Protein AF-0000000084380000 (afdb_homodimer)

Nearest PDB structures (foldseek):
  2i7h-assembly1_A  TM=9.154E-01  e=3.886E-16  Bacillus cereus
  3e39-assembly1_B  TM=8.768E-01  e=2.898E-11  Oleidesulfovibrio alaskensis G20
  3eo8-assembly3_E  TM=7.936E-01  e=2.432E-11  Clostridioides difficile 630
  7dp1-assembly1_B  TM=8.311E-01  e=5.843E-11  Sphingopyxis sp.
  3ek3-assembly1_A-2  TM=7.812E-01  e=3.001E-10  Bacteroides fragilis NCTC 9343

Radius of gyration: 21.39 Å; Cα contacts (8 Å, |Δi|>4): 697; chains: 2; bounding box: 39×63×58 Å

Structure (mmCIF, N/CA/C/O backbone):
data_AF-0000000084380000-model_v1
#
loop_
_entity.id
_entity.type
_entity.pdbx_description
1 polymer 'Nitroreductase domain-containing protein'
#
loop_
_atom_site.group_PDB
_atom_site.id
_atom_site.type_symbol
_atom_site.label_atom_id
_atom_site.label_alt_id
_atom_site.label_comp_id
_atom_site.label_asym_id
_atom_site.label_entity_id
_atom_site.label_seq_id
_atom_site.pdbx_PDB_ins_code
_atom_site.Cartn_x
_atom_site.Cartn_y
_atom_site.Cartn_z
_atom_site.occupancy
_atom_site.B_iso_or_equiv
_atom_site.auth_seq_id
_atom_site.auth_comp_id
_atom_site.auth_asym_id
_atom_site.auth_atom_id
_atom_site.pdbx_PDB_model_num
ATOM 1 N N . MET A 1 1 ? 14.211 15.289 26.062 1 24.08 1 MET A N 1
ATOM 2 C CA . MET A 1 1 ? 13.547 14.172 26.703 1 24.08 1 MET A CA 1
ATOM 3 C C . MET A 1 1 ? 13.773 12.875 25.938 1 24.08 1 MET A C 1
ATOM 5 O O . MET A 1 1 ? 13.641 12.852 24.703 1 24.08 1 MET A O 1
ATOM 9 N N . LYS A 1 2 ? 14.414 11.992 26.406 1 35.53 2 LYS A N 1
ATOM 10 C CA . LYS A 1 2 ? 14.727 10.672 25.875 1 35.53 2 LYS A CA 1
ATOM 11 C C . LYS A 1 2 ? 13.469 9.984 25.344 1 35.53 2 LYS A C 1
ATOM 13 O O . LYS A 1 2 ? 12.445 9.93 26.031 1 35.53 2 LYS A O 1
ATOM 18 N N . ASP A 1 3 ? 13.031 10.117 24.094 1 43.16 3 ASP A N 1
ATOM 19 C CA . ASP A 1 3 ? 11.906 9.367 23.547 1 43.16 3 ASP A CA 1
ATOM 20 C C . ASP A 1 3 ? 11.812 7.98 24.188 1 43.16 3 ASP A C 1
ATOM 22 O O . ASP A 1 3 ? 12.398 7.02 23.703 1 43.16 3 ASP A O 1
ATOM 26 N N . ASN A 1 4 ? 11.797 7.906 25.406 1 46.12 4 ASN A N 1
ATOM 27 C CA . ASN A 1 4 ? 11.859 6.707 26.234 1 46.12 4 ASN A CA 1
ATOM 28 C C . ASN A 1 4 ? 10.656 5.801 26 1 46.12 4 ASN A C 1
ATOM 30 O O . ASN A 1 4 ? 9.57 6.062 26.531 1 46.12 4 ASN A O 1
ATOM 34 N N . TYR A 1 5 ? 10.594 5.191 24.797 1 56.84 5 TYR A N 1
ATOM 35 C CA . TYR A 1 5 ? 9.594 4.137 24.734 1 56.84 5 TYR A CA 1
ATOM 36 C C . TYR A 1 5 ? 9.82 3.096 25.828 1 56.84 5 TYR A C 1
ATOM 38 O O . TYR A 1 5 ? 10.961 2.838 26.219 1 56.84 5 TYR A O 1
ATOM 46 N N . PRO A 1 6 ? 8.773 2.74 26.469 1 57.03 6 PRO A N 1
ATOM 47 C CA . PRO A 1 6 ? 9.008 1.574 27.328 1 57.03 6 PRO A CA 1
ATOM 48 C C . PRO A 1 6 ? 9.742 0.45 26.594 1 57.03 6 PRO A C 1
ATOM 50 O O . PRO A 1 6 ? 9.609 0.307 25.375 1 57.03 6 PRO A O 1
ATOM 53 N N . ASP A 1 7 ? 10.703 -0.14 27.203 1 65 7 ASP A N 1
ATOM 54 C CA . ASP A 1 7 ? 11.57 -1.188 26.688 1 65 7 ASP A CA 1
ATOM 55 C C . ASP A 1 7 ? 10.797 -2.16 25.797 1 65 7 ASP A C 1
ATOM 57 O O . ASP A 1 7 ? 11.266 -2.531 24.719 1 65 7 ASP A O 1
ATOM 61 N N . GLY A 1 8 ? 9.641 -2.52 26.141 1 74.44 8 GLY A N 1
ATOM 62 C CA . GLY A 1 8 ? 8.828 -3.436 25.359 1 74.44 8 GLY A CA 1
ATOM 63 C C . GLY A 1 8 ? 8.445 -2.877 24 1 74.44 8 GLY A C 1
ATOM 64 O O . GLY A 1 8 ? 8.477 -3.592 23 1 74.44 8 GLY A O 1
ATOM 65 N N . THR A 1 9 ? 8.258 -1.619 23.984 1 83.88 9 THR A N 1
ATOM 66 C CA . THR A 1 9 ? 7.867 -0.976 22.734 1 83.88 9 THR A CA 1
ATOM 67 C C . THR A 1 9 ? 9.055 -0.889 21.781 1 83.88 9 THR A C 1
ATOM 69 O O . THR A 1 9 ? 8.898 -1.107 20.578 1 83.88 9 THR A O 1
ATOM 72 N N . GLN A 1 10 ? 10.234 -0.677 22.281 1 88.69 10 GLN A N 1
ATOM 73 C CA . GLN A 1 10 ? 11.414 -0.582 21.422 1 88.69 10 GLN A CA 1
ATOM 74 C C . GLN A 1 10 ? 11.711 -1.915 20.75 1 88.69 10 GLN A C 1
ATOM 76 O O . GLN A 1 10 ? 12.047 -1.951 19.562 1 88.69 10 GLN A O 1
ATOM 81 N N . LYS A 1 11 ? 11.57 -2.945 21.516 1 91 11 LYS A N 1
ATOM 82 C CA . LYS A 1 11 ? 11.805 -4.27 20.953 1 91 11 LYS A CA 1
ATOM 83 C C . LYS A 1 11 ? 10.789 -4.586 19.859 1 91 11 LYS A C 1
ATOM 85 O O . LYS A 1 11 ? 11.148 -5.105 18.797 1 91 11 LYS A O 1
ATOM 90 N N . SER A 1 12 ? 9.562 -4.301 20.172 1 92.31 12 SER A N 1
ATOM 91 C CA . SER A 1 12 ? 8.5 -4.57 19.203 1 92.31 12 SER A CA 1
ATOM 92 C C . SER A 1 12 ? 8.695 -3.748 17.938 1 92.31 12 SER A C 1
ATOM 94 O O . SER A 1 12 ? 8.461 -4.238 16.828 1 92.31 12 SER A O 1
ATOM 96 N N . LEU A 1 13 ? 9.172 -2.51 18.094 1 95.44 13 LEU A N 1
ATOM 97 C CA . LEU A 1 13 ? 9.422 -1.643 16.953 1 95.44 13 LEU A CA 1
ATOM 98 C C . LEU A 1 13 ? 10.586 -2.166 16.125 1 95.44 13 LEU A C 1
ATOM 100 O O . LEU A 1 13 ? 10.523 -2.168 14.891 1 95.44 13 LEU A O 1
ATOM 104 N N . ARG A 1 14 ? 11.562 -2.611 16.766 1 95.19 14 ARG A N 1
ATOM 105 C CA . ARG A 1 14 ? 12.703 -3.186 16.062 1 95.19 14 ARG A CA 1
ATOM 106 C C . ARG A 1 14 ? 12.297 -4.434 15.289 1 95.19 14 ARG A C 1
ATOM 108 O O . ARG A 1 14 ? 12.711 -4.613 14.141 1 95.19 14 ARG A O 1
ATOM 115 N N . LEU A 1 15 ? 11.5 -5.215 15.914 1 94.25 15 LEU A N 1
ATOM 116 C CA . LEU A 1 15 ? 11.062 -6.449 15.273 1 94.25 15 LEU A CA 1
ATOM 117 C C . LEU A 1 15 ? 10.195 -6.148 14.055 1 94.25 15 LEU A C 1
ATOM 119 O O . LEU A 1 15 ? 10.352 -6.773 13.008 1 94.25 15 LEU A O 1
ATOM 123 N N . LEU A 1 16 ? 9.305 -5.215 14.172 1 96.25 16 LEU A N 1
ATOM 124 C CA . LEU A 1 16 ? 8.461 -4.836 13.039 1 96.25 16 LEU A CA 1
ATOM 125 C C . LEU A 1 16 ? 9.305 -4.262 11.906 1 96.25 16 LEU A C 1
ATOM 127 O O . LEU A 1 16 ? 9.094 -4.602 10.734 1 96.25 16 LEU A O 1
ATOM 131 N N . ALA A 1 17 ? 10.25 -3.424 12.258 1 96.94 17 ALA A N 1
ATOM 132 C CA . ALA A 1 17 ? 11.141 -2.84 11.258 1 96.94 17 ALA A CA 1
ATOM 133 C C . ALA A 1 17 ? 11.906 -3.924 10.508 1 96.94 17 ALA A C 1
ATOM 135 O O . ALA A 1 17 ? 12.023 -3.873 9.281 1 96.94 17 ALA A O 1
ATOM 136 N N . GLU A 1 18 ? 12.359 -4.875 11.219 1 95.75 18 GLU A N 1
ATOM 137 C CA . GLU A 1 18 ? 13.102 -5.98 10.617 1 95.75 18 GLU A CA 1
ATOM 138 C C . GLU A 1 18 ? 12.219 -6.77 9.656 1 95.75 18 GLU A C 1
ATOM 140 O O . GLU A 1 18 ? 12.664 -7.176 8.578 1 95.75 18 GLU A O 1
ATOM 145 N N . ARG A 1 19 ? 11 -6.996 10.031 1 95.12 19 ARG A N 1
ATOM 146 C CA . ARG A 1 19 ? 10.07 -7.742 9.188 1 95.12 19 ARG A CA 1
ATOM 147 C C . ARG A 1 19 ? 9.773 -6.988 7.898 1 95.12 19 ARG A C 1
ATOM 149 O O . ARG A 1 19 ? 9.734 -7.582 6.816 1 95.12 19 ARG A O 1
ATOM 156 N N . ILE A 1 20 ? 9.531 -5.691 8.016 1 97 20 ILE A N 1
ATOM 157 C CA . ILE A 1 20 ? 9.242 -4.875 6.844 1 97 20 ILE A CA 1
ATOM 158 C C . ILE A 1 20 ? 10.453 -4.836 5.922 1 97 20 ILE A C 1
ATOM 160 O O . ILE A 1 20 ? 10.32 -4.969 4.703 1 97 20 ILE A O 1
ATOM 164 N N . ARG A 1 21 ? 11.641 -4.789 6.488 1 94.94 21 ARG A N 1
ATOM 165 C CA . ARG A 1 21 ? 12.875 -4.738 5.711 1 94.94 21 ARG A CA 1
ATOM 166 C C . ARG A 1 21 ? 13.148 -6.074 5.035 1 94.94 21 ARG A C 1
ATOM 168 O O . ARG A 1 21 ? 13.766 -6.121 3.967 1 94.94 21 ARG A O 1
ATOM 175 N N . ALA A 1 22 ? 12.695 -7.098 5.637 1 93.62 22 ALA A N 1
ATOM 176 C CA . ALA A 1 22 ? 13.016 -8.438 5.152 1 93.62 22 ALA A CA 1
ATOM 177 C C . ALA A 1 22 ? 12.188 -8.789 3.92 1 93.62 22 ALA A C 1
ATOM 179 O O . ALA A 1 22 ? 12.547 -9.688 3.156 1 93.62 22 ALA A O 1
ATOM 180 N N . ARG A 1 23 ? 11.023 -8.141 3.783 1 94.06 23 ARG A N 1
ATOM 181 C CA . ARG A 1 23 ? 10.211 -8.406 2.602 1 94.06 23 ARG A CA 1
ATOM 182 C C . ARG A 1 23 ? 10.938 -7.98 1.33 1 94.06 23 ARG A C 1
ATOM 184 O O . ARG A 1 23 ? 11.359 -6.832 1.208 1 94.06 23 ARG A O 1
ATOM 191 N N . ARG A 1 24 ? 11.141 -8.922 0.397 1 92.62 24 ARG A N 1
ATOM 192 C CA . ARG A 1 24 ? 11.844 -8.68 -0.861 1 92.62 24 ARG A CA 1
ATOM 193 C C . ARG A 1 24 ? 11.125 -9.352 -2.025 1 92.62 24 ARG A C 1
ATOM 195 O O . ARG A 1 24 ? 10.531 -10.422 -1.861 1 92.62 24 ARG A O 1
ATOM 202 N N . THR A 1 25 ? 11.266 -8.633 -3.104 1 94.81 25 THR A N 1
ATOM 203 C CA . THR A 1 25 ? 10.805 -9.281 -4.324 1 94.81 25 THR A CA 1
ATOM 204 C C . THR A 1 25 ? 11.75 -10.406 -4.727 1 94.81 25 THR A C 1
ATOM 206 O O . THR A 1 25 ? 12.969 -10.203 -4.801 1 94.81 25 THR A O 1
ATOM 209 N N . ILE A 1 26 ? 11.18 -11.508 -4.934 1 92.5 26 ILE A N 1
ATOM 210 C CA . ILE A 1 26 ? 11.938 -12.695 -5.305 1 92.5 26 ILE A CA 1
ATOM 211 C C . ILE A 1 26 ? 11.523 -13.156 -6.703 1 92.5 26 ILE A C 1
ATOM 213 O O . ILE A 1 26 ? 10.328 -13.242 -7.008 1 92.5 26 ILE A O 1
ATOM 217 N N . ASN A 1 27 ? 12.477 -13.562 -7.496 1 90.75 27 ASN A N 1
ATOM 218 C CA . ASN A 1 27 ? 12.195 -13.961 -8.875 1 90.75 27 ASN A CA 1
ATOM 219 C C 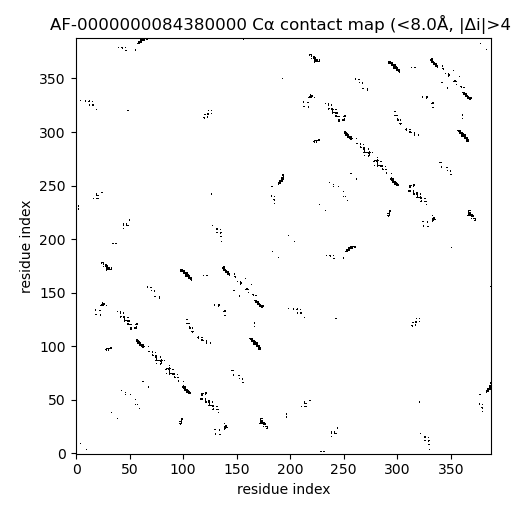. ASN A 1 27 ? 12.312 -15.477 -9.047 1 90.75 27 ASN A C 1
ATOM 221 O O . ASN A 1 27 ? 11.812 -16.031 -10.031 1 90.75 27 ASN A O 1
ATOM 225 N N . LEU A 1 28 ? 13.023 -16.062 -8.102 1 93.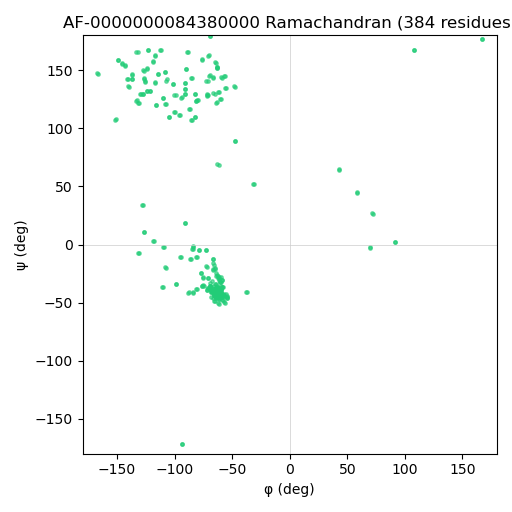94 28 LEU A N 1
ATOM 226 C CA . LEU A 1 28 ? 13.242 -17.516 -8.195 1 93.94 28 LEU A CA 1
ATOM 227 C C . LEU A 1 28 ? 12.695 -18.219 -6.961 1 93.94 28 LEU A C 1
ATOM 229 O O . LEU A 1 28 ? 13.016 -17.844 -5.828 1 93.94 28 LEU A O 1
ATOM 233 N N . PHE A 1 29 ? 11.961 -19.266 -7.223 1 95.88 29 PHE A N 1
ATOM 234 C CA . PHE A 1 29 ? 11.289 -19.984 -6.148 1 95.88 29 PHE A CA 1
ATOM 235 C C . PHE A 1 29 ? 11.68 -21.469 -6.152 1 95.88 29 PHE A C 1
ATOM 237 O O . PHE A 1 29 ? 12.047 -22.016 -7.195 1 95.88 29 PHE A O 1
ATOM 244 N N . LEU A 1 30 ? 11.625 -22 -5 1 94.81 30 LEU A N 1
ATOM 245 C CA . LEU A 1 30 ? 11.688 -23.469 -4.906 1 94.81 30 LEU A CA 1
ATOM 246 C C . LEU A 1 30 ? 10.398 -24.094 -5.422 1 94.81 30 LEU A C 1
ATOM 248 O O . LEU A 1 30 ? 9.359 -23.422 -5.48 1 94.81 30 LEU A O 1
ATOM 252 N N . LYS A 1 31 ? 10.406 -25.344 -5.73 1 91.38 31 LYS A N 1
ATOM 253 C CA . LYS A 1 31 ? 9.25 -26.047 -6.293 1 91.38 31 LYS A CA 1
ATOM 254 C C . LYS A 1 31 ? 8.297 -26.516 -5.195 1 91.38 31 LYS A C 1
ATOM 256 O O . LYS A 1 31 ? 7.176 -26.938 -5.477 1 91.38 31 LYS A O 1
ATOM 261 N N . GLN A 1 32 ? 8.609 -26.344 -4.012 1 91.56 32 GLN A N 1
ATOM 262 C CA . GLN A 1 32 ? 7.816 -26.766 -2.867 1 91.56 32 GLN A CA 1
ATOM 263 C C . GLN A 1 32 ? 6.438 -26.125 -2.879 1 91.56 32 GLN A C 1
ATOM 265 O O . GLN A 1 32 ? 6.316 -24.906 -3.061 1 91.56 32 GLN A O 1
ATOM 270 N N . PRO A 1 33 ? 5.441 -27 -2.82 1 91.88 33 PRO A N 1
ATOM 271 C CA . PRO A 1 33 ? 4.09 -26.438 -2.795 1 91.88 33 PRO A CA 1
ATOM 272 C C . PRO A 1 33 ? 3.832 -25.578 -1.558 1 91.88 33 PRO A C 1
ATOM 274 O O . PRO A 1 33 ? 4.453 -25.797 -0.513 1 91.88 33 PRO A O 1
ATOM 277 N N . VAL A 1 34 ? 2.959 -24.656 -1.729 1 93.81 34 VAL A N 1
ATOM 278 C CA . VAL A 1 34 ? 2.578 -23.766 -0.632 1 93.81 34 VAL A CA 1
ATOM 279 C C . VAL A 1 34 ? 1.176 -24.125 -0.144 1 93.81 34 VAL A C 1
ATOM 281 O O . VAL A 1 34 ? 0.284 -24.406 -0.949 1 93.81 34 VAL A O 1
ATOM 284 N N . SER A 1 35 ? 0.964 -24.078 1.113 1 91.75 35 SER A N 1
ATOM 285 C CA . SER A 1 35 ? -0.329 -24.375 1.722 1 91.75 35 SER A CA 1
ATOM 286 C C . SER A 1 35 ? -1.381 -23.344 1.307 1 91.75 35 SER A C 1
ATOM 288 O O . SER A 1 35 ? -1.169 -22.141 1.443 1 91.75 35 SER A O 1
ATOM 290 N N . ARG A 1 36 ? -2.492 -23.859 0.859 1 93.19 36 ARG A N 1
ATOM 291 C CA . ARG A 1 36 ? -3.6 -22.969 0.517 1 93.19 36 ARG A CA 1
ATOM 292 C C . ARG A 1 36 ? -4.117 -22.234 1.752 1 93.19 36 ARG A C 1
ATOM 294 O O . ARG A 1 36 ? -4.535 -21.078 1.667 1 93.19 36 ARG A O 1
ATOM 301 N N . LYS A 1 37 ? -4.102 -22.953 2.834 1 94.44 37 LYS A N 1
ATOM 302 C CA . LYS A 1 37 ? -4.551 -22.344 4.086 1 94.44 37 LYS A CA 1
ATOM 303 C C . LYS A 1 37 ? -3.711 -21.125 4.441 1 94.44 37 LYS A C 1
ATOM 305 O O . LYS A 1 37 ? -4.246 -20.109 4.898 1 94.44 37 LYS A O 1
ATOM 310 N N . LEU A 1 38 ? -2.439 -21.25 4.258 1 95.5 38 LEU A N 1
ATOM 311 C CA . LEU A 1 38 ? -1.537 -20.141 4.547 1 95.5 38 LEU A CA 1
ATOM 312 C C . LEU A 1 38 ? -1.885 -18.922 3.701 1 95.5 38 LEU A C 1
ATOM 314 O O . LEU A 1 38 ? -1.864 -17.797 4.191 1 95.5 38 LEU A O 1
ATOM 318 N N . ILE A 1 39 ? -2.246 -19.156 2.482 1 97.25 39 ILE A N 1
ATOM 319 C CA . ILE A 1 39 ? -2.574 -18.062 1.578 1 97.25 39 ILE A CA 1
ATOM 320 C C . ILE A 1 39 ? -3.908 -17.438 1.985 1 97.25 39 ILE A C 1
ATOM 322 O O . ILE A 1 39 ? -4.062 -16.219 1.964 1 97.25 39 ILE A O 1
ATOM 326 N N . ARG A 1 40 ? -4.801 -18.25 2.361 1 97.12 40 ARG A N 1
ATOM 327 C CA . ARG A 1 40 ? -6.074 -17.719 2.838 1 97.12 40 ARG A CA 1
ATOM 328 C C . ARG A 1 40 ? -5.887 -16.891 4.094 1 97.12 40 ARG A C 1
ATOM 330 O O . ARG A 1 40 ? -6.527 -15.844 4.25 1 97.12 40 ARG A O 1
ATOM 337 N N . ASP A 1 41 ? -5.051 -17.391 5 1 97.06 41 ASP A N 1
ATOM 338 C CA . ASP A 1 41 ? -4.73 -16.625 6.195 1 97.06 41 ASP A CA 1
ATOM 339 C C . ASP A 1 41 ? -4.098 -15.281 5.824 1 97.06 41 ASP A C 1
ATOM 341 O O . ASP A 1 41 ? -4.371 -14.258 6.465 1 97.06 41 ASP A O 1
ATOM 345 N N . ALA A 1 42 ? -3.238 -15.297 4.805 1 98.31 42 ALA A N 1
ATOM 346 C CA . ALA A 1 42 ? -2.625 -14.055 4.34 1 98.31 42 ALA A CA 1
ATOM 347 C C . ALA A 1 42 ? -3.682 -13.078 3.834 1 98.31 42 ALA A C 1
ATOM 349 O O . ALA A 1 42 ? -3.6 -11.875 4.098 1 98.31 42 ALA A O 1
ATOM 350 N N . ILE A 1 43 ? -4.668 -13.578 3.129 1 98.62 43 ILE A N 1
ATOM 351 C CA . ILE A 1 43 ? -5.75 -12.75 2.613 1 98.62 43 ILE A CA 1
ATOM 352 C C . ILE A 1 43 ? -6.574 -12.195 3.773 1 98.62 43 ILE A C 1
ATOM 354 O O . ILE A 1 43 ? -6.988 -11.031 3.75 1 98.62 43 ILE A O 1
ATOM 358 N N . GLU A 1 44 ? -6.781 -13.008 4.793 1 97.94 44 GLU A N 1
ATOM 359 C CA . GLU A 1 44 ? -7.508 -12.578 5.984 1 97.94 44 GLU A CA 1
ATOM 360 C C . GLU A 1 44 ? -6.832 -11.375 6.637 1 97.94 44 GLU A C 1
ATOM 362 O O . GLU A 1 44 ? -7.508 -10.484 7.16 1 97.94 44 GLU A O 1
ATOM 367 N N . VAL A 1 45 ? -5.574 -11.375 6.609 1 98.06 45 VAL A N 1
ATOM 368 C CA . VAL A 1 45 ? -4.809 -10.289 7.207 1 98.06 45 VAL A CA 1
ATOM 369 C C . VAL A 1 45 ? -4.762 -9.102 6.246 1 98.06 45 VAL A C 1
ATOM 371 O O . VAL A 1 45 ? -4.91 -7.949 6.664 1 98.06 45 VAL A O 1
ATOM 374 N N . ALA A 1 46 ? -4.637 -9.367 4.961 1 98.62 46 ALA A N 1
ATOM 375 C CA . ALA A 1 46 ? -4.484 -8.352 3.922 1 98.62 46 ALA A CA 1
ATOM 376 C C . ALA A 1 46 ? -5.676 -7.402 3.904 1 98.62 46 ALA A C 1
ATOM 378 O O . ALA A 1 46 ? -5.508 -6.191 3.721 1 98.62 46 ALA A O 1
ATOM 379 N N . ARG A 1 47 ? -6.828 -7.891 4.16 1 97.75 47 ARG A N 1
ATOM 380 C CA . ARG A 1 47 ? -8.07 -7.148 3.971 1 97.75 47 ARG A CA 1
ATOM 381 C C . ARG A 1 47 ? -8.234 -6.074 5.043 1 97.75 47 ARG A C 1
ATOM 383 O O . ARG A 1 47 ? -9.164 -5.27 4.984 1 97.75 47 ARG A O 1
ATOM 390 N N . TRP A 1 48 ? -7.359 -6 5.996 1 97.56 48 TRP A N 1
ATOM 391 C CA . TRP A 1 48 ? -7.434 -4.984 7.039 1 97.56 48 TRP A CA 1
ATOM 392 C C . TRP A 1 48 ? -6.641 -3.74 6.648 1 97.56 48 TRP A C 1
ATOM 394 O O . TRP A 1 48 ? -6.324 -2.906 7.5 1 97.56 48 TRP A O 1
ATOM 404 N N . ALA A 1 49 ? -6.371 -3.604 5.41 1 98.25 49 ALA A N 1
ATOM 405 C CA . ALA A 1 49 ? -5.738 -2.406 4.859 1 98.25 49 ALA A CA 1
ATOM 406 C C . ALA A 1 49 ? -6.629 -1.182 5.047 1 98.25 49 ALA A C 1
ATOM 408 O O . ALA A 1 49 ? -7.848 -1.309 5.191 1 98.25 49 ALA A O 1
ATOM 409 N N . PRO A 1 50 ? -6.023 0.055 5.133 1 97.75 50 PRO A N 1
ATOM 410 C CA . PRO A 1 50 ? -6.852 1.264 5.133 1 97.75 50 PRO A CA 1
ATOM 411 C C . PRO A 1 50 ? -7.75 1.361 3.898 1 97.75 50 PRO A C 1
ATOM 413 O O . PRO A 1 50 ? -7.367 0.915 2.814 1 97.75 50 PRO A O 1
ATOM 416 N N . ASN A 1 51 ? -8.914 1.893 4.094 1 97.06 51 ASN A N 1
ATOM 417 C CA . ASN A 1 51 ? -9.875 2.043 3.012 1 97.06 51 ASN A CA 1
ATOM 418 C C . ASN A 1 51 ? -10.797 3.238 3.244 1 97.06 51 ASN A C 1
ATOM 420 O O . ASN A 1 51 ? -11.68 3.189 4.102 1 97.06 51 ASN A O 1
ATOM 424 N N . HIS A 1 52 ? -10.531 4.254 2.426 1 93.81 52 HIS A N 1
ATOM 425 C CA . HIS A 1 52 ? -11.406 5.426 2.469 1 93.81 52 HIS A CA 1
ATOM 426 C C . HIS A 1 52 ? -12.828 5.062 2.076 1 93.81 52 HIS A C 1
ATOM 428 O O . HIS A 1 52 ? -13.047 4.348 1.096 1 93.81 52 HIS A O 1
ATOM 434 N N . HIS A 1 53 ? -13.812 5.449 2.826 1 91.88 53 HIS A N 1
ATOM 435 C CA . HIS A 1 53 ? -15.234 5.211 2.609 1 91.88 53 HIS A CA 1
ATOM 436 C C . HIS A 1 53 ? -15.586 3.738 2.811 1 91.88 53 HIS A C 1
ATOM 438 O O . HIS A 1 53 ? -16.719 3.33 2.586 1 91.88 53 HIS A O 1
ATOM 444 N N . VAL A 1 54 ? -14.617 2.871 3.08 1 93.94 54 VAL A N 1
ATOM 445 C CA . VAL A 1 54 ? -14.773 1.452 3.385 1 93.94 54 VAL A CA 1
ATOM 446 C C . VAL A 1 54 ? -15.484 0.751 2.23 1 93.94 54 VAL A C 1
ATOM 448 O O . VAL A 1 54 ? -16.453 0.006 2.443 1 93.94 54 VAL A O 1
ATOM 451 N N . THR A 1 55 ? -15.094 1.029 1.071 1 95.75 55 THR A N 1
ATOM 452 C CA . THR A 1 55 ? -15.641 0.417 -0.133 1 95.75 55 THR A CA 1
ATOM 453 C C . THR A 1 55 ? -15.172 -1.03 -0.265 1 95.75 55 THR A C 1
ATOM 455 O O . THR A 1 55 ? -15.773 -1.815 -1.004 1 95.75 55 THR A O 1
ATOM 458 N N . GLU A 1 56 ? -14.117 -1.446 0.408 1 97.56 56 GLU A N 1
ATOM 459 C CA . GLU A 1 56 ? -13.492 -2.764 0.331 1 97.56 56 GLU A CA 1
ATOM 460 C C . GLU A 1 56 ? -13.391 -3.24 -1.115 1 97.56 56 GLU A C 1
ATOM 462 O O . GLU A 1 56 ? -13.945 -4.285 -1.47 1 97.56 56 GLU A O 1
ATOM 467 N N . PRO A 1 57 ? -12.609 -2.523 -1.899 1 98.5 57 PRO A N 1
ATOM 468 C CA . PRO A 1 57 ? -12.648 -2.652 -3.357 1 98.5 57 PRO A CA 1
ATOM 469 C C . PRO A 1 57 ? -11.898 -3.883 -3.861 1 98.5 57 PRO A C 1
ATOM 471 O O . PRO A 1 57 ? -11.969 -4.211 -5.051 1 98.5 57 PRO A O 1
ATOM 474 N N . TRP A 1 58 ? -11.266 -4.613 -3.086 1 98.81 58 TRP A N 1
ATOM 475 C CA . TRP A 1 58 ? -10.328 -5.652 -3.479 1 98.81 58 TRP A CA 1
ATOM 476 C C . TRP A 1 58 ? -11.039 -6.992 -3.656 1 98.81 58 TRP A C 1
ATOM 478 O O . TRP A 1 58 ? -12.008 -7.285 -2.955 1 98.81 58 TRP A O 1
ATOM 488 N N . HIS A 1 59 ? -10.523 -7.805 -4.516 1 98.88 59 HIS A N 1
ATOM 489 C CA . HIS A 1 59 ? -10.852 -9.219 -4.641 1 98.88 59 HIS A CA 1
ATOM 490 C C . HIS A 1 59 ? -9.609 -10.055 -4.941 1 98.88 59 HIS A C 1
ATOM 492 O O . HIS A 1 59 ? -8.734 -9.625 -5.695 1 98.88 59 HIS A O 1
ATOM 498 N N . PHE A 1 60 ? -9.57 -11.203 -4.359 1 98.94 60 PHE A N 1
ATOM 499 C CA . PHE A 1 60 ? -8.414 -12.094 -4.465 1 98.94 60 PHE A CA 1
ATOM 500 C C . PHE A 1 60 ? -8.789 -13.383 -5.184 1 98.94 60 PHE A C 1
ATOM 502 O O . PHE A 1 60 ? -9.672 -14.117 -4.734 1 98.94 60 PHE A O 1
ATOM 509 N N . TYR A 1 61 ? -8.141 -13.648 -6.289 1 98.88 61 TYR A N 1
ATOM 510 C CA . TYR A 1 61 ? -8.328 -14.898 -7.02 1 98.88 61 TYR A CA 1
ATOM 511 C C . TYR A 1 61 ? -7.141 -15.828 -6.82 1 98.88 61 TYR A C 1
ATOM 513 O O . TYR A 1 61 ? -6.043 -15.562 -7.316 1 98.88 61 TYR A O 1
ATOM 521 N N . LEU A 1 62 ? -7.363 -16.891 -6.098 1 98.62 62 LEU A N 1
ATOM 522 C CA . LEU A 1 62 ? -6.336 -17.906 -5.875 1 98.62 62 LEU A CA 1
ATOM 523 C C . LEU A 1 62 ? -6.344 -18.938 -6.996 1 98.62 62 LEU A C 1
ATOM 525 O O . LEU A 1 62 ? -7.301 -19.703 -7.137 1 98.62 62 LEU A O 1
ATOM 529 N N . LEU A 1 63 ? -5.242 -18.984 -7.715 1 98.44 63 LEU A N 1
ATOM 530 C CA . LEU A 1 63 ? -5.223 -19.828 -8.906 1 98.44 63 LEU A CA 1
ATOM 531 C C . LEU A 1 63 ? -4.723 -21.219 -8.57 1 98.44 63 LEU A C 1
ATOM 533 O O . LEU A 1 63 ? -3.699 -21.375 -7.898 1 98.44 63 LEU A O 1
ATOM 537 N N . GLY A 1 64 ? -5.434 -22.234 -9.062 1 97.19 64 GLY A N 1
ATOM 538 C CA . GLY A 1 64 ? -4.965 -23.609 -9.023 1 97.19 64 GLY A CA 1
ATOM 539 C C . GLY A 1 64 ? -4.234 -24.016 -10.289 1 97.19 64 GLY A C 1
ATOM 540 O O . GLY A 1 64 ? -3.965 -23.188 -11.156 1 97.19 64 GLY A O 1
ATOM 541 N N . PRO A 1 65 ? -3.949 -25.281 -10.367 1 96.56 65 PRO A N 1
ATOM 542 C CA . PRO A 1 65 ? -3.094 -25.766 -11.461 1 96.56 65 PRO A CA 1
ATOM 543 C C . PRO A 1 65 ? -3.693 -25.5 -12.836 1 96.56 65 PRO A C 1
ATOM 545 O O . PRO A 1 65 ? -2.971 -25.141 -13.766 1 96.56 65 PRO A O 1
ATOM 548 N N . ASP A 1 66 ? -4.965 -25.719 -13.008 1 97.81 66 ASP A N 1
ATOM 549 C CA . ASP A 1 66 ? -5.586 -25.5 -14.312 1 97.81 66 ASP A CA 1
ATOM 550 C C . ASP A 1 66 ? -5.547 -24.031 -14.711 1 97.81 66 ASP A C 1
ATOM 552 O O . ASP A 1 66 ? -5.223 -23.703 -15.852 1 97.81 66 ASP A O 1
ATOM 556 N N . ALA A 1 67 ? -5.941 -23.172 -13.812 1 98.38 67 ALA A N 1
ATOM 557 C CA . ALA A 1 67 ? -5.91 -21.734 -14.078 1 98.38 67 ALA A CA 1
ATOM 558 C C . ALA A 1 67 ? -4.488 -21.266 -14.375 1 98.38 67 ALA A C 1
ATOM 560 O O . ALA A 1 67 ? -4.27 -20.453 -15.281 1 98.38 67 ALA A O 1
ATOM 561 N N . ILE A 1 68 ? -3.549 -21.766 -13.617 1 97.81 68 ILE A N 1
ATOM 562 C CA . ILE A 1 68 ? -2.15 -21.391 -13.812 1 97.81 68 ILE A CA 1
ATOM 563 C C . ILE A 1 68 ? -1.7 -21.812 -15.211 1 97.81 68 ILE A C 1
ATOM 565 O O . ILE A 1 68 ? -1.055 -21.031 -15.914 1 97.81 68 ILE A O 1
ATOM 569 N N . GLN A 1 69 ? -2.053 -22.969 -15.594 1 97.94 69 GLN A N 1
ATOM 570 C CA . GLN A 1 69 ? -1.655 -23.438 -16.906 1 97.94 69 GLN A CA 1
ATOM 571 C C . GLN A 1 69 ? -2.217 -22.547 -18.016 1 97.94 69 GLN A C 1
ATOM 573 O O . GLN A 1 69 ? -1.526 -22.25 -18.984 1 97.94 69 GLN A O 1
ATOM 578 N N . LYS A 1 70 ? -3.463 -22.188 -17.875 1 98.12 70 LYS A N 1
ATOM 579 C CA . LYS A 1 70 ? -4.055 -21.266 -18.844 1 98.12 70 LYS A CA 1
ATOM 580 C C . LYS A 1 70 ? -3.254 -19.969 -18.922 1 98.12 70 LYS A C 1
ATOM 582 O O . LYS A 1 70 ? -3.008 -19.453 -20.016 1 98.12 70 LYS A O 1
ATOM 587 N N . CYS A 1 71 ? -2.852 -19.469 -17.797 1 98.31 71 CYS A N 1
ATOM 588 C CA . CYS A 1 71 ? -2.109 -18.219 -17.75 1 98.31 71 CYS A CA 1
ATOM 589 C C . CYS A 1 71 ? -0.716 -18.391 -18.344 1 98.31 71 CYS A C 1
ATOM 591 O O . CYS A 1 71 ? -0.205 -17.484 -19 1 98.31 71 CYS A O 1
ATOM 593 N N . VAL A 1 72 ? -0.107 -19.516 -18.078 1 98.19 72 VAL A N 1
ATOM 594 C CA . VAL A 1 72 ? 1.215 -19.797 -18.641 1 98.19 72 VAL A CA 1
ATOM 595 C C . VAL A 1 72 ? 1.146 -19.828 -20.156 1 98.19 72 VAL A C 1
ATOM 597 O O . VAL A 1 72 ? 1.977 -19.203 -20.828 1 98.19 72 VAL A O 1
ATOM 600 N N . GLU A 1 73 ? 0.19 -20.453 -20.656 1 98.19 73 GLU A N 1
ATOM 601 C CA . GLU A 1 73 ? 0.028 -20.531 -22.109 1 98.19 73 GLU A CA 1
ATOM 602 C C . GLU A 1 73 ? -0.274 -19.156 -22.688 1 98.19 73 GLU A C 1
ATOM 604 O O . GLU A 1 73 ? 0.216 -18.828 -23.781 1 98.19 73 GLU A O 1
ATOM 609 N N . LEU A 1 74 ? -1.071 -18.469 -22.047 1 98.19 74 LEU A N 1
ATOM 610 C CA . LEU A 1 74 ? -1.379 -17.125 -22.516 1 98.19 74 LEU A CA 1
ATOM 611 C C . LEU A 1 74 ? -0.128 -16.25 -22.516 1 98.19 74 LEU A C 1
ATOM 613 O O . LEU A 1 74 ? 0.071 -15.445 -23.422 1 98.19 74 LEU A O 1
ATOM 617 N N . THR A 1 75 ? 0.686 -16.359 -21.469 1 97.81 75 THR A N 1
ATOM 618 C CA . THR A 1 75 ? 1.955 -15.641 -21.422 1 97.81 75 THR A CA 1
ATOM 619 C C . THR A 1 75 ? 2.799 -15.961 -22.656 1 97.81 75 THR A C 1
ATOM 621 O O . THR A 1 75 ? 3.338 -15.055 -23.297 1 97.81 75 THR A O 1
ATOM 624 N N . ARG A 1 76 ? 2.842 -17.219 -22.969 1 97.88 76 ARG A N 1
ATOM 625 C CA . ARG A 1 76 ? 3.562 -17.641 -24.172 1 97.88 76 ARG A CA 1
ATOM 626 C C . ARG A 1 76 ? 3.025 -16.922 -25.406 1 97.88 76 ARG A C 1
ATOM 628 O O . ARG A 1 76 ? 3.795 -16.375 -26.203 1 97.88 76 ARG A O 1
ATOM 635 N N . THR A 1 77 ? 1.787 -16.953 -25.562 1 98.06 77 THR A N 1
ATOM 636 C CA . THR A 1 77 ? 1.129 -16.391 -26.734 1 98.06 77 THR A CA 1
ATOM 637 C C . THR A 1 77 ? 1.392 -14.898 -26.828 1 98.06 77 THR A C 1
ATOM 639 O O . THR A 1 77 ? 1.854 -14.406 -27.875 1 98.06 77 THR A O 1
ATOM 642 N N . ILE A 1 78 ? 1.152 -14.18 -25.766 1 97.12 78 ILE A N 1
ATOM 643 C CA . ILE A 1 78 ? 1.256 -12.727 -25.75 1 97.12 78 ILE A CA 1
ATOM 644 C C . ILE A 1 78 ? 2.697 -12.312 -26.031 1 97.12 78 ILE A C 1
ATOM 646 O O . ILE A 1 78 ? 2.941 -11.414 -26.844 1 97.12 78 ILE A O 1
ATOM 650 N N . VAL A 1 79 ? 3.602 -12.969 -25.391 1 96.81 79 VAL A N 1
ATOM 651 C CA . VAL A 1 79 ? 5.004 -12.594 -25.547 1 96.81 79 VAL A CA 1
ATOM 652 C C . VAL A 1 79 ? 5.488 -12.984 -26.953 1 96.81 79 VAL A C 1
ATOM 654 O O . VAL A 1 79 ? 6.262 -12.25 -27.562 1 96.81 79 VAL A O 1
ATOM 657 N N . THR A 1 80 ? 5.016 -14.102 -27.422 1 97.75 80 THR A N 1
ATOM 658 C CA . THR A 1 80 ? 5.355 -14.5 -28.781 1 97.75 80 THR A CA 1
ATOM 659 C C . THR A 1 80 ? 4.895 -13.445 -29.781 1 97.75 80 THR A C 1
ATOM 661 O O . THR A 1 80 ? 5.641 -13.086 -30.703 1 97.75 80 THR A O 1
ATOM 664 N N . GLU A 1 81 ? 3.719 -12.969 -29.625 1 97.38 81 GLU A N 1
ATOM 665 C CA . GLU A 1 81 ? 3.141 -11.953 -30.516 1 97.38 81 GLU A CA 1
ATOM 666 C C . GLU A 1 81 ? 3.982 -10.688 -30.516 1 97.38 81 GLU A C 1
ATOM 668 O O . GLU A 1 81 ? 4.098 -10.016 -31.547 1 97.38 81 GLU A O 1
ATOM 673 N N . LYS A 1 82 ? 4.574 -10.422 -29.406 1 95.38 82 LYS A N 1
ATOM 674 C CA . LYS A 1 82 ? 5.242 -9.133 -29.25 1 95.38 82 LYS A CA 1
ATOM 675 C C . LYS A 1 82 ? 6.742 -9.258 -29.484 1 95.38 82 LYS A C 1
ATOM 677 O O . LYS A 1 82 ? 7.371 -8.336 -30.016 1 95.38 82 LYS A O 1
ATOM 682 N N . LYS A 1 83 ? 7.324 -10.398 -29.094 1 97 83 LYS A N 1
ATOM 683 C CA . LYS A 1 83 ? 8.781 -10.445 -29.031 1 97 83 LYS A CA 1
ATOM 684 C C . LYS A 1 83 ? 9.32 -11.688 -29.734 1 97 83 LYS A C 1
ATOM 686 O O . LYS A 1 83 ? 10.539 -11.906 -29.781 1 97 83 LYS A O 1
ATOM 691 N N . GLY A 1 84 ? 8.453 -12.594 -30.156 1 97.62 84 GLY A N 1
ATOM 692 C CA . GLY A 1 84 ? 8.867 -13.781 -30.891 1 97.62 84 GLY A CA 1
ATOM 693 C C . GLY A 1 84 ? 8.766 -15.055 -30.062 1 97.62 84 GLY A C 1
ATOM 694 O O . GLY A 1 84 ? 8.641 -15 -28.844 1 97.62 84 GLY A O 1
ATOM 695 N N . ALA A 1 85 ? 8.883 -16.156 -30.766 1 97.69 85 ALA A N 1
ATOM 696 C CA . ALA A 1 85 ? 8.594 -17.469 -30.188 1 97.69 85 ALA A CA 1
ATOM 697 C C . ALA A 1 85 ? 9.609 -17.844 -29.109 1 97.69 85 ALA A C 1
ATOM 699 O O . ALA A 1 85 ? 9.25 -18.422 -28.078 1 97.69 85 ALA A O 1
ATOM 700 N N . ASP A 1 86 ? 10.805 -17.531 -29.375 1 98.06 86 ASP A N 1
ATOM 701 C CA . ASP A 1 86 ? 11.836 -17.891 -28.406 1 98.06 86 ASP A CA 1
ATOM 702 C C . ASP A 1 86 ? 11.609 -17.188 -27.078 1 98.06 86 ASP A C 1
ATOM 704 O O . ASP A 1 86 ? 11.664 -17.812 -26.016 1 98.06 86 ASP A O 1
ATOM 708 N N . LYS A 1 87 ? 11.32 -15.945 -27.172 1 97.62 87 LYS A N 1
ATOM 709 C CA . LYS A 1 87 ? 11.055 -15.188 -25.953 1 97.62 87 LYS A CA 1
ATOM 710 C C . LYS A 1 87 ? 9.766 -15.648 -25.297 1 97.62 87 LYS A C 1
ATOM 712 O O . LYS A 1 87 ? 9.68 -15.695 -24.062 1 97.62 87 LYS A O 1
ATOM 717 N N . GLY A 1 88 ? 8.766 -15.906 -26.078 1 97.69 88 GLY A N 1
ATOM 718 C CA . GLY A 1 88 ? 7.52 -16.438 -25.547 1 97.69 88 GLY A CA 1
ATOM 719 C C . GLY A 1 88 ? 7.703 -17.734 -24.781 1 97.69 88 GLY A C 1
ATOM 720 O O . GLY A 1 88 ? 7.168 -17.875 -23.672 1 97.69 88 GLY A O 1
ATOM 721 N N . ASN A 1 89 ? 8.492 -18.625 -25.344 1 97.81 89 ASN A N 1
ATOM 722 C CA . ASN A 1 89 ? 8.773 -19.875 -24.672 1 97.81 89 ASN A CA 1
ATOM 723 C C . ASN A 1 89 ? 9.539 -19.672 -23.375 1 97.81 89 ASN A C 1
ATOM 725 O O . ASN A 1 89 ? 9.242 -20.297 -22.359 1 97.81 89 ASN A O 1
ATOM 729 N N . PHE A 1 90 ? 10.445 -18.828 -23.469 1 97.12 90 PHE A N 1
ATOM 730 C CA . PHE A 1 90 ? 11.266 -18.531 -22.297 1 97.12 90 PHE A CA 1
ATOM 731 C C . PHE A 1 90 ? 10.414 -17.969 -21.172 1 97.12 90 PHE A C 1
ATOM 733 O O . PHE A 1 90 ? 10.492 -18.453 -20.031 1 97.12 90 PHE A O 1
ATOM 740 N N . LYS A 1 91 ? 9.578 -17.031 -21.484 1 96.44 91 LYS A N 1
ATOM 741 C CA . LYS A 1 91 ? 8.758 -16.406 -20.453 1 96.44 91 LYS A CA 1
ATOM 742 C C . LYS A 1 91 ? 7.707 -17.359 -19.906 1 96.44 91 LYS A C 1
ATOM 744 O O . LYS A 1 91 ? 7.387 -17.344 -18.719 1 96.44 91 LYS A O 1
ATOM 749 N N . ALA A 1 92 ? 7.207 -18.172 -20.766 1 97.19 92 ALA A N 1
ATOM 750 C CA . ALA A 1 92 ? 6.242 -19.172 -20.328 1 97.19 92 ALA A CA 1
ATOM 751 C C . ALA A 1 92 ? 6.887 -20.172 -19.359 1 97.19 92 ALA A C 1
ATOM 753 O O . ALA A 1 92 ? 6.277 -20.562 -18.375 1 97.19 92 ALA A O 1
ATOM 754 N N . GLU A 1 93 ? 8.055 -20.562 -19.672 1 96.31 93 GLU A N 1
ATOM 755 C CA . GLU A 1 93 ? 8.773 -21.5 -18.812 1 96.31 93 GLU A CA 1
ATOM 756 C C . GLU A 1 93 ? 9.062 -20.859 -17.453 1 96.31 93 GLU A C 1
ATOM 758 O O . GLU A 1 93 ? 8.93 -21.516 -16.406 1 96.31 93 GLU A O 1
ATOM 763 N N . ALA A 1 94 ? 9.469 -19.609 -17.469 1 94.75 94 ALA A N 1
ATOM 764 C CA . ALA A 1 94 ? 9.711 -18.875 -16.234 1 94.75 94 ALA A CA 1
ATOM 765 C C . ALA A 1 94 ? 8.43 -18.781 -15.398 1 94.75 94 ALA A C 1
ATOM 767 O O . ALA A 1 94 ? 8.469 -18.938 -14.172 1 94.75 94 ALA A O 1
ATOM 768 N N . ALA A 1 95 ? 7.344 -18.531 -16.062 1 95.38 95 ALA A N 1
ATOM 769 C CA . ALA A 1 95 ? 6.047 -18.438 -15.383 1 95.38 95 ALA A CA 1
ATOM 770 C C . ALA A 1 95 ? 5.641 -19.781 -14.781 1 95.38 95 ALA A C 1
ATOM 772 O O . ALA A 1 95 ? 5.16 -19.828 -13.648 1 95.38 95 ALA A O 1
ATOM 773 N N . ALA A 1 96 ? 5.895 -20.797 -15.5 1 95.19 96 ALA A N 1
ATOM 774 C CA . ALA A 1 96 ? 5.504 -22.141 -15.078 1 95.19 96 ALA A CA 1
ATOM 775 C C . ALA A 1 96 ? 6.285 -22.578 -13.844 1 95.19 96 ALA A C 1
ATOM 777 O O . ALA A 1 96 ? 5.852 -23.469 -13.102 1 95.19 96 ALA A O 1
ATOM 778 N N . ALA A 1 97 ? 7.375 -21.969 -13.648 1 94.12 97 ALA A N 1
ATOM 779 C CA . ALA A 1 97 ? 8.25 -22.328 -12.531 1 94.12 97 ALA A CA 1
ATOM 780 C C . ALA A 1 97 ? 7.766 -21.703 -11.227 1 94.12 97 ALA A C 1
ATOM 782 O O . ALA A 1 97 ? 8.25 -22.047 -10.148 1 94.12 97 ALA A O 1
ATOM 783 N N . ARG A 1 98 ? 6.828 -20.797 -11.297 1 94.25 98 ARG A N 1
ATOM 784 C CA . ARG A 1 98 ? 6.297 -20.141 -10.102 1 94.25 98 ARG A CA 1
ATOM 785 C C . ARG A 1 98 ? 5.262 -21.031 -9.414 1 94.25 98 ARG A C 1
ATOM 787 O O . ARG A 1 98 ? 4.23 -21.359 -10.008 1 94.25 98 ARG A O 1
ATOM 794 N N . PRO A 1 99 ? 5.43 -21.344 -8.156 1 94.25 99 PRO A N 1
ATOM 795 C CA . PRO A 1 99 ? 4.566 -22.328 -7.508 1 94.25 99 PRO A CA 1
ATOM 796 C C . PRO A 1 99 ? 3.188 -21.781 -7.164 1 94.25 99 PRO A C 1
ATOM 798 O O . PRO A 1 99 ? 2.215 -22.531 -7.09 1 94.25 99 PRO A O 1
ATOM 801 N N . GLY A 1 100 ? 3.113 -20.547 -6.793 1 97.5 100 GLY A N 1
ATOM 802 C CA . GLY A 1 100 ? 1.849 -19.953 -6.391 1 97.5 100 GLY A CA 1
ATOM 803 C C . GLY A 1 100 ? 1.507 -18.688 -7.164 1 97.5 100 GLY A C 1
ATOM 804 O O . GLY A 1 100 ? 2.391 -17.891 -7.48 1 97.5 100 GLY A O 1
ATOM 805 N N . TRP A 1 101 ? 0.177 -18.562 -7.512 1 98.31 101 TRP A N 1
ATOM 806 C CA . TRP A 1 101 ? -0.349 -17.406 -8.234 1 98.31 101 TRP A CA 1
ATOM 807 C C . TRP A 1 101 ? -1.573 -16.828 -7.531 1 98.31 101 TRP A C 1
ATOM 809 O O . TRP A 1 101 ? -2.502 -17.562 -7.191 1 98.31 101 TRP A O 1
ATOM 819 N N . LEU A 1 102 ? -1.564 -15.578 -7.305 1 98.81 102 LEU A N 1
ATOM 820 C CA . LEU A 1 102 ? -2.695 -14.844 -6.754 1 98.81 102 LEU A CA 1
ATOM 821 C C . LEU A 1 102 ? -2.955 -13.57 -7.551 1 98.81 102 LEU A C 1
ATOM 823 O O . LEU A 1 102 ? -2.037 -12.781 -7.777 1 98.81 102 LEU A O 1
ATOM 827 N N . VAL A 1 103 ? -4.156 -13.406 -8.047 1 98.94 103 VAL A N 1
ATOM 828 C CA . VAL A 1 103 ? -4.531 -12.172 -8.734 1 98.94 103 VAL A CA 1
ATOM 829 C C . VAL A 1 103 ? -5.328 -11.273 -7.793 1 98.94 103 VAL A C 1
ATOM 831 O O . VAL A 1 103 ? -6.285 -11.727 -7.156 1 98.94 103 VAL A O 1
ATOM 834 N N . VAL A 1 104 ? -4.953 -10.07 -7.66 1 98.94 104 VAL A N 1
ATOM 835 C CA . VAL A 1 104 ? -5.691 -9.078 -6.883 1 98.94 104 VAL A CA 1
ATOM 836 C C . VAL A 1 104 ? -6.312 -8.047 -7.824 1 98.94 104 VAL A C 1
ATOM 838 O O . VAL A 1 104 ? -5.621 -7.461 -8.664 1 98.94 104 VAL A O 1
ATOM 841 N N . THR A 1 105 ? -7.602 -7.875 -7.691 1 98.94 105 THR A N 1
ATOM 842 C CA . THR A 1 105 ? -8.305 -6.91 -8.531 1 98.94 105 THR A CA 1
ATOM 843 C C . THR A 1 105 ? -8.922 -5.801 -7.68 1 98.94 105 THR A C 1
ATOM 845 O O . THR A 1 105 ? -8.977 -5.914 -6.453 1 98.94 105 THR A O 1
ATOM 848 N N . CYS A 1 106 ? -9.25 -4.762 -8.312 1 98.88 106 CYS A N 1
ATOM 849 C CA . CYS A 1 106 ? -9.945 -3.613 -7.738 1 98.88 106 CYS A CA 1
ATOM 850 C C . CYS A 1 106 ? -11.227 -3.305 -8.508 1 98.88 106 CYS A C 1
ATOM 852 O O . CYS A 1 106 ? -11.211 -3.236 -9.734 1 98.88 106 CYS A O 1
ATOM 854 N N . ARG A 1 107 ? -12.266 -3.117 -7.844 1 98.5 107 ARG A N 1
ATOM 855 C CA . ARG A 1 107 ? -13.523 -2.719 -8.469 1 98.5 107 ARG A CA 1
ATOM 856 C C . ARG A 1 107 ? -13.422 -1.315 -9.062 1 98.5 107 ARG A C 1
ATOM 858 O O . ARG A 1 107 ? -12.812 -0.428 -8.461 1 98.5 107 ARG A O 1
ATOM 865 N N . TYR A 1 108 ? -14.047 -1.103 -10.18 1 98.12 108 TYR A N 1
ATOM 866 C CA . TYR A 1 108 ? -14.141 0.252 -10.711 1 98.12 108 TYR A CA 1
ATOM 867 C C . TYR A 1 108 ? -15.047 1.119 -9.844 1 98.12 108 TYR A C 1
ATOM 869 O O . TYR A 1 108 ? -16.016 0.629 -9.273 1 98.12 108 TYR A O 1
ATOM 877 N N . SER A 1 109 ? -14.68 2.355 -9.766 1 96.12 109 SER A N 1
ATOM 878 C CA . SER A 1 109 ? -15.492 3.32 -9.031 1 96.12 109 SER A CA 1
ATOM 879 C C . SER A 1 109 ? -16.109 4.344 -9.977 1 96.12 109 SER A C 1
ATOM 881 O O . SER A 1 109 ? -15.727 4.441 -11.141 1 96.12 109 SER A O 1
ATOM 883 N N . ALA A 1 110 ? -17.062 5.094 -9.453 1 89.19 110 ALA A N 1
ATOM 884 C CA . ALA A 1 110 ? -17.859 6.012 -10.266 1 89.19 110 ALA A CA 1
ATOM 885 C C . ALA A 1 110 ? -17.047 7.258 -10.625 1 89.19 110 ALA A C 1
ATOM 887 O O . ALA A 1 110 ? -17.297 7.883 -11.664 1 89.19 110 ALA A O 1
ATOM 888 N N . ASP A 1 111 ? -16.078 7.617 -9.711 1 94.12 111 ASP A N 1
ATOM 889 C CA . ASP A 1 111 ? -15.305 8.82 -10.016 1 94.12 111 ASP A CA 1
ATOM 890 C C . ASP A 1 111 ? -13.812 8.57 -9.844 1 94.12 111 ASP A C 1
ATOM 892 O O . ASP A 1 111 ? -13.406 7.617 -9.164 1 94.12 111 ASP A O 1
ATOM 896 N N . GLU A 1 112 ? -13.062 9.445 -10.352 1 95 112 GLU A N 1
ATOM 897 C CA . GLU A 1 112 ? -11.617 9.281 -10.477 1 95 112 GLU A CA 1
ATOM 898 C C . GLU A 1 112 ? -10.938 9.305 -9.102 1 95 112 GLU A C 1
ATOM 900 O O . GLU A 1 112 ? -9.992 8.547 -8.859 1 95 112 GLU A O 1
ATOM 905 N N . LEU A 1 113 ? -11.391 10.141 -8.219 1 95.75 113 LEU A N 1
ATOM 906 C CA . LEU A 1 113 ? -10.766 10.227 -6.902 1 95.75 113 LEU A CA 1
ATOM 907 C C . LEU A 1 113 ? -11.016 8.953 -6.102 1 95.75 113 LEU A C 1
ATOM 909 O O . LEU A 1 113 ? -10.078 8.398 -5.516 1 95.75 113 LEU A O 1
ATOM 913 N N . THR A 1 114 ? -12.273 8.5 -6.137 1 97.12 114 THR A N 1
ATOM 914 C CA . THR A 1 114 ? -12.602 7.262 -5.449 1 97.12 114 THR A CA 1
ATOM 915 C C . THR A 1 114 ? -11.82 6.09 -6.043 1 97.12 114 THR A C 1
ATOM 917 O O . THR A 1 114 ? -11.344 5.219 -5.312 1 97.12 114 THR A O 1
ATOM 920 N N . GLN A 1 115 ? -11.641 6.098 -7.312 1 97.88 115 GLN A N 1
ATOM 921 C CA . GLN A 1 115 ? -10.875 5.051 -7.977 1 97.88 115 GLN A CA 1
ATOM 922 C C . GLN A 1 115 ? -9.43 5.043 -7.504 1 97.88 115 GLN A C 1
ATOM 924 O O . GLN A 1 115 ? -8.859 3.982 -7.23 1 97.88 115 GLN A O 1
ATOM 929 N N . GLN A 1 116 ? -8.883 6.223 -7.41 1 97.75 116 GLN A N 1
ATOM 930 C CA . GLN A 1 116 ? -7.5 6.332 -6.953 1 97.75 116 GLN A CA 1
ATOM 931 C C . GLN A 1 116 ? -7.367 5.875 -5.5 1 97.75 116 GLN A C 1
ATOM 933 O O . GLN A 1 116 ? -6.418 5.168 -5.152 1 97.75 116 GLN A O 1
ATOM 938 N N . GLU A 1 117 ? -8.297 6.25 -4.664 1 98.25 117 GLU A N 1
ATOM 939 C CA . GLU A 1 117 ? -8.297 5.855 -3.26 1 98.25 117 GLU A CA 1
ATOM 940 C C . GLU A 1 117 ? -8.477 4.348 -3.111 1 98.25 117 GLU A C 1
ATOM 942 O O . GLU A 1 117 ? -7.824 3.717 -2.273 1 98.25 117 GLU A O 1
ATOM 947 N N . ASP A 1 118 ? -9.391 3.822 -3.934 1 98.62 118 ASP A N 1
ATOM 948 C CA . ASP A 1 118 ? -9.602 2.377 -3.934 1 98.62 118 ASP A CA 1
ATOM 949 C C . ASP A 1 118 ? -8.336 1.637 -4.371 1 98.62 118 ASP A C 1
ATOM 951 O O . ASP A 1 118 ? -7.977 0.613 -3.787 1 98.62 118 ASP A O 1
ATOM 955 N N . TYR A 1 119 ? -7.711 2.135 -5.387 1 98.75 119 TYR A N 1
ATOM 956 C CA . TYR A 1 119 ? -6.453 1.546 -5.832 1 98.75 119 TYR A CA 1
ATOM 957 C C . TYR A 1 119 ? -5.406 1.588 -4.723 1 98.75 119 TYR A C 1
ATOM 959 O O . TYR A 1 119 ? -4.691 0.609 -4.5 1 98.75 119 TYR A O 1
ATOM 967 N N . ALA A 1 120 ? -5.32 2.693 -4.023 1 98.81 120 ALA A N 1
ATOM 968 C CA . ALA A 1 120 ? -4.398 2.811 -2.896 1 98.81 120 ALA A CA 1
ATOM 969 C C . ALA A 1 120 ? -4.68 1.745 -1.843 1 98.81 120 ALA A C 1
ATOM 971 O O . ALA A 1 120 ? -3.752 1.118 -1.323 1 98.81 120 ALA A O 1
ATOM 972 N N . SER A 1 121 ? -5.93 1.56 -1.578 1 98.75 121 SER A N 1
ATOM 973 C CA . SER A 1 121 ? -6.324 0.553 -0.598 1 98.75 121 SER A CA 1
ATOM 974 C C . SER A 1 121 ? -5.895 -0.844 -1.037 1 98.75 121 SER A C 1
ATOM 976 O O . SER A 1 121 ? -5.414 -1.635 -0.224 1 98.75 121 SER A O 1
ATOM 978 N N . CYS A 1 122 ? -6.094 -1.138 -2.281 1 98.94 122 CYS A N 1
ATOM 979 C CA . CYS A 1 122 ? -5.672 -2.432 -2.809 1 98.94 122 CYS A CA 1
ATOM 980 C C . CYS A 1 122 ? -4.164 -2.604 -2.688 1 98.94 122 CYS A C 1
ATOM 982 O O . CYS A 1 122 ? -3.684 -3.691 -2.365 1 98.94 122 CYS A O 1
ATOM 984 N N . CYS A 1 123 ? -3.42 -1.538 -2.936 1 98.94 123 CYS A N 1
ATOM 985 C CA . CYS A 1 123 ? -1.969 -1.594 -2.807 1 98.94 123 CYS A CA 1
ATOM 986 C C . CYS A 1 123 ? -1.561 -1.862 -1.362 1 98.94 123 CYS A C 1
ATOM 988 O O . CYS A 1 123 ? -0.657 -2.66 -1.106 1 98.94 123 CYS A O 1
ATOM 990 N N . CYS A 1 124 ? -2.219 -1.229 -0.459 1 98.88 124 CYS A N 1
ATOM 991 C CA . CYS A 1 124 ? -1.951 -1.466 0.955 1 98.88 124 CYS A CA 1
ATOM 992 C C . CYS A 1 124 ? -2.287 -2.902 1.34 1 98.88 124 CYS A C 1
ATOM 994 O O . CYS A 1 124 ? -1.579 -3.518 2.137 1 98.88 124 CYS A O 1
ATOM 996 N N . ALA A 1 125 ? -3.363 -3.439 0.778 1 98.88 125 ALA A N 1
ATOM 997 C CA . ALA A 1 125 ? -3.738 -4.828 1.043 1 98.88 125 ALA A CA 1
ATOM 998 C C . ALA A 1 125 ? -2.672 -5.789 0.532 1 98.88 125 ALA A C 1
ATOM 1000 O O . ALA A 1 125 ? -2.328 -6.762 1.21 1 98.88 125 ALA A O 1
ATOM 1001 N N . ILE A 1 126 ? -2.186 -5.5 -0.629 1 98.94 126 ILE A N 1
ATOM 1002 C CA . ILE A 1 126 ? -1.137 -6.344 -1.196 1 98.94 126 ILE A CA 1
ATOM 1003 C C . ILE A 1 126 ? 0.114 -6.266 -0.323 1 98.94 126 ILE A C 1
ATOM 1005 O O . ILE A 1 126 ? 0.777 -7.277 -0.087 1 98.94 126 ILE A O 1
ATOM 1009 N N . GLN A 1 127 ? 0.442 -5.082 0.176 1 98.88 127 GLN A N 1
ATOM 1010 C CA . GLN A 1 127 ? 1.598 -4.949 1.058 1 98.88 127 GLN A CA 1
ATOM 1011 C C . GLN A 1 127 ? 1.41 -5.762 2.336 1 98.88 127 GLN A C 1
ATOM 1013 O O . GLN A 1 127 ? 2.33 -6.449 2.781 1 98.88 127 GLN A O 1
ATOM 1018 N N . ASN A 1 128 ? 0.217 -5.684 2.951 1 98.81 128 ASN A N 1
ATOM 1019 C CA . ASN A 1 128 ? -0.091 -6.535 4.098 1 98.81 128 ASN A CA 1
ATOM 1020 C C . ASN A 1 128 ? 0.12 -8.008 3.775 1 98.81 128 ASN A C 1
ATOM 1022 O O . ASN A 1 128 ? 0.721 -8.742 4.562 1 98.81 128 ASN A O 1
ATOM 1026 N N . LEU A 1 129 ? -0.379 -8.406 2.646 1 98.81 129 LEU A N 1
ATOM 1027 C CA . LEU A 1 129 ? -0.267 -9.789 2.191 1 98.81 129 LEU A CA 1
ATOM 1028 C C . LEU A 1 129 ? 1.194 -10.211 2.092 1 98.81 129 LEU A C 1
ATOM 1030 O O . LEU A 1 129 ? 1.586 -11.242 2.639 1 98.81 129 LEU A O 1
ATOM 1034 N N . MET A 1 130 ? 1.962 -9.391 1.482 1 98.75 130 MET A N 1
ATOM 1035 C CA . MET A 1 130 ? 3.359 -9.727 1.23 1 98.75 130 MET A CA 1
ATOM 1036 C C . MET A 1 130 ? 4.156 -9.758 2.531 1 98.75 130 MET A C 1
ATOM 1038 O O . MET A 1 130 ? 5.066 -10.57 2.688 1 98.75 130 MET A O 1
ATOM 1042 N N . LEU A 1 131 ? 3.828 -8.883 3.438 1 98.62 131 LEU A N 1
ATOM 1043 C CA . LEU A 1 131 ? 4.477 -8.906 4.746 1 98.62 131 LEU A CA 1
ATOM 1044 C C . LEU A 1 131 ? 4.152 -10.203 5.484 1 98.62 131 LEU A C 1
ATOM 1046 O O . LEU A 1 131 ? 5.039 -10.812 6.09 1 98.62 131 LEU A O 1
ATOM 1050 N N . TYR A 1 132 ? 2.91 -10.602 5.43 1 98.31 132 TYR A N 1
ATOM 1051 C CA . TYR A 1 132 ? 2.5 -11.828 6.098 1 98.31 132 TYR A CA 1
ATOM 1052 C C . TYR A 1 132 ? 3.174 -13.039 5.469 1 98.31 132 TYR A C 1
ATOM 1054 O O . TYR A 1 132 ? 3.666 -13.922 6.176 1 98.31 132 TYR A O 1
ATOM 1062 N N . LEU A 1 133 ? 3.201 -13.078 4.152 1 97.62 133 LEU A N 1
ATOM 1063 C CA . LEU A 1 133 ? 3.877 -14.172 3.461 1 97.62 133 LEU A CA 1
ATOM 1064 C C . LEU A 1 133 ? 5.355 -14.219 3.836 1 97.62 133 LEU A C 1
ATOM 1066 O O . LEU A 1 133 ? 5.895 -15.297 4.098 1 97.62 133 LEU A O 1
ATOM 1070 N N . SER A 1 134 ? 5.98 -13.102 3.838 1 97 134 SER A N 1
ATOM 1071 C CA . SER A 1 134 ? 7.387 -13.031 4.211 1 97 134 SER A CA 1
ATOM 1072 C C . SER A 1 134 ? 7.613 -13.555 5.625 1 97 134 SER A C 1
ATOM 1074 O O . SER A 1 134 ? 8.57 -14.297 5.871 1 97 134 SER A O 1
ATOM 1076 N N . GLU A 1 135 ? 6.734 -13.188 6.523 1 96.56 135 GLU A N 1
ATOM 1077 C CA . GLU A 1 135 ? 6.824 -13.656 7.902 1 96.56 135 GLU A CA 1
ATOM 1078 C C . GLU A 1 135 ? 6.691 -15.18 7.977 1 96.56 135 GLU A C 1
ATOM 1080 O O . GLU A 1 135 ? 7.277 -15.812 8.859 1 96.56 135 GLU A O 1
ATOM 1085 N N . ALA A 1 136 ? 5.984 -15.797 7.066 1 96 136 ALA A N 1
ATOM 1086 C CA . ALA A 1 136 ? 5.746 -17.234 7.031 1 96 136 ALA A CA 1
ATOM 1087 C C . ALA A 1 136 ? 6.906 -17.969 6.355 1 96 136 ALA A C 1
ATOM 1089 O O . ALA A 1 136 ? 6.871 -19.188 6.191 1 96 136 ALA A O 1
ATOM 1090 N N . GLY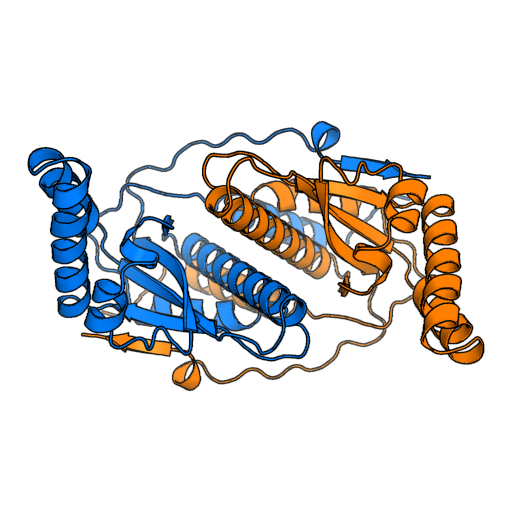 A 1 137 ? 7.879 -17.172 5.902 1 94.31 137 GLY A N 1
ATOM 1091 C CA . GLY A 1 137 ? 9.031 -17.766 5.242 1 94.31 137 GLY A CA 1
ATOM 1092 C C . GLY A 1 137 ? 8.867 -17.875 3.736 1 94.31 137 GLY A C 1
ATOM 1093 O O . GLY A 1 137 ? 9.719 -18.438 3.051 1 94.31 137 GLY A O 1
ATOM 1094 N N . LEU A 1 138 ? 7.746 -17.391 3.248 1 96.25 138 LEU A N 1
ATOM 1095 C CA . LEU A 1 138 ? 7.535 -17.344 1.806 1 96.25 138 LEU A CA 1
ATOM 1096 C C . LEU A 1 138 ? 8.07 -16.031 1.224 1 96.25 138 LEU A C 1
ATOM 1098 O O . LEU A 1 138 ? 8.453 -15.133 1.968 1 96.25 138 LEU A O 1
ATOM 1102 N N . ALA A 1 139 ? 8.195 -16.016 -0.065 1 95.69 139 ALA A N 1
ATOM 1103 C CA . ALA A 1 139 ? 8.492 -14.805 -0.832 1 95.69 139 ALA A CA 1
ATOM 1104 C C . ALA A 1 139 ? 7.426 -14.555 -1.893 1 95.69 139 ALA A C 1
ATOM 1106 O O . ALA A 1 139 ? 6.562 -15.398 -2.125 1 95.69 139 ALA A O 1
ATOM 1107 N N . SER A 1 140 ? 7.496 -13.375 -2.412 1 97.44 140 SER A N 1
ATOM 1108 C CA . SER A 1 140 ? 6.508 -13.016 -3.424 1 97.44 140 SER A CA 1
ATOM 1109 C C . SER A 1 140 ? 7.086 -12.039 -4.441 1 97.44 140 SER A C 1
ATOM 1111 O O . SER A 1 140 ? 8.141 -11.445 -4.207 1 97.44 140 SER A O 1
ATOM 1113 N N . LYS A 1 141 ? 6.453 -12.016 -5.555 1 97.38 141 LYS A N 1
ATOM 1114 C CA . LYS A 1 141 ? 6.703 -11.047 -6.617 1 97.38 141 LYS A CA 1
ATOM 1115 C C . LYS A 1 141 ? 5.398 -10.438 -7.125 1 97.38 141 LYS A C 1
ATOM 1117 O O . LYS A 1 141 ? 4.488 -11.164 -7.531 1 97.38 141 LYS A O 1
ATOM 1122 N N . TRP A 1 142 ? 5.336 -9.148 -7.027 1 98.62 142 TRP A N 1
ATOM 1123 C CA . TRP A 1 142 ? 4.23 -8.398 -7.609 1 98.62 142 TRP A CA 1
ATOM 1124 C C . TRP A 1 142 ? 4.5 -8.07 -9.078 1 98.62 142 TRP A C 1
ATOM 1126 O O . TRP A 1 142 ? 5.324 -7.207 -9.383 1 98.62 142 TRP A O 1
ATOM 1136 N N . ALA A 1 143 ? 3.779 -8.781 -9.984 1 97.5 143 ALA A N 1
ATOM 1137 C CA . ALA A 1 143 ? 3.979 -8.617 -11.422 1 97.5 143 ALA A CA 1
ATOM 1138 C C . ALA A 1 143 ? 2.889 -7.738 -12.031 1 97.5 143 ALA A C 1
ATOM 1140 O O . ALA A 1 143 ? 1.713 -7.863 -11.672 1 97.5 143 ALA A O 1
ATOM 1141 N N . THR A 1 144 ? 3.297 -6.844 -12.922 1 96.25 144 THR A N 1
ATOM 1142 C CA . THR A 1 144 ? 2.379 -5.941 -13.609 1 96.25 144 THR A CA 1
ATOM 1143 C C . THR A 1 144 ? 2.582 -6.016 -15.125 1 96.25 144 THR A C 1
ATOM 1145 O O . THR A 1 144 ? 2.441 -5.008 -15.82 1 96.25 144 THR A O 1
ATOM 1148 N N . GLY A 1 145 ? 2.902 -7.117 -15.609 1 93.75 145 GLY A N 1
ATOM 1149 C CA . GLY A 1 145 ? 3.186 -7.316 -17.031 1 93.75 145 GLY A CA 1
ATOM 1150 C C . GLY A 1 145 ? 1.954 -7.191 -17.906 1 93.75 145 GLY A C 1
ATOM 1151 O O . GLY A 1 145 ? 0.845 -6.996 -17.406 1 93.75 145 GLY A O 1
ATOM 1152 N N . ALA A 1 146 ? 2.145 -7.355 -19.188 1 93.94 146 ALA A N 1
ATOM 1153 C CA . ALA A 1 146 ? 1.123 -7.113 -20.203 1 93.94 146 ALA A CA 1
ATOM 1154 C C . ALA A 1 146 ? -0.081 -8.023 -20 1 93.94 146 ALA A C 1
ATOM 1156 O O . ALA A 1 146 ? -1.216 -7.645 -20.297 1 93.94 146 ALA A O 1
ATOM 1157 N N . ILE A 1 147 ? 0.141 -9.18 -19.484 1 96.56 147 ILE A N 1
ATOM 1158 C CA . ILE A 1 147 ? -0.925 -10.164 -19.328 1 96.56 147 ILE A CA 1
ATOM 1159 C C . ILE A 1 147 ? -2.006 -9.609 -18.406 1 96.56 147 ILE A C 1
ATOM 1161 O O . ILE A 1 147 ? -3.189 -9.914 -18.562 1 96.56 147 ILE A O 1
ATOM 1165 N N . ASN A 1 148 ? -1.674 -8.711 -17.484 1 97.31 148 ASN A N 1
ATOM 1166 C CA . ASN A 1 148 ? -2.604 -8.164 -16.5 1 97.31 148 ASN A CA 1
ATOM 1167 C C . ASN A 1 148 ? -3.688 -7.32 -17.172 1 97.31 148 ASN A C 1
ATOM 1169 O O . ASN A 1 148 ? -4.703 -7.008 -16.547 1 97.31 148 ASN A O 1
ATOM 1173 N N . ARG A 1 149 ? -3.438 -6.93 -18.391 1 96.69 149 ARG A N 1
ATOM 1174 C CA . ARG A 1 149 ? -4.375 -6.031 -19.062 1 96.69 149 ARG A CA 1
ATOM 1175 C C . ARG A 1 149 ? -4.973 -6.691 -20.297 1 96.69 149 ARG A C 1
ATOM 1177 O O . ARG A 1 149 ? -5.703 -6.051 -21.062 1 96.69 149 ARG A O 1
ATOM 1184 N N . ASP A 1 150 ? -4.605 -7.961 -20.531 1 97.88 150 ASP A N 1
ATOM 1185 C CA . ASP A 1 150 ? -5.102 -8.688 -21.703 1 97.88 150 ASP A CA 1
ATOM 1186 C C . ASP A 1 150 ? -6.492 -9.266 -21.438 1 97.88 150 ASP A C 1
ATOM 1188 O O . ASP A 1 150 ? -6.688 -10.008 -20.469 1 97.88 150 ASP A O 1
ATOM 1192 N N . LEU A 1 151 ? -7.43 -8.992 -22.375 1 98.12 151 LEU A N 1
ATOM 1193 C CA . LEU A 1 151 ? -8.805 -9.461 -22.188 1 98.12 151 LEU A CA 1
ATOM 1194 C C . LEU A 1 151 ? -8.859 -10.984 -22.156 1 98.12 151 LEU A C 1
ATOM 1196 O O . LEU A 1 151 ? -9.727 -11.555 -21.484 1 98.12 151 LEU A O 1
ATOM 1200 N N . ARG A 1 152 ? -7.973 -11.641 -22.75 1 98.12 152 ARG A N 1
ATOM 1201 C CA . ARG A 1 152 ? -7.926 -13.094 -22.719 1 98.12 152 ARG A CA 1
ATOM 1202 C C . ARG A 1 152 ? -7.598 -13.609 -21.328 1 98.12 152 ARG A C 1
ATOM 1204 O O . ARG A 1 152 ? -8.016 -14.703 -20.938 1 98.12 152 ARG A O 1
ATOM 1211 N N . PHE A 1 153 ? -6.824 -12.82 -20.609 1 98.69 153 PHE A N 1
ATOM 1212 C CA . PHE A 1 153 ? -6.504 -13.117 -19.219 1 98.69 153 PHE A CA 1
ATOM 1213 C C . PHE A 1 153 ? -7.75 -13.039 -18.344 1 98.69 153 PHE A C 1
ATOM 1215 O O . PHE A 1 153 ? -8.023 -13.945 -17.562 1 98.69 153 PHE A O 1
ATOM 1222 N N . PHE A 1 154 ? -8.547 -12.062 -18.531 1 98.69 154 PHE A N 1
ATOM 1223 C CA . PHE A 1 154 ? -9.805 -11.898 -17.812 1 98.69 154 PHE A CA 1
ATOM 1224 C C . PHE A 1 154 ? -10.75 -13.055 -18.109 1 98.69 154 PHE A C 1
ATOM 1226 O O . PHE A 1 154 ? -11.32 -13.648 -17.203 1 98.69 154 PHE A O 1
ATOM 1233 N N . ALA A 1 155 ? -10.805 -13.398 -19.359 1 98.19 155 ALA A N 1
ATOM 1234 C CA . ALA A 1 155 ? -11.68 -14.492 -19.781 1 98.19 155 ALA A CA 1
ATOM 1235 C C . ALA A 1 155 ? -11.234 -15.82 -19.188 1 98.19 155 ALA A C 1
ATOM 1237 O O . ALA A 1 155 ? -12.055 -16.594 -18.703 1 98.19 155 ALA A O 1
ATOM 1238 N N . ALA A 1 156 ? -9.953 -16.031 -19.156 1 97.56 156 ALA A N 1
ATOM 1239 C CA . ALA A 1 156 ? -9.391 -17.281 -18.656 1 97.56 156 ALA A CA 1
ATOM 1240 C C . ALA A 1 156 ? -9.711 -17.469 -17.172 1 97.56 156 ALA A C 1
ATOM 1242 O O . ALA A 1 156 ? -9.844 -18.609 -16.703 1 97.56 156 ALA A O 1
ATOM 1243 N N . LEU A 1 157 ? -9.906 -16.359 -16.469 1 98.31 157 LEU A N 1
ATOM 1244 C CA . LEU A 1 157 ? -10.086 -16.438 -15.023 1 98.31 157 LEU A CA 1
ATOM 1245 C C . LEU A 1 157 ? -11.523 -16.109 -14.633 1 98.31 157 LEU A C 1
ATOM 1247 O O . LEU A 1 157 ? -11.875 -16.141 -13.453 1 98.31 157 LEU A O 1
ATOM 1251 N N . GLY A 1 158 ? -12.312 -15.789 -15.609 1 98.12 158 GLY A N 1
ATOM 1252 C CA . GLY A 1 158 ? -13.703 -15.445 -15.336 1 98.12 158 GLY A CA 1
ATOM 1253 C C . GLY A 1 158 ? -13.867 -14.094 -14.664 1 98.12 158 GLY A C 1
ATOM 1254 O O . GLY A 1 158 ? -14.773 -13.906 -13.852 1 98.12 158 GLY A O 1
ATOM 1255 N N . ILE A 1 159 ? -12.938 -13.203 -14.867 1 98.44 159 ILE A N 1
ATOM 1256 C CA . ILE A 1 159 ? -12.984 -11.852 -14.312 1 98.44 159 ILE A CA 1
ATOM 1257 C C . ILE A 1 159 ? -13.672 -10.914 -15.297 1 98.44 159 ILE A C 1
ATOM 1259 O O . ILE A 1 159 ? -13.352 -10.906 -16.484 1 98.44 159 ILE A O 1
ATOM 1263 N N . ASP A 1 160 ? -14.609 -10.172 -14.875 1 98.38 160 ASP A N 1
ATOM 1264 C CA . ASP A 1 160 ? -15.32 -9.234 -15.727 1 98.38 160 ASP A CA 1
ATOM 1265 C C . ASP A 1 160 ? -14.547 -7.926 -15.883 1 98.38 160 ASP A C 1
ATOM 1267 O O . ASP A 1 160 ? -14.469 -7.129 -14.945 1 98.38 160 ASP A O 1
ATOM 1271 N N . PRO A 1 161 ? -14.039 -7.723 -17.047 1 98.19 161 PRO A N 1
ATOM 1272 C CA . PRO A 1 161 ? -13.203 -6.535 -17.25 1 98.19 161 PRO A CA 1
ATOM 1273 C C . PRO A 1 161 ? -14 -5.234 -17.141 1 98.19 161 PRO A C 1
ATOM 1275 O O . PRO A 1 161 ? -13.414 -4.152 -17.078 1 98.19 161 PRO A O 1
ATOM 1278 N N . ASP A 1 162 ? -15.289 -5.25 -17.141 1 97.75 162 ASP A N 1
ATOM 1279 C CA . ASP A 1 162 ? -16.109 -4.051 -17.016 1 97.75 162 ASP A CA 1
ATOM 1280 C C . ASP A 1 162 ? -16.344 -3.691 -15.555 1 97.75 162 ASP A C 1
ATOM 1282 O O . ASP A 1 162 ? -16.797 -2.584 -15.242 1 97.75 162 ASP A O 1
ATOM 1286 N N . LYS A 1 163 ? -16.016 -4.629 -14.688 1 98.19 163 LYS A N 1
ATOM 1287 C CA . LYS A 1 163 ? -16.328 -4.422 -13.281 1 98.19 163 LYS A CA 1
ATOM 1288 C C . LYS A 1 163 ? -15.07 -4.199 -12.453 1 98.19 163 LYS A C 1
ATOM 1290 O O . LYS A 1 163 ? -15.109 -3.523 -11.422 1 98.19 163 LYS A O 1
ATOM 1295 N N . GLU A 1 164 ? -14.07 -4.867 -12.805 1 98.38 164 GLU A N 1
ATOM 1296 C CA . GLU A 1 164 ? -12.844 -4.758 -12.016 1 98.38 164 GLU A CA 1
ATOM 1297 C C . GLU A 1 164 ? -11.609 -4.805 -12.914 1 98.38 164 GLU A C 1
ATOM 1299 O O . GLU A 1 164 ? -11.68 -5.285 -14.047 1 98.38 164 GLU A O 1
ATOM 1304 N N . PHE A 1 165 ? -10.523 -4.211 -12.461 1 98.5 165 PHE A N 1
ATOM 1305 C CA . PHE A 1 165 ? -9.227 -4.273 -13.133 1 98.5 165 PHE A CA 1
ATOM 1306 C C . PHE A 1 165 ? -8.188 -4.934 -12.242 1 98.5 165 PHE A C 1
ATOM 1308 O O . PHE A 1 165 ? -8.352 -4.996 -11.023 1 98.5 165 PHE A O 1
ATOM 1315 N N . VAL A 1 166 ? -7.141 -5.465 -12.867 1 98.81 166 VAL A N 1
ATOM 1316 C CA . VAL A 1 166 ? -6.094 -6.172 -12.133 1 98.81 166 VAL A CA 1
ATOM 1317 C C . VAL A 1 166 ? -5.117 -5.164 -11.531 1 98.81 166 VAL A C 1
ATOM 1319 O O . VAL A 1 166 ? -4.551 -4.336 -12.242 1 98.81 166 VAL A O 1
ATOM 1322 N N . VAL A 1 167 ? -4.945 -5.242 -10.211 1 98.75 167 VAL A N 1
ATOM 1323 C CA . VAL A 1 167 ? -3.955 -4.434 -9.508 1 98.75 167 VAL A CA 1
ATOM 1324 C C . VAL A 1 167 ? -2.588 -5.113 -9.586 1 98.75 167 VAL A C 1
ATOM 1326 O O . VAL A 1 167 ? -1.566 -4.445 -9.758 1 98.75 167 VAL A O 1
ATOM 1329 N N . GLY A 1 168 ? -2.689 -6.457 -9.406 1 98.38 168 GLY A N 1
ATOM 1330 C CA . GLY A 1 168 ? -1.432 -7.184 -9.484 1 98.38 168 GLY A CA 1
ATOM 1331 C C . GLY A 1 168 ? -1.614 -8.688 -9.594 1 98.38 168 GLY A C 1
ATOM 1332 O O . GLY A 1 168 ? -2.588 -9.234 -9.078 1 98.38 168 GLY A O 1
ATOM 1333 N N . LEU A 1 169 ? -0.68 -9.312 -10.32 1 98.62 169 LEU A N 1
ATOM 1334 C CA . LEU A 1 169 ? -0.43 -10.75 -10.25 1 98.62 169 LEU A CA 1
ATOM 1335 C C . LEU A 1 169 ? 0.712 -11.055 -9.289 1 98.62 169 LEU A C 1
ATOM 1337 O O . LEU A 1 169 ? 1.861 -10.695 -9.547 1 98.62 169 LEU A O 1
ATOM 1341 N N . ILE A 1 170 ? 0.366 -11.68 -8.195 1 98.69 170 ILE A N 1
ATOM 1342 C CA . ILE A 1 170 ? 1.337 -11.969 -7.148 1 98.69 170 ILE A CA 1
ATOM 1343 C C . ILE A 1 170 ? 1.795 -13.422 -7.25 1 98.69 170 ILE A C 1
ATOM 1345 O O . ILE A 1 170 ? 1 -14.352 -7.059 1 98.69 170 ILE A O 1
ATOM 1349 N N . PHE A 1 171 ? 3.061 -13.617 -7.574 1 98.19 171 PHE A N 1
ATOM 1350 C CA . PHE A 1 171 ? 3.672 -14.93 -7.441 1 98.19 171 PHE A CA 1
ATOM 1351 C C . PHE A 1 171 ? 4.184 -15.156 -6.023 1 98.19 171 PHE A C 1
ATOM 1353 O O . PHE A 1 171 ? 4.664 -14.219 -5.379 1 98.19 171 PHE A O 1
ATOM 1360 N N . TYR A 1 172 ? 4.059 -16.344 -5.566 1 97.88 172 TYR A N 1
ATOM 1361 C CA . TYR A 1 172 ? 4.566 -16.625 -4.227 1 97.88 172 TYR A CA 1
ATOM 1362 C C . TYR A 1 172 ? 5.125 -18.047 -4.141 1 97.88 172 TYR A C 1
ATOM 1364 O O . TYR A 1 172 ? 4.754 -18.922 -4.934 1 97.88 172 TYR A O 1
ATOM 1372 N N . GLY A 1 173 ? 6 -18.234 -3.227 1 97.12 173 GLY A N 1
ATOM 1373 C CA . GLY A 1 173 ? 6.66 -19.516 -2.965 1 97.12 173 GLY A CA 1
ATOM 1374 C C . GLY A 1 173 ? 7.859 -19.375 -2.045 1 97.12 173 GLY A C 1
ATOM 1375 O O . GLY A 1 173 ? 8.164 -18.281 -1.566 1 97.12 173 GLY A O 1
ATOM 1376 N N . TYR A 1 174 ? 8.414 -20.531 -1.756 1 96.25 174 TYR A N 1
ATOM 1377 C CA . TYR A 1 174 ? 9.648 -20.516 -0.979 1 96.25 174 TYR A CA 1
ATOM 1378 C C . TYR A 1 174 ? 10.812 -20 -1.819 1 96.25 174 TYR A C 1
ATOM 1380 O O . TYR A 1 174 ? 11.023 -20.453 -2.943 1 96.25 174 TYR A O 1
ATOM 1388 N N . PRO A 1 175 ? 11.555 -19 -1.289 1 95.06 175 PRO A N 1
ATOM 1389 C CA . PRO A 1 175 ? 12.602 -18.375 -2.092 1 95.06 175 PRO A CA 1
ATOM 1390 C C . PRO A 1 175 ? 13.805 -19.297 -2.309 1 95.06 175 PRO A C 1
ATOM 1392 O O . PRO A 1 175 ? 14.203 -20.031 -1.398 1 95.06 175 PRO A O 1
ATOM 1395 N N . LYS A 1 176 ? 14.352 -19.266 -3.463 1 93.06 176 LYS A N 1
ATOM 1396 C CA . LYS A 1 176 ? 15.602 -19.953 -3.766 1 93.06 176 LYS A CA 1
ATOM 1397 C C . LYS A 1 176 ? 16.797 -19.062 -3.471 1 93.06 176 LYS A C 1
ATOM 1399 O O . LYS A 1 176 ? 17.812 -19.531 -2.943 1 93.06 176 LYS A O 1
ATOM 1404 N N . ILE A 1 177 ? 16.688 -17.766 -3.83 1 87.12 177 ILE A N 1
ATOM 1405 C CA . ILE A 1 177 ? 17.719 -16.75 -3.617 1 87.12 177 ILE A CA 1
ATOM 1406 C C . ILE A 1 177 ? 17.078 -15.438 -3.182 1 87.12 177 ILE A C 1
ATOM 1408 O O . ILE A 1 177 ? 16.062 -15.031 -3.734 1 87.12 177 ILE A O 1
ATOM 1412 N N . THR A 1 178 ? 17.719 -14.852 -2.158 1 83.25 178 THR A N 1
ATOM 1413 C CA . THR A 1 178 ? 17.234 -13.555 -1.702 1 83.25 178 THR A CA 1
ATOM 1414 C C . THR A 1 178 ? 18.188 -12.445 -2.119 1 83.25 178 THR A C 1
ATOM 1416 O O . THR A 1 178 ? 19.359 -12.445 -1.729 1 83.25 178 THR A O 1
ATOM 1419 N N . PRO A 1 179 ? 17.594 -11.578 -2.848 1 84.19 179 PRO A N 1
ATOM 1420 C CA . PRO A 1 179 ? 18.484 -10.5 -3.305 1 84.19 179 PRO A CA 1
ATOM 1421 C C . PRO A 1 179 ? 18.781 -9.477 -2.211 1 84.19 179 PRO A C 1
ATOM 1423 O O . PRO A 1 179 ? 18.047 -9.406 -1.216 1 84.19 179 PRO A O 1
ATOM 1426 N N . GLN A 1 180 ? 19.891 -8.773 -2.471 1 84.44 180 GLN A N 1
ATOM 1427 C CA . GLN A 1 180 ? 20.172 -7.594 -1.659 1 84.44 180 GLN A CA 1
ATOM 1428 C C . GLN A 1 180 ? 19.578 -6.336 -2.293 1 84.44 180 GLN A C 1
ATOM 1430 O O . GLN A 1 180 ? 19.547 -6.211 -3.52 1 84.44 180 GLN A O 1
ATOM 1435 N N . GLN A 1 181 ? 19.016 -5.523 -1.415 1 83.81 181 GLN A N 1
ATOM 1436 C CA . GLN A 1 181 ? 18.469 -4.27 -1.919 1 83.81 181 GLN A CA 1
ATOM 1437 C C . GLN A 1 181 ? 19.031 -3.076 -1.156 1 83.81 181 GLN A C 1
ATOM 1439 O O . GLN A 1 181 ? 19.375 -3.189 0.025 1 83.81 181 GLN A O 1
ATOM 1444 N N . LYS A 1 182 ? 19.234 -2.041 -1.979 1 86.25 182 LYS A N 1
ATOM 1445 C CA . LYS A 1 182 ? 19.625 -0.765 -1.389 1 86.25 182 LYS A CA 1
ATOM 1446 C C . LYS A 1 182 ? 18.547 0.292 -1.592 1 86.25 182 LYS A C 1
ATOM 1448 O O . LYS A 1 182 ? 17.812 0.262 -2.586 1 86.25 182 LYS A O 1
ATOM 1453 N N . ARG A 1 183 ? 18.438 1.157 -0.627 1 92.88 183 ARG A N 1
ATOM 1454 C CA . ARG A 1 183 ? 17.547 2.309 -0.695 1 92.88 183 ARG A CA 1
ATOM 1455 C C . ARG A 1 183 ? 18.297 3.602 -0.392 1 92.88 183 ARG A C 1
ATOM 1457 O O . ARG A 1 183 ? 19.266 3.6 0.374 1 92.88 183 ARG A O 1
ATOM 1464 N N . ARG A 1 184 ? 17.797 4.695 -1.01 1 93.75 184 ARG A N 1
ATOM 1465 C CA . ARG A 1 184 ? 18.344 6.008 -0.667 1 93.75 184 ARG A CA 1
ATOM 1466 C C . ARG A 1 184 ? 18.156 6.309 0.815 1 93.75 184 ARG A C 1
ATOM 1468 O O . ARG A 1 184 ? 17.141 5.93 1.404 1 93.75 184 ARG A O 1
ATOM 1475 N N . PRO A 1 185 ? 19.156 6.984 1.354 1 95.06 185 PRO A N 1
ATOM 1476 C CA . PRO A 1 185 ? 18.984 7.352 2.762 1 95.06 185 PRO A CA 1
ATOM 1477 C C . PRO A 1 185 ? 17.828 8.312 2.986 1 95.06 185 PRO A C 1
ATOM 1479 O O . PRO A 1 185 ? 17.453 9.062 2.076 1 95.06 185 PRO A O 1
ATOM 1482 N N . VAL A 1 186 ? 17.312 8.32 4.172 1 95.94 186 VAL A N 1
ATOM 1483 C CA . VAL A 1 186 ? 16.141 9.117 4.543 1 95.94 186 VAL A CA 1
ATOM 1484 C C . VAL A 1 186 ? 16.422 10.602 4.285 1 95.94 186 VAL A C 1
ATOM 1486 O O . VAL A 1 186 ? 15.531 11.352 3.902 1 95.94 186 VAL A O 1
ATOM 1489 N N . SER A 1 187 ? 17.641 11.047 4.398 1 95.94 187 SER A N 1
ATOM 1490 C CA . SER A 1 187 ? 18 12.445 4.207 1 95.94 187 SER A CA 1
ATOM 1491 C C . SER A 1 187 ? 17.75 12.891 2.773 1 95.94 187 SER A C 1
ATOM 1493 O O . SER A 1 187 ? 17.578 14.086 2.512 1 95.94 187 SER A O 1
ATOM 1495 N N . GLU A 1 188 ? 17.672 11.953 1.865 1 97.19 188 GLU A N 1
ATOM 1496 C CA . GLU A 1 188 ? 17.484 12.289 0.457 1 97.19 188 GLU A CA 1
ATOM 1497 C C . GLU A 1 188 ? 16.016 12.242 0.069 1 97.19 188 GLU A C 1
ATOM 1499 O O . GLU A 1 188 ? 15.633 12.719 -1.005 1 97.19 188 GLU A O 1
ATOM 1504 N N . ILE A 1 189 ? 15.203 11.688 1.011 1 98.06 189 ILE A N 1
ATOM 1505 C CA . ILE A 1 189 ? 13.82 11.477 0.604 1 98.06 189 ILE A CA 1
ATOM 1506 C C . ILE A 1 189 ? 12.883 12.133 1.612 1 98.06 189 ILE A C 1
ATOM 1508 O O . ILE A 1 189 ? 11.68 11.867 1.614 1 98.06 189 ILE A O 1
ATOM 1512 N N . SER A 1 190 ? 13.414 12.906 2.486 1 98.38 190 SER A N 1
ATOM 1513 C CA . SER A 1 190 ? 12.586 13.594 3.471 1 98.38 190 SER A CA 1
ATOM 1514 C C . SER A 1 190 ? 13.023 15.047 3.639 1 98.38 190 SER A C 1
ATOM 1516 O O . SER A 1 190 ? 14.211 15.359 3.494 1 98.38 190 SER A O 1
ATOM 1518 N N . THR A 1 191 ? 12.078 15.891 3.818 1 98.38 191 THR A N 1
ATOM 1519 C CA . THR A 1 191 ? 12.297 17.312 4.086 1 98.38 191 THR A CA 1
ATOM 1520 C C . THR A 1 191 ? 11.539 17.75 5.336 1 98.38 191 THR A C 1
ATOM 1522 O O . THR A 1 191 ? 10.352 17.453 5.477 1 98.38 191 THR A O 1
ATOM 1525 N N . GLU A 1 192 ? 12.211 18.391 6.234 1 97.5 192 GLU A N 1
ATOM 1526 C CA . GLU A 1 192 ? 11.555 19.016 7.387 1 97.5 192 GLU A CA 1
ATOM 1527 C C . GLU A 1 192 ? 11.234 20.469 7.125 1 97.5 192 GLU A C 1
ATOM 1529 O O . GLU A 1 192 ? 12.109 21.25 6.734 1 97.5 192 GLU A O 1
ATOM 1534 N N . LEU A 1 193 ? 10.023 20.781 7.34 1 97.56 193 LEU A N 1
ATOM 1535 C CA . LEU A 1 193 ? 9.57 22.156 7.203 1 97.56 193 LEU A CA 1
ATOM 1536 C C . LEU A 1 193 ? 9.273 22.766 8.562 1 97.56 193 LEU A C 1
ATOM 1538 O O . LEU A 1 193 ? 8.883 22.062 9.5 1 97.56 193 LEU A O 1
ATOM 1542 N N . PRO A 1 194 ? 9.484 24.078 8.656 1 95.19 194 PRO A N 1
ATOM 1543 C CA . PRO A 1 194 ? 9.297 24.688 9.977 1 95.19 194 PRO A CA 1
ATOM 1544 C C . PRO A 1 194 ? 7.832 24.719 10.406 1 95.19 194 PRO A C 1
ATOM 1546 O O . PRO A 1 194 ? 6.934 24.641 9.57 1 95.19 194 PRO A O 1
ATOM 1549 N N . MET B 1 1 ? -1.351 -32.875 5.262 1 24.09 1 MET B N 1
ATOM 1550 C CA . MET B 1 1 ? -0.15 -32.531 6.012 1 24.09 1 MET B CA 1
ATOM 1551 C C . MET B 1 1 ? -0.377 -31.25 6.824 1 24.09 1 MET B C 1
ATOM 1553 O O . MET B 1 1 ? -0.895 -30.266 6.305 1 24.09 1 MET B O 1
ATOM 1557 N N . LYS B 1 2 ? -0.422 -31.297 8.023 1 35.97 2 LYS B N 1
ATOM 1558 C CA . LYS B 1 2 ? -0.593 -30.234 9.008 1 35.97 2 LYS B CA 1
ATOM 1559 C C . LYS B 1 2 ? 0.337 -29.062 8.719 1 35.97 2 LYS B C 1
ATOM 1561 O O . LYS B 1 2 ? 1.535 -29.25 8.492 1 35.97 2 LYS B O 1
ATOM 1566 N N . ASP B 1 3 ? -0.013 -28.047 7.922 1 43.72 3 ASP B N 1
ATOM 1567 C CA . ASP B 1 3 ? 0.833 -26.875 7.734 1 43.72 3 ASP B CA 1
ATOM 1568 C C . ASP B 1 3 ? 1.646 -26.578 8.992 1 43.72 3 ASP B C 1
ATOM 1570 O O . ASP B 1 3 ? 1.207 -25.812 9.852 1 43.72 3 ASP B O 1
ATOM 1574 N N . ASN B 1 4 ? 2.309 -27.469 9.484 1 46.75 4 ASN B N 1
ATOM 1575 C CA . ASN B 1 4 ? 3.053 -27.438 10.742 1 46.75 4 ASN B CA 1
ATOM 1576 C C . ASN B 1 4 ? 4.152 -26.375 10.719 1 46.75 4 ASN B C 1
ATOM 1578 O O . ASN B 1 4 ? 5.223 -26.594 10.141 1 46.75 4 ASN B O 1
ATOM 1582 N N . TYR B 1 5 ? 3.723 -25.094 10.711 1 57.22 5 TYR B N 1
ATOM 1583 C CA . TYR B 1 5 ? 4.789 -24.125 10.953 1 57.22 5 TYR B CA 1
ATOM 1584 C C . TYR B 1 5 ? 5.5 -24.422 12.273 1 57.22 5 TYR B C 1
ATOM 1586 O O . TYR B 1 5 ? 4.883 -24.906 13.219 1 57.22 5 TYR B O 1
ATOM 1594 N N . PRO B 1 6 ? 6.785 -24.375 12.227 1 57.72 6 PRO B N 1
ATOM 1595 C CA . PRO B 1 6 ? 7.398 -24.422 13.555 1 57.72 6 PRO B CA 1
ATOM 1596 C C . PRO B 1 6 ? 6.758 -23.438 14.531 1 57.72 6 PRO B C 1
ATOM 1598 O O . PRO B 1 6 ? 6.246 -22.391 14.109 1 57.72 6 PRO B O 1
ATOM 1601 N N . ASP B 1 7 ? 6.504 -23.844 15.711 1 66.5 7 ASP B N 1
ATOM 1602 C CA . ASP B 1 7 ? 5.844 -23.094 16.781 1 66.5 7 ASP B CA 1
ATOM 1603 C C . ASP B 1 7 ? 6.27 -21.625 16.766 1 66.5 7 ASP B C 1
ATOM 1605 O O . ASP B 1 7 ? 5.434 -20.734 16.891 1 66.5 7 ASP B O 1
ATOM 1609 N N . GLY B 1 8 ? 7.473 -21.344 16.547 1 74.56 8 GLY B N 1
ATOM 1610 C CA . GLY B 1 8 ? 7.969 -19.969 16.516 1 74.56 8 GLY B CA 1
ATOM 1611 C C . GLY B 1 8 ? 7.383 -19.156 15.383 1 74.56 8 GLY B C 1
ATOM 1612 O O . GLY B 1 8 ? 7.023 -17.984 15.57 1 74.56 8 GLY B O 1
ATOM 1613 N N . THR B 1 9 ? 7.156 -19.844 14.328 1 83.81 9 THR B N 1
ATOM 1614 C CA . THR B 1 9 ? 6.609 -19.141 13.164 1 83.81 9 THR B CA 1
ATOM 1615 C C . THR B 1 9 ? 5.133 -18.828 13.375 1 83.81 9 THR B C 1
ATOM 1617 O O . THR B 1 9 ? 4.676 -17.734 13.00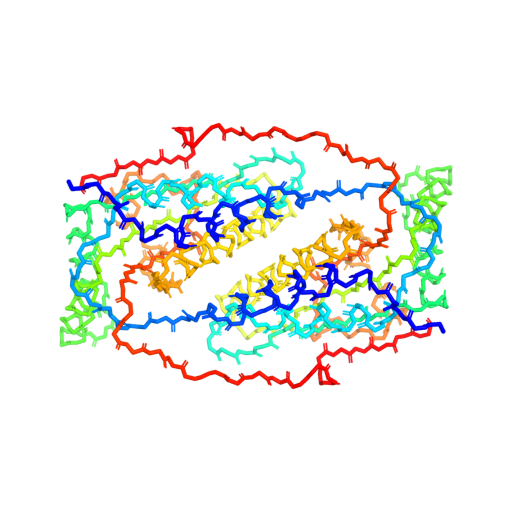8 1 83.81 9 THR B O 1
ATOM 1620 N N . GLN B 1 10 ? 4.41 -19.672 14.023 1 88.81 10 GLN B N 1
ATOM 1621 C CA . GLN B 1 10 ? 2.992 -19.438 14.266 1 88.81 10 GLN B CA 1
ATOM 1622 C C . GLN B 1 10 ? 2.789 -18.234 15.188 1 88.81 10 GLN B C 1
ATOM 1624 O O . GLN B 1 10 ? 1.894 -17.406 14.961 1 88.81 10 GLN B O 1
ATOM 1629 N N . LYS B 1 11 ? 3.611 -18.172 16.203 1 91 11 LYS B N 1
ATOM 1630 C CA . LYS B 1 11 ? 3.512 -17.047 17.109 1 91 11 LYS B CA 1
ATOM 1631 C C . LYS B 1 11 ? 3.82 -15.727 16.406 1 91 11 LYS B C 1
ATOM 1633 O O . LYS B 1 11 ? 3.123 -14.734 16.609 1 91 11 LYS B O 1
ATOM 1638 N N . SER B 1 12 ? 4.883 -15.766 15.641 1 92.38 12 SER B N 1
ATOM 1639 C CA . SER B 1 12 ? 5.277 -14.555 14.922 1 92.38 12 SER B CA 1
ATOM 1640 C C . SER B 1 12 ? 4.203 -14.133 13.93 1 92.38 12 SER B C 1
ATOM 1642 O O . SER B 1 12 ? 3.943 -12.938 13.758 1 92.38 12 SER B O 1
ATOM 1644 N N . LEU B 1 13 ? 3.539 -15.117 13.305 1 95.44 13 LEU B N 1
ATOM 1645 C CA . LEU B 1 13 ? 2.471 -14.828 12.352 1 95.44 13 LEU B CA 1
ATOM 1646 C C . LEU B 1 13 ? 1.258 -14.234 13.062 1 95.44 13 LEU B C 1
ATOM 1648 O O . LEU B 1 13 ? 0.65 -13.281 12.578 1 95.44 13 LEU B O 1
ATOM 1652 N N . ARG B 1 14 ? 0.97 -14.758 14.164 1 95.19 14 ARG B N 1
ATOM 1653 C CA . ARG B 1 14 ? -0.14 -14.234 14.953 1 95.19 14 ARG B CA 1
ATOM 1654 C C . ARG B 1 14 ? 0.131 -12.797 15.391 1 95.19 14 ARG B C 1
ATOM 1656 O O . ARG B 1 14 ? -0.756 -11.945 15.328 1 95.19 14 ARG B O 1
ATOM 1663 N N . LEU B 1 15 ? 1.33 -12.578 15.797 1 94.25 15 LEU B N 1
ATOM 1664 C CA . LEU B 1 15 ? 1.7 -11.25 16.266 1 94.25 15 LEU B CA 1
ATOM 1665 C C . LEU B 1 15 ? 1.648 -10.242 15.117 1 94.25 15 LEU B C 1
ATOM 1667 O O . LEU B 1 15 ? 1.139 -9.133 15.281 1 94.25 15 LEU B O 1
ATOM 1671 N N . LEU B 1 16 ? 2.135 -10.609 13.969 1 96.25 16 LEU B N 1
ATOM 1672 C CA . LEU B 1 16 ? 2.086 -9.719 12.812 1 96.25 16 LEU B CA 1
ATOM 1673 C C . LEU B 1 16 ? 0.644 -9.438 12.406 1 96.25 16 LEU B C 1
ATOM 1675 O O . LEU B 1 16 ? 0.286 -8.297 12.117 1 96.25 16 LEU B O 1
ATOM 1679 N N . ALA B 1 17 ? -0.162 -10.477 12.414 1 96.94 17 ALA B N 1
ATOM 1680 C CA . ALA B 1 17 ? -1.575 -10.32 12.078 1 96.94 17 ALA B CA 1
ATOM 1681 C C . ALA B 1 17 ? -2.264 -9.352 13.031 1 96.94 17 ALA B C 1
ATOM 1683 O O . ALA B 1 17 ? -3.031 -8.484 12.602 1 96.94 17 ALA B O 1
ATOM 1684 N N . GLU B 1 18 ? -1.963 -9.469 14.258 1 95.69 18 GLU B N 1
ATOM 1685 C CA . GLU B 1 18 ? -2.543 -8.586 15.266 1 95.69 18 GLU B CA 1
ATOM 1686 C C . GLU B 1 18 ? -2.121 -7.137 15.039 1 95.69 18 GLU B C 1
ATOM 1688 O O . GLU B 1 18 ? -2.932 -6.223 15.188 1 95.69 18 GLU B O 1
ATOM 1693 N N . ARG B 1 19 ? -0.891 -6.934 14.703 1 95.12 19 ARG B N 1
ATOM 1694 C CA . ARG B 1 19 ? -0.385 -5.586 14.461 1 95.12 19 ARG B CA 1
ATOM 1695 C C . ARG B 1 19 ? -1.06 -4.957 13.25 1 95.12 19 ARG B C 1
ATOM 1697 O O . ARG B 1 19 ? -1.43 -3.779 13.273 1 95.12 19 ARG B O 1
ATOM 1704 N N . ILE B 1 20 ? -1.188 -5.727 12.18 1 97.06 20 ILE B N 1
ATOM 1705 C CA . ILE B 1 20 ? -1.823 -5.227 10.969 1 97.06 20 ILE B CA 1
ATOM 1706 C C . ILE B 1 20 ? -3.289 -4.906 11.242 1 97.06 20 ILE B C 1
ATOM 1708 O O . ILE B 1 20 ? -3.797 -3.865 10.82 1 97.06 20 ILE B O 1
ATOM 1712 N N . ARG B 1 21 ? -3.939 -5.719 12.047 1 95 21 ARG B N 1
ATOM 1713 C CA . ARG B 1 21 ? -5.348 -5.523 12.375 1 95 21 ARG B CA 1
ATOM 1714 C C . ARG B 1 21 ? -5.531 -4.316 13.289 1 95 21 ARG B C 1
ATOM 1716 O O . ARG B 1 21 ? -6.574 -3.658 13.258 1 95 21 ARG B O 1
ATOM 1723 N N . ALA B 1 22 ? -4.555 -4.035 14.055 1 93.62 22 ALA B N 1
ATOM 1724 C CA . ALA B 1 22 ? -4.668 -2.982 15.062 1 93.62 22 ALA B CA 1
ATOM 1725 C C . ALA B 1 22 ? -4.559 -1.601 14.422 1 93.62 22 ALA B C 1
ATOM 1727 O O . ALA B 1 22 ? -4.977 -0.603 15.016 1 93.62 22 ALA B O 1
ATOM 1728 N N . ARG B 1 23 ? -3.908 -1.526 13.258 1 94.25 23 ARG B N 1
ATOM 1729 C CA . ARG B 1 23 ? -3.814 -0.231 12.594 1 94.25 23 ARG B CA 1
ATOM 1730 C C . ARG B 1 23 ? -5.195 0.277 12.188 1 94.25 23 ARG B C 1
ATOM 1732 O O . ARG B 1 23 ? -5.934 -0.413 11.484 1 94.25 23 ARG B O 1
ATOM 1739 N N . ARG B 1 24 ? -5.574 1.466 12.672 1 92.75 24 ARG B N 1
ATOM 1740 C CA . ARG B 1 24 ? -6.871 2.074 12.398 1 92.75 24 ARG B CA 1
ATOM 1741 C C . ARG B 1 24 ? -6.727 3.562 12.102 1 92.75 24 ARG B C 1
ATOM 1743 O O . ARG B 1 24 ? -5.852 4.23 12.656 1 92.75 24 ARG B O 1
ATOM 1750 N N . THR B 1 25 ? -7.625 3.922 11.219 1 94.94 25 THR B N 1
ATOM 1751 C CA . THR B 1 25 ? -7.723 5.363 11.016 1 94.94 25 THR B CA 1
ATOM 1752 C C . THR B 1 25 ? -8.359 6.035 12.234 1 94.94 25 THR B C 1
ATOM 1754 O O . THR B 1 25 ? -9.422 5.609 12.695 1 94.94 25 THR B O 1
ATOM 1757 N N . ILE B 1 26 ? -7.699 7.012 12.68 1 92.5 26 ILE B N 1
ATOM 1758 C CA . ILE B 1 26 ? -8.148 7.758 13.852 1 92.5 26 ILE B CA 1
ATOM 1759 C C . ILE B 1 26 ? -8.438 9.203 13.461 1 92.5 26 ILE B C 1
ATOM 1761 O O . ILE B 1 26 ? -7.633 9.836 12.773 1 92.5 26 ILE B O 1
ATOM 1765 N N . ASN B 1 27 ? -9.492 9.75 14 1 90.75 27 ASN B N 1
ATOM 1766 C CA . ASN B 1 27 ? -9.883 11.117 13.648 1 90.75 27 ASN B CA 1
ATOM 1767 C C . ASN B 1 27 ? -9.625 12.086 14.797 1 90.75 27 ASN B C 1
ATOM 1769 O O . ASN B 1 27 ? -9.594 13.297 14.594 1 90.75 27 ASN B O 1
ATOM 1773 N N . LEU B 1 28 ? -9.5 11.5 15.969 1 93.94 28 LEU B N 1
ATOM 1774 C CA . LEU B 1 28 ? -9.289 12.336 17.156 1 93.94 28 LEU B CA 1
ATOM 1775 C C . LEU B 1 28 ? -7.988 11.969 17.859 1 93.94 28 LEU B C 1
ATOM 1777 O O . LEU B 1 28 ? -7.754 10.797 18.156 1 93.94 28 LEU B O 1
ATOM 1781 N N . PHE B 1 29 ? -7.238 12.984 18.172 1 95.94 29 PHE B N 1
ATOM 1782 C CA . PHE B 1 29 ? -5.914 12.781 18.75 1 95.94 29 PHE B CA 1
ATOM 1783 C C . PHE B 1 29 ? -5.785 13.516 20.078 1 95.94 29 PHE B C 1
ATOM 1785 O O . PHE B 1 29 ? -6.465 14.523 20.297 1 95.94 29 PHE B O 1
ATOM 1792 N N . LEU B 1 30 ? -4.98 12.969 20.891 1 94.75 30 LEU B N 1
ATOM 1793 C CA . LEU B 1 30 ? -4.539 13.7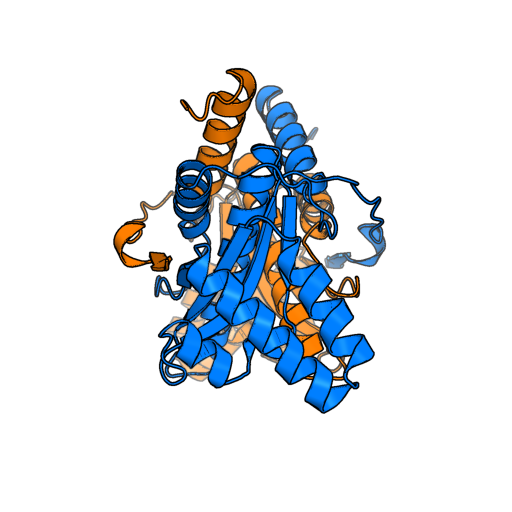27 22.062 1 94.75 30 LEU B CA 1
ATOM 1794 C C . LEU B 1 30 ? -3.607 14.859 21.656 1 94.75 30 LEU B C 1
ATOM 1796 O O . LEU B 1 30 ? -3.02 14.828 20.578 1 94.75 30 LEU B O 1
ATOM 1800 N N . LYS B 1 31 ? -3.395 15.812 22.5 1 91.38 31 LYS B N 1
ATOM 1801 C CA . LYS B 1 31 ? -2.576 16.984 22.203 1 91.38 31 LYS B CA 1
ATOM 1802 C C . LYS B 1 31 ? -1.098 16.703 22.453 1 91.38 31 LYS B C 1
ATOM 1804 O O . LYS B 1 31 ? -0.236 17.5 22.078 1 91.38 31 LYS B O 1
ATOM 1809 N N . GLN B 1 32 ? -0.766 15.609 22.922 1 91.62 32 GLN B N 1
ATOM 1810 C CA . GLN B 1 32 ? 0.604 15.227 23.25 1 91.62 32 GLN B CA 1
ATOM 1811 C C . GLN B 1 32 ? 1.495 15.273 22.016 1 91.62 32 GLN B C 1
ATOM 1813 O O . GLN B 1 32 ? 1.13 14.742 20.969 1 91.62 32 GLN B O 1
ATOM 1818 N N . PRO B 1 33 ? 2.576 16.031 22.172 1 91.75 33 PRO B N 1
ATOM 1819 C CA . PRO B 1 33 ? 3.49 16.078 21.031 1 91.75 33 PRO B CA 1
ATOM 1820 C C . PRO B 1 33 ? 4.105 14.719 20.703 1 91.75 33 PRO B C 1
ATOM 1822 O O . PRO B 1 33 ? 4.246 13.875 21.594 1 91.75 33 PRO B O 1
ATOM 1825 N N . VAL B 1 34 ? 4.418 14.57 19.469 1 93.81 34 VAL B N 1
ATOM 1826 C CA . VAL B 1 34 ? 5.051 13.344 19 1 93.81 34 VAL B CA 1
ATOM 1827 C C . VAL B 1 34 ? 6.523 13.602 18.703 1 93.81 34 VAL B C 1
ATOM 1829 O O . VAL B 1 34 ? 6.879 14.641 18.125 1 93.81 34 VAL B O 1
ATOM 1832 N N . SER B 1 35 ? 7.352 12.68 19 1 91.75 35 SER B N 1
ATOM 1833 C CA . SER B 1 35 ? 8.789 12.781 18.766 1 91.75 35 SER B CA 1
ATOM 1834 C C . SER B 1 35 ? 9.094 12.82 17.266 1 91.75 35 SER B C 1
ATOM 1836 O O . SER B 1 35 ? 8.641 11.953 16.516 1 91.75 35 SER B O 1
ATOM 1838 N N . ARG B 1 36 ? 9.891 13.773 16.906 1 93.19 36 ARG B N 1
ATOM 1839 C CA . ARG B 1 36 ? 10.32 13.844 15.508 1 93.19 36 ARG B CA 1
ATOM 1840 C C . ARG B 1 36 ? 11.18 12.641 15.133 1 93.19 36 ARG B C 1
ATOM 1842 O O . ARG B 1 36 ? 11.117 12.156 14 1 93.19 36 ARG B O 1
ATOM 1849 N N . LYS B 1 37 ? 11.953 12.227 16.094 1 94.44 37 LYS B N 1
ATOM 1850 C CA . LYS B 1 37 ? 12.797 11.062 15.859 1 94.44 37 LYS B CA 1
ATOM 1851 C C . LYS B 1 37 ? 11.961 9.836 15.508 1 94.44 37 LYS B C 1
ATOM 1853 O O . LYS B 1 37 ? 12.32 9.062 14.617 1 94.44 37 LYS B O 1
ATOM 1858 N N . LEU B 1 38 ? 10.891 9.672 16.203 1 95.5 38 LEU B N 1
ATOM 1859 C CA . LEU B 1 38 ? 10 8.539 15.953 1 95.5 38 LEU B CA 1
ATOM 1860 C C . LEU B 1 38 ? 9.461 8.586 14.531 1 95.5 38 LEU B C 1
ATOM 1862 O O . LEU B 1 38 ? 9.375 7.551 13.859 1 95.5 38 LEU B O 1
ATOM 1866 N N . ILE B 1 39 ? 9.172 9.758 14.07 1 97.19 39 ILE B N 1
ATOM 1867 C CA . ILE B 1 39 ? 8.617 9.906 12.727 1 97.19 39 ILE B CA 1
ATOM 1868 C C . ILE B 1 39 ? 9.711 9.633 11.688 1 97.19 39 ILE B C 1
ATOM 1870 O O . ILE B 1 39 ? 9.453 8.984 10.672 1 97.19 39 ILE B O 1
ATOM 1874 N N . ARG B 1 40 ? 10.852 10.078 11.961 1 97.12 40 ARG B N 1
ATOM 1875 C CA . ARG B 1 40 ? 11.961 9.789 11.062 1 97.12 40 ARG B CA 1
ATOM 1876 C C . ARG B 1 40 ? 12.234 8.289 10.984 1 97.12 40 ARG B C 1
ATOM 1878 O O . ARG B 1 40 ? 12.508 7.758 9.914 1 97.12 40 ARG B O 1
ATOM 1885 N N . ASP B 1 41 ? 12.203 7.648 12.156 1 97.06 41 ASP B N 1
ATOM 1886 C CA . ASP B 1 41 ? 12.359 6.199 12.18 1 97.06 41 ASP B CA 1
ATOM 1887 C C . ASP B 1 41 ? 11.258 5.52 11.359 1 97.06 41 ASP B C 1
ATOM 1889 O O . ASP B 1 41 ? 11.516 4.523 10.68 1 97.06 41 ASP B O 1
ATOM 1893 N N . ALA B 1 42 ? 10.047 6.055 11.461 1 98.31 42 ALA B N 1
ATOM 1894 C CA . ALA B 1 42 ? 8.945 5.512 10.672 1 98.31 42 ALA B CA 1
ATOM 1895 C C . ALA B 1 42 ? 9.219 5.641 9.172 1 98.31 42 ALA B C 1
ATOM 1897 O O . ALA B 1 42 ? 8.938 4.719 8.406 1 98.31 42 ALA B O 1
ATOM 1898 N N . ILE B 1 43 ? 9.773 6.75 8.766 1 98.62 43 ILE B N 1
ATOM 1899 C CA . ILE B 1 43 ? 10.109 6.98 7.363 1 98.62 43 ILE B CA 1
ATOM 1900 C C . ILE B 1 43 ? 11.219 6.02 6.934 1 98.62 43 ILE B C 1
ATOM 1902 O O . ILE B 1 43 ? 11.188 5.488 5.82 1 98.62 43 ILE B O 1
ATOM 1906 N N . GLU B 1 44 ? 12.172 5.777 7.824 1 97.94 44 GLU B N 1
ATOM 1907 C CA . GLU B 1 44 ? 13.258 4.84 7.555 1 97.94 44 GLU B CA 1
ATOM 1908 C C . GLU B 1 44 ? 12.719 3.447 7.242 1 97.94 44 GLU B C 1
ATOM 1910 O O . GLU B 1 44 ? 13.273 2.729 6.41 1 97.94 44 GLU B O 1
ATOM 1915 N N . VAL B 1 45 ? 11.695 3.105 7.902 1 98.06 45 VAL B N 1
ATOM 1916 C CA . VAL B 1 45 ? 11.086 1.796 7.703 1 98.06 45 VAL B CA 1
ATOM 1917 C C . VAL B 1 45 ? 10.188 1.828 6.473 1 98.06 45 VAL B C 1
ATOM 1919 O O . VAL B 1 45 ? 10.188 0.891 5.668 1 98.06 45 VAL B O 1
ATOM 1922 N N . ALA B 1 46 ? 9.477 2.914 6.266 1 98.62 46 ALA B N 1
ATOM 1923 C CA . ALA B 1 46 ? 8.492 3.076 5.191 1 98.62 46 ALA B CA 1
ATOM 1924 C C . ALA B 1 46 ? 9.148 2.891 3.824 1 98.62 46 ALA B C 1
ATOM 1926 O O . ALA B 1 46 ? 8.555 2.279 2.928 1 98.62 46 ALA B O 1
ATOM 1927 N N . ARG B 1 47 ? 10.336 3.326 3.668 1 97.75 47 ARG B N 1
ATOM 1928 C CA . ARG B 1 47 ? 11 3.408 2.371 1 97.75 47 ARG B CA 1
ATOM 1929 C C . ARG B 1 47 ? 11.391 2.021 1.866 1 97.75 47 ARG B C 1
ATOM 1931 O O . ARG B 1 47 ? 11.859 1.876 0.734 1 97.75 47 ARG B O 1
ATOM 1938 N N . TRP B 1 48 ? 11.188 0.994 2.633 1 97.56 48 TRP B N 1
ATOM 1939 C CA . TRP B 1 48 ? 11.508 -0.364 2.207 1 97.56 48 TRP B CA 1
ATOM 1940 C C . TRP B 1 48 ? 10.305 -1.025 1.543 1 97.56 48 TRP B C 1
ATOM 1942 O O . TRP B 1 48 ? 10.266 -2.248 1.391 1 97.56 48 TRP B O 1
ATOM 1952 N N . ALA B 1 49 ? 9.383 -0.243 1.126 1 98.25 49 ALA B N 1
ATOM 1953 C CA . ALA B 1 49 ? 8.234 -0.708 0.352 1 98.25 49 ALA B CA 1
ATOM 1954 C C . ALA B 1 49 ? 8.672 -1.293 -0.986 1 98.25 49 ALA B C 1
ATOM 1956 O O . ALA B 1 49 ? 9.75 -0.964 -1.49 1 98.25 49 ALA B O 1
ATOM 1957 N N . PRO B 1 50 ? 7.871 -2.252 -1.569 1 97.81 50 PRO B N 1
ATOM 1958 C CA . PRO B 1 50 ? 8.164 -2.703 -2.932 1 97.81 50 PRO B CA 1
ATOM 1959 C C . PRO B 1 50 ? 8.188 -1.557 -3.939 1 97.81 50 PRO B C 1
ATOM 1961 O O . PRO B 1 50 ? 7.434 -0.59 -3.799 1 97.81 50 PRO B O 1
ATOM 1964 N N . ASN B 1 51 ? 9.055 -1.666 -4.891 1 97.12 51 ASN B N 1
ATOM 1965 C CA . ASN B 1 51 ? 9.203 -0.64 -5.918 1 97.12 51 ASN B CA 1
ATOM 1966 C C . ASN B 1 51 ? 9.703 -1.229 -7.234 1 97.12 51 ASN B C 1
ATOM 1968 O O . ASN B 1 51 ? 10.883 -1.578 -7.352 1 97.12 51 ASN B O 1
ATOM 1972 N N . HIS B 1 52 ? 8.758 -1.285 -8.164 1 93.75 52 HIS B N 1
ATOM 1973 C CA . HIS B 1 52 ? 9.133 -1.736 -9.5 1 93.75 52 HIS B CA 1
ATOM 1974 C C . HIS B 1 52 ? 10.164 -0.809 -10.125 1 93.75 52 HIS B C 1
ATOM 1976 O O . HIS B 1 52 ? 10.023 0.415 -10.062 1 93.75 52 HIS B O 1
ATOM 1982 N N . HIS B 1 53 ? 11.227 -1.318 -10.656 1 91.88 53 HIS B N 1
ATOM 1983 C CA . HIS B 1 53 ? 12.312 -0.601 -11.305 1 91.88 53 HIS B CA 1
ATOM 1984 C C . HIS B 1 53 ? 13.125 0.207 -10.297 1 91.88 53 HIS B C 1
ATOM 1986 O O . HIS B 1 53 ? 14.023 0.961 -10.68 1 91.88 53 HIS B O 1
ATOM 1992 N N . VAL B 1 54 ? 12.758 0.211 -9.039 1 93.94 54 VAL B N 1
ATOM 1993 C CA . VAL B 1 54 ? 13.461 0.854 -7.934 1 93.94 54 VAL B CA 1
ATOM 1994 C C . VAL B 1 54 ? 13.602 2.348 -8.211 1 93.94 54 VAL B C 1
ATOM 1996 O O . VAL B 1 54 ? 14.695 2.91 -8.07 1 93.94 54 VAL B O 1
ATOM 1999 N N . THR B 1 55 ? 12.586 2.939 -8.648 1 95.75 55 THR B N 1
ATOM 2000 C CA . THR B 1 55 ? 12.555 4.371 -8.93 1 95.75 55 THR B CA 1
ATOM 2001 C C . THR B 1 55 ? 12.555 5.176 -7.637 1 95.75 55 THR B C 1
ATOM 2003 O O . THR B 1 55 ? 12.867 6.367 -7.641 1 95.75 55 THR B O 1
ATOM 2006 N N . GLU B 1 56 ? 12.203 4.602 -6.5 1 97.56 56 GLU B N 1
ATOM 2007 C CA . GLU B 1 56 ? 12.055 5.246 -5.199 1 97.56 56 GLU B CA 1
ATOM 2008 C C . GLU B 1 56 ? 11.336 6.586 -5.324 1 97.56 56 GLU B C 1
ATOM 2010 O O . GLU B 1 56 ? 11.891 7.629 -4.961 1 97.56 56 GLU B O 1
ATOM 2015 N N . PRO B 1 57 ? 10.094 6.535 -5.738 1 98.5 57 PRO B N 1
ATOM 2016 C CA . PRO B 1 57 ? 9.375 7.727 -6.203 1 98.5 57 PRO B CA 1
ATOM 2017 C C . PRO B 1 57 ? 8.875 8.602 -5.055 1 98.5 57 PRO B C 1
ATOM 2019 O O . PRO B 1 57 ? 8.391 9.711 -5.281 1 98.5 57 PRO B O 1
ATOM 2022 N N . TRP B 1 58 ? 9.008 8.242 -3.881 1 98.81 58 TRP B N 1
ATOM 2023 C CA . TRP B 1 58 ? 8.359 8.867 -2.73 1 98.81 58 TRP B CA 1
ATOM 2024 C C . TRP B 1 58 ? 9.227 9.984 -2.162 1 98.81 58 TRP B C 1
ATOM 2026 O O . TRP B 1 58 ? 10.461 9.914 -2.209 1 98.81 58 TRP B O 1
ATOM 2036 N N . HIS B 1 59 ? 8.609 10.961 -1.578 1 98.88 59 HIS B N 1
ATOM 2037 C CA . HIS B 1 59 ? 9.227 11.977 -0.727 1 98.88 59 HIS B CA 1
ATOM 2038 C C . HIS B 1 59 ? 8.328 12.312 0.46 1 98.88 59 HIS B C 1
ATOM 2040 O O . HIS B 1 59 ? 7.105 12.375 0.323 1 98.88 59 HIS B O 1
ATOM 2046 N N . PHE B 1 60 ? 8.945 12.531 1.574 1 98.94 60 PHE B N 1
ATOM 2047 C CA . PHE B 1 60 ? 8.234 12.781 2.824 1 98.94 60 PHE B CA 1
ATOM 2048 C C . PHE B 1 60 ? 8.531 14.18 3.34 1 98.94 60 PHE B C 1
ATOM 2050 O O . PHE B 1 60 ? 9.688 14.523 3.598 1 98.94 60 PHE B O 1
ATOM 2057 N N . TYR B 1 61 ? 7.512 14.984 3.475 1 98.88 61 TYR B N 1
ATOM 2058 C CA . TYR B 1 61 ? 7.633 16.312 4.051 1 98.88 61 TYR B CA 1
ATOM 2059 C C . TYR B 1 61 ? 7.078 16.344 5.473 1 98.88 61 TYR B C 1
ATOM 2061 O O . TYR B 1 61 ? 5.867 16.25 5.672 1 98.88 61 TYR B O 1
ATOM 2069 N N . LEU B 1 62 ? 7.957 16.484 6.418 1 98.62 62 LEU B N 1
ATOM 2070 C CA . LEU B 1 62 ? 7.562 16.594 7.82 1 98.62 62 LEU B CA 1
ATOM 2071 C C . LEU B 1 62 ? 7.277 18.047 8.195 1 98.62 62 LEU B C 1
ATOM 2073 O O . LEU B 1 62 ? 8.188 18.875 8.211 1 98.62 62 LEU B O 1
ATOM 2077 N N . LEU B 1 63 ? 6.031 18.281 8.547 1 98.5 63 LEU B N 1
ATOM 2078 C CA . LEU B 1 63 ? 5.637 19.672 8.766 1 98.5 63 LEU B CA 1
ATOM 2079 C C . LEU B 1 63 ? 5.836 20.078 10.219 1 98.5 63 LEU B C 1
ATOM 2081 O O . LEU B 1 63 ? 5.434 19.344 11.133 1 98.5 63 LEU B O 1
ATOM 2085 N N . GLY B 1 64 ? 6.426 21.25 10.414 1 97.19 64 GLY B N 1
ATOM 2086 C CA . GLY B 1 64 ? 6.488 21.891 11.727 1 97.19 64 GLY B CA 1
ATOM 2087 C C . GLY B 1 64 ? 5.355 22.875 11.969 1 97.19 64 GLY B C 1
ATOM 2088 O O . GLY B 1 64 ? 4.43 22.969 11.156 1 97.19 64 GLY B O 1
ATOM 2089 N N . PRO B 1 65 ? 5.457 23.578 13.039 1 96.56 65 PRO B N 1
ATOM 2090 C CA . PRO B 1 65 ? 4.34 24.438 13.461 1 96.56 65 PRO B CA 1
ATOM 2091 C C . PRO B 1 65 ? 3.998 25.5 12.43 1 96.56 65 PRO B C 1
ATOM 2093 O O . PRO B 1 65 ? 2.82 25.781 12.188 1 96.56 65 PRO B O 1
ATOM 2096 N N . ASP B 1 66 ? 4.973 26.125 11.844 1 97.88 66 ASP B N 1
ATOM 2097 C CA . ASP B 1 66 ? 4.711 27.172 10.875 1 97.88 66 ASP B CA 1
ATOM 2098 C C . ASP B 1 66 ? 4.031 26.609 9.625 1 97.88 66 ASP B C 1
ATOM 2100 O O . ASP B 1 66 ? 3.064 27.188 9.125 1 97.88 66 ASP B O 1
ATOM 2104 N N . ALA B 1 67 ? 4.57 25.547 9.094 1 98.44 67 ALA B N 1
ATOM 2105 C CA . ALA B 1 67 ? 3.979 24.906 7.922 1 98.44 67 ALA B CA 1
ATOM 2106 C C . ALA B 1 67 ? 2.557 24.438 8.211 1 98.44 67 ALA B C 1
ATOM 2108 O O . ALA B 1 67 ? 1.66 24.609 7.379 1 98.44 67 ALA B O 1
ATOM 2109 N N . ILE B 1 68 ? 2.355 23.891 9.375 1 97.88 68 ILE B N 1
ATOM 2110 C CA . ILE B 1 68 ? 1.034 23.406 9.773 1 97.88 68 ILE B CA 1
ATOM 2111 C C . ILE B 1 68 ? 0.051 24.578 9.797 1 97.88 68 ILE B C 1
ATOM 2113 O O . ILE B 1 68 ? -1.065 24.469 9.289 1 97.88 68 ILE B O 1
ATOM 2117 N N . GLN B 1 69 ? 0.475 25.641 10.352 1 97.94 69 GLN B N 1
ATOM 2118 C CA . GLN B 1 69 ? -0.403 26.812 10.438 1 97.94 69 GLN B CA 1
ATOM 2119 C C . GLN B 1 69 ? -0.81 27.297 9.055 1 97.94 69 GLN B C 1
ATOM 2121 O O . GLN B 1 69 ? -1.966 27.656 8.828 1 97.94 69 GLN B O 1
ATOM 2126 N N . LYS B 1 70 ? 0.14 27.359 8.156 1 98.19 70 LYS B N 1
ATOM 2127 C CA . LYS B 1 70 ? -0.181 27.719 6.781 1 98.19 70 LYS B CA 1
ATOM 2128 C C . LYS B 1 70 ? -1.243 26.797 6.195 1 98.19 70 LYS B C 1
ATOM 2130 O O . LYS B 1 70 ? -2.174 27.25 5.527 1 98.19 70 LYS B O 1
ATOM 2135 N N . CYS B 1 71 ? -1.104 25.516 6.453 1 98.31 71 CYS B N 1
ATOM 2136 C CA . CYS B 1 71 ? -2.039 24.531 5.922 1 98.31 71 CYS B CA 1
ATOM 2137 C C . CYS B 1 71 ? -3.408 24.672 6.578 1 98.31 71 CYS B C 1
ATOM 2139 O O . CYS B 1 71 ? -4.438 24.516 5.918 1 98.31 71 CYS B O 1
ATOM 2141 N N . VAL B 1 72 ? -3.426 24.984 7.863 1 98.19 72 VAL B N 1
ATOM 2142 C CA . VAL B 1 72 ? -4.68 25.172 8.578 1 98.19 72 VAL B CA 1
ATOM 2143 C C . VAL B 1 72 ? -5.434 26.359 7.992 1 98.19 72 VAL B C 1
ATOM 2145 O O . VAL B 1 72 ? -6.633 26.281 7.719 1 98.19 72 VAL B O 1
ATOM 2148 N N . GLU B 1 73 ? -4.746 27.391 7.773 1 98.25 73 GLU B N 1
ATOM 2149 C CA . GLU B 1 73 ? -5.367 28.578 7.203 1 98.25 73 GLU B CA 1
ATOM 2150 C C . GLU B 1 73 ? -5.855 28.312 5.781 1 98.25 73 GLU B C 1
ATOM 2152 O O . GLU B 1 73 ? -6.918 28.812 5.387 1 98.25 73 GLU B O 1
ATOM 2157 N N . LEU B 1 74 ? -5.09 27.656 5.074 1 98.25 74 LEU B N 1
ATOM 2158 C CA . LEU B 1 74 ? -5.496 27.312 3.713 1 98.25 74 LEU B CA 1
ATOM 2159 C C . LEU B 1 74 ? -6.742 26.438 3.723 1 98.25 74 LEU B C 1
ATOM 2161 O O . LEU B 1 74 ? -7.625 26.594 2.877 1 98.25 74 LEU B O 1
ATOM 2165 N N . THR B 1 75 ? -6.793 25.469 4.625 1 97.88 75 THR B N 1
ATOM 2166 C CA . THR B 1 75 ? -7.988 24.656 4.777 1 97.88 75 THR B CA 1
ATOM 2167 C C . THR B 1 75 ? -9.219 25.516 5.016 1 97.88 75 THR B C 1
ATOM 2169 O O . THR B 1 75 ? -10.258 25.328 4.379 1 97.88 75 THR B O 1
ATOM 2172 N N . ARG B 1 76 ? -9.047 26.484 5.883 1 97.94 76 ARG B N 1
ATOM 2173 C CA . ARG B 1 76 ? -10.133 27.422 6.133 1 97.94 76 ARG B CA 1
ATOM 2174 C C . ARG B 1 76 ? -10.578 28.109 4.844 1 97.94 76 ARG B C 1
ATOM 2176 O O . ARG B 1 76 ? -11.773 28.156 4.547 1 97.94 76 ARG B O 1
ATOM 2183 N N . THR B 1 77 ? -9.664 28.594 4.141 1 98.06 77 THR B N 1
ATOM 2184 C CA . THR B 1 77 ? -9.938 29.359 2.924 1 98.06 77 THR B CA 1
ATOM 2185 C C . THR B 1 77 ? -10.648 28.484 1.89 1 98.06 77 THR B C 1
ATOM 2187 O O . THR B 1 77 ? -11.711 28.844 1.382 1 98.06 77 THR B O 1
ATOM 2190 N N . ILE B 1 78 ? -10.102 27.328 1.625 1 97.31 78 ILE B N 1
ATOM 2191 C CA . ILE B 1 78 ? -10.609 26.438 0.582 1 97.31 78 ILE B CA 1
ATOM 2192 C C . ILE B 1 78 ? -12.023 25.984 0.932 1 97.31 78 ILE B C 1
ATOM 2194 O O . ILE B 1 78 ? -12.914 26 0.08 1 97.31 78 ILE B O 1
ATOM 2198 N N . VAL B 1 79 ? -12.219 25.625 2.154 1 96.94 79 VAL B N 1
ATOM 2199 C CA . VAL B 1 79 ? -13.523 25.125 2.562 1 96.94 79 VAL B CA 1
ATOM 2200 C C . VAL B 1 79 ? -14.539 26.266 2.594 1 96.94 79 VAL B C 1
ATOM 2202 O O . VAL B 1 79 ? -15.695 26.078 2.225 1 96.94 79 VAL B O 1
ATOM 2205 N N . THR B 1 80 ? -14.078 27.422 3.021 1 97.81 80 THR B N 1
ATOM 2206 C CA . THR B 1 80 ? -14.953 28.578 3 1 97.81 80 THR B CA 1
ATOM 2207 C C . THR B 1 80 ? -15.438 28.875 1.582 1 97.81 80 THR B C 1
ATOM 2209 O O . THR B 1 80 ? -16.625 29.141 1.366 1 97.81 80 THR B O 1
ATOM 2212 N N . GLU B 1 81 ? -14.562 28.812 0.641 1 97.5 81 GLU B N 1
ATOM 2213 C CA . GLU B 1 81 ? -14.875 29.078 -0.763 1 97.5 81 GLU B CA 1
ATOM 2214 C C . GLU B 1 81 ? -15.922 28.094 -1.28 1 97.5 81 GLU B C 1
ATOM 2216 O O . GLU B 1 81 ? -16.766 28.453 -2.109 1 97.5 81 GLU B O 1
ATOM 2221 N N . LYS B 1 82 ? -15.883 26.906 -0.75 1 95.5 82 LYS B N 1
ATOM 2222 C CA . LYS B 1 82 ? -16.703 25.844 -1.311 1 95.5 82 LYS B CA 1
ATOM 2223 C C . LYS B 1 82 ? -17.984 25.656 -0.502 1 95.5 82 LYS B C 1
ATOM 2225 O O . LYS B 1 82 ? -19.047 25.328 -1.06 1 95.5 82 LYS B O 1
ATOM 2230 N N . LYS B 1 83 ? -17.906 25.859 0.819 1 97 83 LYS B N 1
ATOM 2231 C CA . LYS B 1 83 ? -19.016 25.422 1.653 1 97 83 LYS B CA 1
ATOM 2232 C C . LYS B 1 83 ? -19.438 26.516 2.623 1 97 83 LYS B C 1
ATOM 2234 O O . LYS B 1 83 ? -20.359 26.328 3.42 1 97 83 LYS B O 1
ATOM 2239 N N . GLY B 1 84 ? -18.703 27.609 2.693 1 97.69 84 GLY B N 1
ATOM 2240 C CA . GLY B 1 84 ? -19.062 28.734 3.543 1 97.69 84 GLY B CA 1
ATOM 2241 C C . GLY B 1 84 ? -18.172 28.875 4.762 1 97.69 84 GLY B C 1
ATOM 2242 O O . GLY B 1 84 ? -17.438 27.953 5.105 1 97.69 84 GLY B O 1
ATOM 2243 N N . ALA B 1 85 ? -18.297 30.016 5.406 1 97.69 85 ALA B N 1
ATOM 2244 C CA . ALA B 1 85 ? -17.375 30.422 6.461 1 97.69 85 ALA B CA 1
ATOM 2245 C C . ALA B 1 85 ? -17.5 29.516 7.68 1 97.69 85 ALA B C 1
ATOM 2247 O O . ALA B 1 85 ? -16.484 29.172 8.305 1 97.69 85 ALA B O 1
ATOM 2248 N N . ASP B 1 86 ? -18.672 29.172 7.992 1 98.06 86 ASP B N 1
ATOM 2249 C CA . ASP B 1 86 ? -18.859 28.344 9.172 1 98.06 86 ASP B CA 1
ATOM 2250 C C . ASP B 1 86 ? -18.188 26.984 9.008 1 98.06 86 ASP B C 1
ATOM 2252 O O . ASP B 1 86 ? -17.469 26.531 9.906 1 98.06 86 ASP B O 1
ATOM 2256 N N . LYS B 1 87 ? -18.391 26.438 7.879 1 97.69 87 LYS B N 1
ATOM 2257 C CA . LYS B 1 87 ? -17.766 25.141 7.613 1 97.69 87 LYS B CA 1
ATOM 2258 C C . LYS B 1 87 ? -16.25 25.281 7.516 1 97.69 87 LYS B C 1
ATOM 2260 O O . LYS B 1 87 ? -15.508 24.406 7.961 1 97.69 87 LYS B O 1
ATOM 2265 N N . GLY B 1 88 ? -15.797 26.344 6.883 1 97.75 88 GLY B N 1
ATOM 2266 C CA . GLY B 1 88 ? -14.375 26.609 6.812 1 97.75 88 GLY B CA 1
ATOM 2267 C C . GLY B 1 88 ? -13.719 26.719 8.18 1 97.75 88 GLY B C 1
ATOM 2268 O O . GLY B 1 88 ? -12.664 26.125 8.406 1 97.75 88 GLY B O 1
ATOM 2269 N N . ASN B 1 89 ? -14.375 27.422 9.07 1 97.81 89 ASN B N 1
ATOM 2270 C CA . ASN B 1 89 ? -13.859 27.562 10.43 1 97.81 89 ASN B CA 1
ATOM 2271 C C . ASN B 1 89 ? -13.844 26.234 11.156 1 97.81 89 ASN B C 1
ATOM 2273 O O . ASN B 1 89 ? -12.875 25.906 11.852 1 97.81 89 ASN B O 1
ATOM 2277 N N . PHE B 1 90 ? -14.859 25.547 10.977 1 97.25 90 PHE B N 1
ATOM 2278 C CA . PHE B 1 90 ? -14.969 24.25 11.625 1 97.25 90 PHE B CA 1
ATOM 2279 C C . PHE B 1 90 ? -13.859 23.312 11.172 1 97.25 90 PHE B C 1
ATOM 2281 O O . PHE B 1 90 ? -13.172 22.703 12 1 97.25 90 PHE B O 1
ATOM 2288 N N . LYS B 1 91 ? -13.648 23.25 9.883 1 96.5 91 LYS B N 1
ATOM 2289 C CA . LYS B 1 91 ? -12.641 22.344 9.344 1 96.5 91 LYS B CA 1
ATOM 2290 C C . LYS B 1 91 ? -11.234 22.797 9.719 1 96.5 91 LYS B C 1
ATOM 2292 O O . LYS B 1 91 ? -10.352 21.969 9.961 1 96.5 91 LYS B O 1
ATOM 2297 N N . ALA B 1 92 ? -11.047 24.062 9.742 1 97.25 92 ALA B N 1
ATOM 2298 C CA . ALA B 1 92 ? -9.75 24.594 10.148 1 97.25 92 ALA B CA 1
ATOM 2299 C C . ALA B 1 92 ? -9.453 24.25 11.602 1 97.25 92 ALA B C 1
ATOM 2301 O O . ALA B 1 92 ? -8.32 23.906 11.945 1 97.25 92 ALA B O 1
ATOM 2302 N N . GLU B 1 93 ? -10.414 24.375 12.43 1 96.44 93 GLU B N 1
ATOM 2303 C CA . GLU B 1 93 ? -10.25 24.031 13.836 1 96.44 93 GLU B CA 1
ATOM 2304 C C . GLU B 1 93 ? -9.938 22.547 14.016 1 96.44 93 GLU B C 1
ATOM 2306 O O . GLU B 1 93 ? -9.086 22.172 14.82 1 96.44 93 GLU B O 1
ATOM 2311 N N . ALA B 1 94 ? -10.641 21.719 13.273 1 94.88 94 ALA B N 1
ATOM 2312 C CA . ALA B 1 94 ? -10.391 20.281 13.312 1 94.88 94 ALA B CA 1
ATOM 2313 C C . ALA B 1 94 ? -8.969 19.969 12.859 1 94.88 94 ALA B C 1
ATOM 2315 O O . ALA B 1 94 ? -8.289 19.125 13.453 1 94.88 94 ALA B O 1
ATOM 2316 N N . ALA B 1 95 ? -8.539 20.656 11.828 1 95.5 95 ALA B N 1
ATOM 2317 C CA . ALA B 1 95 ? -7.184 20.469 11.312 1 95.5 95 ALA B CA 1
ATOM 2318 C C . ALA B 1 95 ? -6.141 20.906 12.336 1 95.5 95 ALA B C 1
ATOM 2320 O O . ALA B 1 95 ? -5.137 20.219 12.547 1 95.5 95 ALA 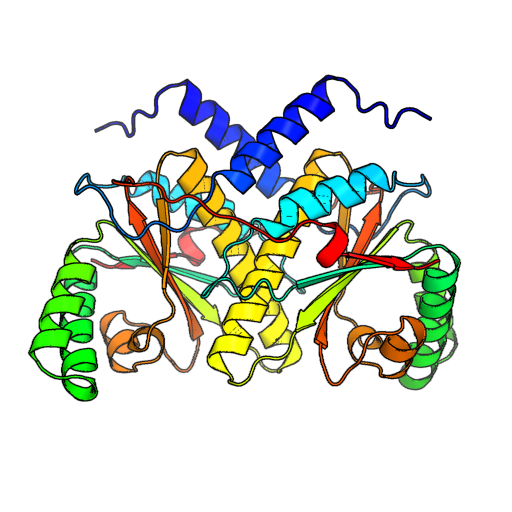B O 1
ATOM 2321 N N . ALA B 1 96 ? -6.414 21.984 12.992 1 95.25 96 ALA B N 1
ATOM 2322 C CA . ALA B 1 96 ? -5.48 22.547 13.961 1 95.25 96 ALA B CA 1
ATOM 2323 C C . ALA B 1 96 ? -5.305 21.641 15.164 1 95.25 96 ALA B C 1
ATOM 2325 O O . ALA B 1 96 ? -4.305 21.719 15.883 1 95.25 96 ALA B O 1
ATOM 2326 N N . ALA B 1 97 ? -6.242 20.797 15.359 1 94.19 97 ALA B N 1
ATOM 2327 C CA . ALA B 1 97 ? -6.227 19.906 16.516 1 94.19 97 ALA B CA 1
ATOM 2328 C C . ALA B 1 97 ? -5.332 18.688 16.266 1 94.19 97 ALA B C 1
ATOM 2330 O O . ALA B 1 97 ? -5.027 17.938 17.203 1 94.19 97 ALA B O 1
ATOM 2331 N N . ARG B 1 98 ? -4.898 18.484 15.047 1 94.38 98 ARG B N 1
ATOM 2332 C CA . ARG B 1 98 ? -4.031 17.359 14.711 1 94.38 98 ARG B CA 1
ATOM 2333 C C . ARG B 1 98 ? -2.584 17.656 15.094 1 94.38 98 ARG B C 1
ATOM 2335 O O . ARG B 1 98 ? -1.98 18.609 14.578 1 94.38 98 ARG B O 1
ATOM 2342 N N . PRO B 1 99 ? -1.954 16.828 15.883 1 94.44 99 PRO B N 1
ATOM 2343 C CA . PRO B 1 99 ? -0.631 17.156 16.422 1 94.44 99 PRO B CA 1
ATOM 2344 C C . PRO B 1 99 ? 0.483 16.984 15.391 1 94.44 99 PRO B C 1
ATOM 2346 O O . PRO B 1 99 ? 1.517 17.656 15.477 1 94.44 99 PRO B O 1
ATOM 2349 N N . GLY B 1 100 ? 0.376 16.016 14.547 1 97.5 100 GLY B N 1
ATOM 2350 C CA . GLY B 1 100 ? 1.419 15.75 13.57 1 97.5 100 GLY B CA 1
ATOM 2351 C C . GLY B 1 100 ? 0.902 15.703 12.148 1 97.5 100 GLY B C 1
ATOM 2352 O O . GLY B 1 100 ? -0.203 15.219 11.898 1 97.5 100 GLY B O 1
ATOM 2353 N N . TRP B 1 101 ? 1.727 16.281 11.203 1 98.38 101 TRP B N 1
ATOM 2354 C CA . TRP B 1 101 ? 1.413 16.312 9.781 1 98.38 101 TRP B CA 1
ATOM 2355 C C . TRP B 1 101 ? 2.59 15.812 8.945 1 98.38 101 TRP B C 1
ATOM 2357 O O . TRP B 1 101 ? 3.725 16.266 9.133 1 98.38 101 TRP B O 1
ATOM 2367 N N . LEU B 1 102 ? 2.34 14.914 8.086 1 98.81 102 LEU B N 1
ATOM 2368 C CA . LEU B 1 102 ? 3.312 14.406 7.125 1 98.81 102 LEU B CA 1
ATOM 2369 C C . LEU B 1 102 ? 2.713 14.344 5.727 1 98.81 102 LEU B C 1
ATOM 2371 O O . LEU B 1 102 ? 1.636 13.781 5.531 1 98.81 102 LEU B O 1
ATOM 2375 N N . VAL B 1 103 ? 3.342 15 4.773 1 98.94 103 VAL B N 1
ATOM 2376 C CA . VAL B 1 103 ? 2.904 14.914 3.385 1 98.94 103 VAL B CA 1
ATOM 2377 C C . VAL B 1 103 ? 3.773 13.914 2.627 1 98.94 103 VAL B C 1
ATOM 2379 O O . VAL B 1 103 ? 5.004 13.977 2.691 1 98.94 103 VAL B O 1
ATOM 2382 N N . VAL B 1 104 ? 3.186 13 1.957 1 98.94 104 VAL B N 1
ATOM 2383 C CA . VAL B 1 104 ? 3.893 12.062 1.096 1 98.94 104 VAL B CA 1
ATOM 2384 C C . VAL B 1 104 ? 3.576 12.359 -0.367 1 98.94 104 VAL B C 1
ATOM 2386 O O . VAL B 1 104 ? 2.408 12.453 -0.75 1 98.94 104 VAL B O 1
ATOM 2389 N N . THR B 1 105 ? 4.625 12.547 -1.143 1 98.94 105 THR B N 1
ATOM 2390 C CA . THR B 1 105 ? 4.445 12.828 -2.562 1 98.94 105 THR B CA 1
ATOM 2391 C C . THR B 1 105 ? 5.059 11.727 -3.418 1 98.94 105 THR B C 1
ATOM 2393 O O . THR B 1 105 ? 5.793 10.875 -2.912 1 98.94 105 THR B O 1
ATOM 2396 N N . CYS B 1 106 ? 4.66 11.703 -4.621 1 98.88 106 CYS B N 1
ATOM 2397 C CA . CYS B 1 106 ? 5.176 10.805 -5.648 1 98.88 106 CYS B CA 1
ATOM 2398 C C . CYS B 1 106 ? 5.688 11.594 -6.852 1 98.88 106 CYS B C 1
ATOM 2400 O O . CYS B 1 106 ? 4.996 12.477 -7.355 1 98.88 106 CYS B O 1
ATOM 2402 N N . ARG B 1 107 ? 6.816 11.297 -7.309 1 98.5 107 ARG B N 1
ATOM 2403 C CA . ARG B 1 107 ? 7.355 11.914 -8.516 1 98.5 107 ARG B CA 1
ATOM 2404 C C . ARG B 1 107 ? 6.543 11.516 -9.742 1 98.5 107 ARG B C 1
ATOM 2406 O O . ARG B 1 107 ? 6.117 10.359 -9.867 1 98.5 107 ARG B O 1
ATOM 2413 N N . TYR B 1 108 ? 6.387 12.422 -10.664 1 98.12 108 TYR B N 1
ATOM 2414 C CA . TYR B 1 108 ? 5.773 12.062 -11.938 1 98.12 108 TYR B CA 1
ATOM 2415 C C . TYR B 1 108 ? 6.695 11.164 -12.758 1 98.12 108 TYR B C 1
ATOM 2417 O O . TYR B 1 108 ? 7.922 11.305 -12.695 1 98.12 108 TYR B O 1
ATOM 2425 N N . SER B 1 109 ? 6.074 10.281 -13.453 1 96.06 109 SER B N 1
ATOM 2426 C CA . SER B 1 109 ? 6.82 9.391 -14.336 1 96.06 109 SER B CA 1
ATOM 2427 C C . SER B 1 109 ? 6.527 9.695 -15.805 1 96.06 109 SER B C 1
ATOM 2429 O O . SER B 1 109 ? 5.586 10.43 -16.109 1 96.06 109 SER B O 1
ATOM 2431 N N . ALA B 1 110 ? 7.34 9.133 -16.672 1 88.94 110 ALA B N 1
ATOM 2432 C CA . ALA B 1 110 ? 7.281 9.453 -18.094 1 88.94 110 ALA B CA 1
ATOM 2433 C C . ALA B 1 110 ? 6.082 8.781 -18.766 1 88.94 110 ALA B C 1
ATOM 2435 O O . ALA B 1 110 ? 5.562 9.273 -19.766 1 88.94 110 ALA B O 1
ATOM 2436 N N . ASP B 1 111 ? 5.672 7.605 -18.172 1 94.06 111 ASP B N 1
ATOM 2437 C CA . ASP B 1 111 ? 4.543 6.918 -18.797 1 94.06 111 ASP B CA 1
ATOM 2438 C C . ASP B 1 111 ? 3.523 6.484 -17.734 1 94.06 111 ASP B C 1
ATOM 2440 O O . ASP B 1 111 ? 3.846 6.402 -16.547 1 94.06 111 ASP B O 1
ATOM 2444 N N . GLU B 1 112 ? 2.389 6.145 -18.203 1 94.94 112 GLU B N 1
ATOM 2445 C CA . GLU B 1 112 ? 1.229 5.902 -17.344 1 94.94 112 GLU B CA 1
ATOM 2446 C C . GLU B 1 112 ? 1.421 4.652 -16.5 1 94.94 112 GLU B C 1
ATOM 2448 O O . GLU B 1 112 ? 1.031 4.625 -15.328 1 94.94 112 GLU B O 1
ATOM 2453 N N . LEU B 1 113 ? 2 3.623 -17.047 1 95.69 113 LEU B N 1
ATOM 2454 C CA . LEU B 1 113 ? 2.193 2.389 -16.297 1 95.69 113 LEU B CA 1
ATOM 2455 C C . LEU B 1 113 ? 3.188 2.596 -15.156 1 95.69 113 LEU B C 1
ATOM 2457 O O . LEU B 1 113 ? 2.928 2.203 -14.016 1 95.69 113 LEU B O 1
ATOM 2461 N N . THR B 1 114 ? 4.297 3.262 -15.508 1 97.06 114 THR B N 1
ATOM 2462 C CA . THR B 1 114 ? 5.289 3.557 -14.477 1 97.06 114 THR B CA 1
ATOM 2463 C C . THR B 1 114 ? 4.695 4.453 -13.391 1 97.06 114 THR B C 1
ATOM 2465 O O . THR B 1 114 ? 4.965 4.262 -12.203 1 97.06 114 THR B O 1
ATOM 2468 N N . GLN B 1 115 ? 3.875 5.355 -13.781 1 97.88 115 GLN B N 1
ATOM 2469 C CA . GLN B 1 115 ? 3.223 6.242 -12.82 1 97.88 115 GLN B CA 1
ATOM 2470 C C . GLN B 1 115 ? 2.332 5.457 -11.859 1 97.88 115 GLN B C 1
ATOM 2472 O O . GLN B 1 115 ? 2.344 5.699 -10.656 1 97.88 115 GLN B O 1
ATOM 2477 N N . GLN B 1 116 ? 1.604 4.543 -12.43 1 97.69 116 GLN B N 1
ATOM 2478 C CA . GLN B 1 116 ? 0.725 3.723 -11.602 1 97.69 116 GLN B CA 1
ATOM 2479 C C . GLN B 1 116 ? 1.529 2.848 -10.641 1 97.69 116 GLN B C 1
ATOM 2481 O O . GLN B 1 116 ? 1.175 2.713 -9.469 1 97.69 116 GLN B O 1
ATOM 2486 N N . GLU B 1 117 ? 2.598 2.268 -11.117 1 98.25 117 GLU B N 1
ATOM 2487 C CA . GLU B 1 117 ? 3.465 1.432 -10.289 1 98.25 117 GLU B CA 1
ATOM 2488 C C . GLU B 1 117 ? 4.133 2.248 -9.188 1 98.25 117 GLU B C 1
ATOM 2490 O O . GLU B 1 117 ? 4.254 1.785 -8.055 1 98.25 117 GLU B O 1
ATOM 2495 N N . ASP B 1 118 ? 4.574 3.451 -9.586 1 98.62 118 ASP B N 1
ATOM 2496 C CA . ASP B 1 118 ? 5.168 4.355 -8.609 1 98.62 118 ASP B CA 1
ATOM 2497 C C . ASP B 1 118 ? 4.156 4.742 -7.531 1 98.62 118 ASP B C 1
ATOM 2499 O O . ASP B 1 118 ? 4.488 4.781 -6.344 1 98.62 118 ASP B O 1
ATOM 2503 N N . TYR B 1 119 ? 2.977 5.031 -7.953 1 98.75 119 TYR B N 1
ATOM 2504 C CA . TYR B 1 119 ? 1.92 5.344 -7 1 98.75 119 TYR B CA 1
ATOM 2505 C C . TYR B 1 119 ? 1.67 4.168 -6.062 1 98.75 119 TYR B C 1
ATOM 2507 O O . TYR B 1 119 ? 1.515 4.352 -4.852 1 98.75 119 TYR B O 1
ATOM 2515 N N . ALA B 1 120 ? 1.644 2.969 -6.586 1 98.81 120 ALA B N 1
ATOM 2516 C CA . ALA B 1 120 ? 1.478 1.771 -5.766 1 98.81 120 ALA B CA 1
ATOM 2517 C C . ALA B 1 120 ? 2.578 1.669 -4.715 1 98.81 120 ALA B C 1
ATOM 2519 O O . ALA B 1 120 ? 2.309 1.363 -3.551 1 98.81 120 ALA B O 1
ATOM 2520 N N . SER B 1 121 ? 3.766 1.944 -5.145 1 98.75 121 SER B N 1
ATOM 2521 C CA . SER B 1 121 ? 4.898 1.898 -4.227 1 98.75 121 SER B CA 1
ATOM 2522 C C . SER B 1 121 ? 4.742 2.914 -3.1 1 98.75 121 SER B C 1
ATOM 2524 O O . SER B 1 121 ? 5.027 2.611 -1.939 1 98.75 121 SER B O 1
ATOM 2526 N N . CYS B 1 122 ? 4.316 4.09 -3.445 1 98.94 122 CYS B N 1
ATOM 2527 C CA . CYS B 1 122 ? 4.086 5.113 -2.434 1 98.94 122 CYS B CA 1
ATOM 2528 C C . CYS B 1 122 ? 3.006 4.676 -1.449 1 98.94 122 CYS B C 1
ATOM 2530 O O . CYS B 1 122 ? 3.123 4.918 -0.246 1 98.94 122 CYS B O 1
ATOM 2532 N N . CYS B 1 123 ? 1.978 4.027 -1.953 1 98.94 123 CYS B N 1
ATOM 2533 C CA . CYS B 1 123 ? 0.914 3.531 -1.087 1 98.94 123 CYS B CA 1
ATOM 2534 C C . CYS B 1 123 ? 1.438 2.467 -0.132 1 98.94 123 CYS B C 1
ATOM 2536 O O . CYS B 1 123 ? 1.098 2.465 1.053 1 98.94 123 CYS B O 1
ATOM 2538 N N . CYS B 1 124 ? 2.252 1.61 -0.628 1 98.88 124 CYS B N 1
ATOM 2539 C CA . CYS B 1 124 ? 2.867 0.594 0.218 1 98.88 124 CYS B CA 1
ATOM 2540 C C . CYS B 1 124 ? 3.764 1.231 1.272 1 98.88 124 CYS B C 1
ATOM 2542 O O . CYS B 1 124 ? 3.811 0.771 2.414 1 98.88 124 CYS B O 1
ATOM 2544 N N . ALA B 1 125 ? 4.473 2.289 0.896 1 98.88 125 ALA B N 1
ATOM 2545 C CA . ALA B 1 125 ? 5.324 3.002 1.846 1 98.88 125 ALA B CA 1
ATOM 2546 C C . ALA B 1 125 ? 4.492 3.629 2.961 1 98.88 125 ALA B C 1
ATOM 2548 O O . ALA B 1 125 ? 4.871 3.574 4.133 1 98.88 125 ALA B O 1
ATOM 2549 N N . ILE B 1 126 ? 3.4 4.195 2.57 1 98.94 126 ILE B N 1
ATOM 2550 C CA . ILE B 1 126 ? 2.516 4.801 3.561 1 98.94 126 ILE B CA 1
ATOM 2551 C C . ILE B 1 126 ? 1.971 3.723 4.492 1 98.94 126 ILE B C 1
ATOM 2553 O O . ILE B 1 126 ? 1.87 3.934 5.703 1 98.94 126 ILE B O 1
ATOM 2557 N N . GLN B 1 127 ? 1.631 2.568 3.953 1 98.88 127 GLN B N 1
ATOM 2558 C CA . GLN B 1 127 ? 1.148 1.479 4.797 1 98.88 127 GLN B CA 1
ATOM 2559 C C . GLN B 1 127 ? 2.221 1.03 5.785 1 98.88 127 GLN B C 1
ATOM 2561 O O . GLN B 1 127 ? 1.936 0.816 6.965 1 98.88 127 GLN B O 1
ATOM 2566 N N . ASN B 1 128 ? 3.479 0.875 5.32 1 98.81 128 ASN B N 1
ATOM 2567 C CA . ASN B 1 128 ? 4.586 0.585 6.223 1 98.81 128 ASN B CA 1
ATOM 2568 C C . ASN B 1 128 ? 4.684 1.621 7.34 1 98.81 128 ASN B C 1
ATOM 2570 O O . ASN B 1 128 ? 4.852 1.266 8.508 1 98.81 128 ASN B O 1
ATOM 2574 N N . LEU B 1 129 ? 4.586 2.857 6.949 1 98.81 129 LEU B N 1
ATOM 2575 C CA . LEU B 1 129 ? 4.664 3.967 7.891 1 98.81 129 LEU B CA 1
ATOM 2576 C C . LEU B 1 129 ? 3.578 3.852 8.953 1 98.81 129 LEU B C 1
ATOM 2578 O O . LEU B 1 129 ? 3.869 3.914 10.156 1 98.81 129 LEU B O 1
ATOM 2582 N N . MET B 1 130 ? 2.408 3.613 8.523 1 98.75 130 MET B N 1
ATOM 2583 C CA . MET B 1 130 ? 1.267 3.586 9.438 1 98.75 130 MET B CA 1
ATOM 2584 C C . MET B 1 130 ? 1.343 2.379 10.367 1 98.75 130 MET B C 1
ATOM 2586 O O . MET B 1 130 ? 0.951 2.463 11.531 1 98.75 130 MET B O 1
ATOM 2590 N N . LEU B 1 131 ? 1.828 1.28 9.859 1 98.62 131 LEU B N 1
ATOM 2591 C CA . LEU B 1 131 ? 2.023 0.112 10.719 1 98.62 131 LEU B CA 1
ATOM 2592 C C . LEU B 1 131 ? 3.055 0.398 11.797 1 98.62 131 LEU B C 1
ATOM 2594 O O . LEU B 1 131 ? 2.861 0.026 12.961 1 98.62 131 LEU B O 1
ATOM 2598 N N . TYR B 1 132 ? 4.121 1.043 11.414 1 98.31 132 TYR B N 1
ATOM 2599 C CA . TYR B 1 132 ? 5.168 1.37 12.375 1 98.31 132 TYR B CA 1
ATOM 2600 C C . TYR B 1 132 ? 4.656 2.35 13.422 1 98.31 132 TYR B C 1
ATOM 2602 O O . TYR B 1 132 ? 4.91 2.176 14.617 1 98.31 132 TYR B O 1
ATOM 2610 N N . LEU B 1 133 ? 3.943 3.363 12.977 1 97.62 133 LEU B N 1
ATOM 2611 C CA . LEU B 1 133 ? 3.363 4.32 13.914 1 97.62 133 LEU B CA 1
ATOM 2612 C C . LEU B 1 133 ? 2.41 3.625 14.883 1 97.62 133 LEU B C 1
ATOM 2614 O O . LEU B 1 133 ? 2.441 3.889 16.094 1 97.62 133 LEU B O 1
ATOM 2618 N N . SER B 1 134 ? 1.584 2.785 14.367 1 96.94 134 SER B N 1
ATOM 2619 C CA . SER B 1 134 ? 0.648 2.045 15.211 1 96.94 134 SER B CA 1
ATOM 2620 C C . SER B 1 134 ? 1.384 1.21 16.25 1 96.94 134 SER B C 1
ATOM 2622 O O . SER B 1 134 ? 0.98 1.166 17.422 1 96.94 134 SER B O 1
ATOM 2624 N N . GLU B 1 135 ? 2.445 0.573 15.836 1 96.56 135 GLU B N 1
ATOM 2625 C CA . GLU B 1 135 ? 3.252 -0.228 16.75 1 96.56 135 GLU B CA 1
ATOM 2626 C C . GLU B 1 135 ? 3.846 0.634 17.859 1 96.56 135 GLU B C 1
ATOM 2628 O O . GLU B 1 135 ? 4.043 0.162 18.984 1 96.56 135 GLU B O 1
ATOM 2633 N N . ALA B 1 136 ? 4.098 1.899 17.625 1 96 136 ALA B N 1
ATOM 2634 C CA . ALA B 1 136 ? 4.688 2.834 18.578 1 96 136 ALA B CA 1
ATOM 2635 C C . ALA B 1 136 ? 3.621 3.42 19.5 1 96 136 ALA B C 1
ATOM 2637 O O . ALA B 1 136 ? 3.92 4.266 20.344 1 96 136 ALA B O 1
ATOM 2638 N N . GLY B 1 137 ? 2.379 3.014 19.25 1 94.25 137 GLY B N 1
ATOM 2639 C CA . GLY B 1 137 ? 1.286 3.516 20.078 1 94.25 137 GLY B CA 1
ATOM 2640 C C . GLY B 1 137 ? 0.644 4.77 19.516 1 94.25 137 GLY B C 1
ATOM 2641 O O . GLY B 1 137 ? -0.231 5.363 20.141 1 94.25 137 GLY B O 1
ATOM 2642 N N . LEU B 1 138 ? 1.124 5.184 18.359 1 96.25 138 LEU B N 1
ATOM 2643 C CA . LEU B 1 138 ? 0.505 6.312 17.672 1 96.25 138 LEU B CA 1
ATOM 2644 C C . LEU B 1 138 ? -0.617 5.84 16.75 1 96.25 138 LEU B C 1
ATOM 2646 O O . LEU B 1 138 ? -0.795 4.637 16.547 1 96.25 138 LEU B O 1
ATOM 2650 N N . ALA B 1 139 ? -1.414 6.77 16.328 1 95.75 139 ALA B N 1
ATOM 2651 C CA . ALA B 1 139 ? -2.414 6.566 15.281 1 95.75 139 ALA B CA 1
ATOM 2652 C C . ALA B 1 139 ? -2.209 7.543 14.125 1 95.75 139 ALA B C 1
ATOM 2654 O O . ALA B 1 139 ? -1.394 8.461 14.219 1 95.75 139 ALA B O 1
ATOM 2655 N N . SER B 1 140 ? -2.889 7.242 13.062 1 97.44 140 SER B N 1
ATOM 2656 C CA . SER B 1 140 ? -2.752 8.102 11.891 1 97.44 140 SER B CA 1
ATOM 2657 C C . SER B 1 140 ? -4.043 8.141 11.078 1 97.44 140 SER B C 1
ATOM 2659 O O . SER B 1 140 ? -4.926 7.305 11.266 1 97.44 140 SER B O 1
ATOM 2661 N N . LYS B 1 141 ? -4.141 9.164 10.32 1 97.38 141 LYS B N 1
ATOM 2662 C CA . LYS B 1 141 ? -5.191 9.336 9.32 1 97.38 141 LYS B CA 1
ATOM 2663 C C . LYS B 1 141 ? -4.609 9.75 7.973 1 97.38 141 LYS B C 1
ATOM 2665 O O . LYS B 1 141 ? -3.885 10.75 7.883 1 97.38 141 LYS B O 1
ATOM 2670 N N . TRP B 1 142 ? -4.887 8.938 6.992 1 98.69 142 TRP B N 1
ATOM 2671 C CA . TRP B 1 142 ? -4.547 9.273 5.613 1 98.69 142 TRP B CA 1
ATOM 2672 C C . TRP B 1 142 ? -5.637 10.125 4.973 1 98.69 142 TRP B C 1
ATOM 2674 O O . TRP B 1 142 ? -6.711 9.617 4.637 1 98.69 142 TRP B O 1
ATOM 2684 N N . ALA B 1 143 ? -5.34 11.438 4.789 1 97.56 143 ALA B N 1
ATOM 2685 C CA . ALA B 1 143 ? -6.316 12.383 4.238 1 97.56 143 ALA B CA 1
ATOM 2686 C C . ALA B 1 143 ? -6.039 12.656 2.764 1 97.56 143 ALA B C 1
ATOM 2688 O O . ALA B 1 143 ? -4.883 12.812 2.359 1 97.56 143 ALA B O 1
ATOM 2689 N N . THR B 1 144 ? -7.113 12.695 1.974 1 96.38 144 THR B N 1
ATOM 2690 C CA . THR B 1 144 ? -7.023 12.969 0.543 1 96.38 144 THR B CA 1
ATOM 2691 C C . THR B 1 144 ? -7.969 14.094 0.147 1 96.38 144 THR B C 1
ATOM 2693 O O . THR B 1 144 ? -8.531 14.086 -0.95 1 96.38 144 THR B O 1
ATOM 2696 N N . GLY B 1 145 ? -8.156 15.016 0.979 1 94 145 GLY B N 1
ATOM 2697 C CA . GLY B 1 145 ? -9.078 16.125 0.756 1 94 145 GLY B CA 1
ATOM 2698 C C . GLY B 1 145 ? -8.609 17.078 -0.324 1 94 145 GLY B C 1
ATOM 2699 O O . GLY B 1 145 ? -7.52 16.906 -0.879 1 94 145 GLY B O 1
ATOM 2700 N N . ALA B 1 146 ? -9.391 18.078 -0.584 1 94.19 146 ALA B N 1
ATOM 2701 C CA . ALA B 1 146 ? -9.195 19.016 -1.692 1 94.19 146 ALA B CA 1
ATOM 2702 C C . ALA B 1 146 ? -7.863 19.734 -1.565 1 94.19 146 ALA B C 1
ATOM 2704 O O . ALA B 1 146 ? -7.23 20.078 -2.572 1 94.19 146 ALA B O 1
ATOM 2705 N N . ILE B 1 147 ? -7.43 19.969 -0.385 1 96.69 147 ILE B N 1
ATOM 2706 C CA . ILE B 1 147 ? -6.207 20.719 -0.147 1 96.69 147 ILE B CA 1
ATOM 2707 C C . ILE B 1 147 ? -5.023 20.016 -0.805 1 96.69 147 ILE B C 1
ATOM 2709 O O . ILE B 1 147 ? -4.078 20.672 -1.256 1 96.69 147 ILE B O 1
ATOM 2713 N N . ASN B 1 148 ? -5.07 18.703 -0.97 1 97.44 148 ASN B N 1
ATOM 2714 C CA . ASN B 1 148 ? -3.971 17.906 -1.511 1 97.44 148 ASN B CA 1
ATOM 2715 C C . ASN B 1 148 ? -3.713 18.234 -2.979 1 97.44 148 ASN B C 1
ATOM 2717 O O . ASN B 1 148 ? -2.668 17.875 -3.525 1 97.44 148 ASN B O 1
ATOM 2721 N N . ARG B 1 149 ? -4.68 18.891 -3.586 1 96.81 149 ARG B N 1
ATOM 2722 C CA . ARG B 1 149 ? -4.562 19.156 -5.016 1 96.81 149 ARG B CA 1
ATOM 2723 C C . ARG B 1 149 ? -4.555 20.656 -5.293 1 96.81 149 ARG B C 1
ATOM 2725 O O . ARG B 1 149 ? -4.562 21.078 -6.453 1 96.81 149 ARG B O 1
ATOM 2732 N N . ASP B 1 150 ? -4.598 21.453 -4.234 1 98 150 ASP B N 1
ATOM 2733 C CA . ASP B 1 150 ? -4.621 22.906 -4.383 1 98 150 ASP B CA 1
ATOM 2734 C C . ASP B 1 150 ? -3.215 23.453 -4.586 1 98 150 ASP B C 1
ATOM 2736 O O . ASP B 1 150 ? -2.324 23.219 -3.766 1 98 150 ASP B O 1
ATOM 2740 N N . LEU B 1 151 ? -3.055 24.281 -5.637 1 98.19 151 LEU B N 1
ATOM 2741 C CA . LEU B 1 151 ? -1.736 24.812 -5.961 1 98.19 151 LEU B CA 1
ATOM 2742 C C . LEU B 1 151 ? -1.216 25.703 -4.828 1 98.19 151 LEU B C 1
ATOM 2744 O O . LEU B 1 151 ? -0.005 25.781 -4.609 1 98.19 151 LEU B O 1
ATOM 2748 N N . ARG B 1 152 ? -2.01 26.266 -4.039 1 98.31 152 ARG B N 1
ATOM 2749 C CA . ARG B 1 152 ? -1.597 27.078 -2.895 1 98.31 152 ARG B CA 1
ATOM 2750 C C . ARG B 1 152 ? -0.96 26.203 -1.814 1 98.31 152 ARG B C 1
ATOM 2752 O O . ARG B 1 152 ? -0.093 26.672 -1.07 1 98.31 152 ARG B O 1
ATOM 2759 N N . PHE B 1 153 ? -1.447 25.016 -1.732 1 98.62 153 PHE B N 1
ATOM 2760 C CA . PHE B 1 153 ? -0.862 24.031 -0.82 1 98.62 153 PHE B CA 1
ATOM 2761 C C . PHE B 1 153 ? 0.568 23.703 -1.229 1 98.62 153 PHE B C 1
ATOM 2763 O O . PHE B 1 153 ? 1.476 23.719 -0.395 1 98.62 153 PHE B O 1
ATOM 2770 N N . PHE B 1 154 ? 0.807 23.484 -2.48 1 98.69 154 PHE B N 1
ATOM 2771 C CA . PHE B 1 154 ? 2.135 23.234 -3.025 1 98.69 154 PHE B CA 1
ATOM 2772 C C . PHE B 1 154 ? 3.064 24.406 -2.762 1 98.69 154 PHE B C 1
ATOM 2774 O O . PHE B 1 154 ? 4.184 24.234 -2.279 1 98.69 154 PHE B O 1
ATOM 2781 N N . ALA B 1 155 ? 2.559 25.562 -2.99 1 98.25 155 ALA B N 1
ATOM 2782 C CA . ALA B 1 155 ? 3.35 26.766 -2.795 1 98.25 155 ALA B CA 1
ATOM 2783 C C . ALA B 1 155 ? 3.715 26.953 -1.324 1 98.25 155 ALA B C 1
ATOM 2785 O O . ALA B 1 155 ? 4.855 27.297 -1 1 98.25 155 ALA B O 1
ATOM 2786 N N . ALA B 1 156 ? 2.777 26.688 -0.452 1 97.62 156 ALA B N 1
ATOM 2787 C CA . ALA B 1 156 ? 2.979 26.859 0.984 1 97.62 156 ALA B CA 1
ATOM 2788 C C . ALA B 1 156 ? 4.078 25.938 1.5 1 97.62 156 ALA B C 1
ATOM 2790 O O . ALA B 1 156 ? 4.777 26.266 2.461 1 97.62 156 ALA B O 1
ATOM 2791 N N . LEU B 1 157 ? 4.262 24.812 0.8 1 98.38 157 LEU B N 1
ATOM 2792 C CA . LEU B 1 157 ? 5.195 23.797 1.3 1 98.38 157 LEU B CA 1
ATOM 2793 C C . LEU B 1 157 ? 6.445 23.734 0.429 1 98.38 157 LEU B C 1
ATOM 2795 O O . LEU B 1 157 ? 7.359 22.953 0.706 1 98.38 157 LEU B O 1
ATOM 2799 N N . GLY B 1 158 ? 6.461 24.531 -0.6 1 98.19 158 GLY B N 1
ATOM 2800 C CA . GLY B 1 158 ? 7.602 24.531 -1.5 1 98.19 158 GLY B CA 1
ATOM 2801 C C . GLY B 1 158 ? 7.691 23.281 -2.359 1 98.19 158 GLY B C 1
ATOM 2802 O O . GLY B 1 158 ? 8.789 22.828 -2.684 1 98.19 158 GLY B O 1
ATOM 2803 N N . ILE B 1 159 ? 6.562 22.641 -2.625 1 98.44 159 ILE B N 1
ATOM 2804 C CA . ILE B 1 159 ? 6.496 21.453 -3.467 1 98.44 159 ILE B CA 1
ATOM 2805 C C . ILE B 1 159 ? 6.246 21.859 -4.918 1 98.44 159 ILE B C 1
ATOM 2807 O O . ILE B 1 159 ? 5.355 22.672 -5.195 1 98.44 159 ILE B O 1
ATOM 2811 N N . ASP B 1 160 ? 7 21.391 -5.82 1 98.44 160 ASP B N 1
ATOM 2812 C CA . ASP B 1 160 ? 6.836 21.719 -7.234 1 98.44 160 ASP B CA 1
ATOM 2813 C C . ASP B 1 160 ? 5.754 20.844 -7.871 1 98.44 160 ASP B C 1
ATOM 2815 O O . ASP B 1 160 ? 5.965 19.656 -8.094 1 98.44 160 ASP B O 1
ATOM 2819 N N . PRO B 1 161 ? 4.66 21.453 -8.188 1 98.19 161 PRO B N 1
ATOM 2820 C CA . PRO B 1 161 ? 3.547 20.672 -8.719 1 98.19 161 PRO B CA 1
ATOM 2821 C C . PRO B 1 161 ? 3.848 20.078 -10.094 1 98.19 161 PRO B C 1
ATOM 2823 O O . PRO B 1 161 ? 3.1 19.234 -10.586 1 98.19 161 PRO B O 1
ATOM 2826 N N . ASP B 1 162 ? 4.875 20.484 -10.766 1 97.81 162 ASP B N 1
ATOM 2827 C CA . ASP B 1 162 ? 5.242 19.938 -12.07 1 97.81 162 ASP B CA 1
ATOM 2828 C C . ASP B 1 162 ? 6.102 18.688 -11.922 1 97.81 162 ASP B C 1
ATOM 2830 O O . ASP B 1 162 ? 6.293 17.938 -12.883 1 97.81 162 ASP B O 1
ATOM 2834 N N . LYS B 1 163 ? 6.574 18.469 -10.711 1 98.19 163 LYS B N 1
ATOM 2835 C CA . LYS B 1 163 ? 7.52 17.375 -10.523 1 98.19 163 LYS B CA 1
ATOM 2836 C C . LYS B 1 163 ? 6.895 16.234 -9.703 1 98.19 163 LYS B C 1
ATOM 2838 O O . LYS B 1 163 ? 7.27 15.078 -9.852 1 98.19 163 LYS B O 1
ATOM 2843 N N . GLU B 1 164 ? 6.117 16.609 -8.789 1 98.38 164 GLU B N 1
ATOM 2844 C CA . GLU B 1 164 ? 5.535 15.586 -7.926 1 98.38 164 GLU B CA 1
ATOM 2845 C C . GLU B 1 164 ? 4.094 15.93 -7.559 1 98.38 164 GLU B C 1
ATOM 2847 O O . GLU B 1 164 ? 3.686 17.094 -7.652 1 98.38 164 GLU B O 1
ATOM 2852 N N . PHE B 1 165 ? 3.291 14.914 -7.254 1 98.5 165 PHE B N 1
ATOM 2853 C CA . PHE B 1 165 ? 1.927 15.086 -6.766 1 98.5 165 PHE B CA 1
ATOM 2854 C C . PHE B 1 165 ? 1.774 14.477 -5.371 1 98.5 165 PHE B C 1
ATOM 2856 O O . PHE B 1 165 ? 2.576 13.633 -4.965 1 98.5 165 PHE B O 1
ATOM 2863 N N . VAL B 1 166 ? 0.773 14.953 -4.648 1 98.81 166 VAL B N 1
ATOM 2864 C CA . VAL B 1 166 ? 0.544 14.492 -3.281 1 98.81 166 VAL B CA 1
ATOM 2865 C C . VAL B 1 166 ? -0.202 13.164 -3.301 1 98.81 166 VAL B C 1
ATOM 2867 O O . VAL B 1 166 ? -1.276 13.055 -3.896 1 98.81 166 VAL B O 1
ATOM 2870 N N . VAL B 1 167 ? 0.388 12.156 -2.66 1 98.81 167 VAL B N 1
ATOM 2871 C CA . VAL B 1 167 ? -0.259 10.859 -2.482 1 98.81 167 VAL B CA 1
ATOM 2872 C C . VAL B 1 167 ? -1.182 10.906 -1.266 1 98.81 167 VAL B C 1
ATOM 2874 O O . VAL B 1 167 ? -2.281 10.344 -1.292 1 98.81 167 VAL B O 1
ATOM 2877 N N . GLY B 1 168 ? -0.609 11.586 -0.233 1 98.38 168 GLY B N 1
ATOM 2878 C CA . GLY B 1 168 ? -1.432 11.688 0.961 1 98.38 168 GLY B CA 1
ATOM 2879 C C . GLY B 1 168 ? -0.9 12.695 1.967 1 98.38 168 GLY B C 1
ATOM 2880 O O . GLY B 1 168 ? 0.31 12.914 2.051 1 98.38 168 GLY B O 1
ATOM 2881 N N . LEU B 1 169 ? -1.839 13.328 2.688 1 98.62 169 LEU B N 1
ATOM 2882 C CA . LEU B 1 169 ? -1.568 14.031 3.938 1 98.62 169 LEU B CA 1
ATOM 2883 C C . LEU B 1 169 ? -1.867 13.141 5.137 1 98.62 169 LEU B C 1
ATOM 2885 O O . LEU B 1 169 ? -3.023 12.781 5.379 1 98.62 169 LEU B O 1
ATOM 2889 N N . ILE B 1 170 ? -0.833 12.766 5.836 1 98.69 170 ILE B N 1
ATOM 2890 C CA . ILE B 1 170 ? -0.953 11.852 6.965 1 98.69 170 ILE B CA 1
ATOM 2891 C C . ILE B 1 170 ? -0.943 12.641 8.273 1 98.69 170 ILE B C 1
ATOM 2893 O O . ILE B 1 170 ? 0.061 13.266 8.617 1 98.69 170 ILE B O 1
ATOM 2897 N N . PHE B 1 171 ? -2.051 12.617 8.977 1 98.19 171 PHE B N 1
ATOM 2898 C CA . PHE B 1 171 ? -2.074 13.102 10.352 1 98.19 171 PHE B CA 1
ATOM 2899 C C . PHE B 1 171 ? -1.655 12 11.32 1 98.19 171 PHE B C 1
ATOM 2901 O O . PHE B 1 171 ? -1.966 10.828 11.109 1 98.19 171 PHE B O 1
ATOM 2908 N N . TYR B 1 172 ? -0.961 12.383 12.328 1 97.88 172 TYR B N 1
ATOM 2909 C CA . TYR B 1 172 ? -0.565 11.375 13.305 1 97.88 172 TYR B CA 1
ATOM 2910 C C . TYR B 1 172 ? -0.544 11.961 14.711 1 97.88 172 TYR B C 1
ATOM 2912 O O . TYR B 1 172 ? -0.41 13.18 14.883 1 97.88 172 TYR B O 1
ATOM 2920 N N . GLY B 1 173 ? -0.683 11.125 15.664 1 97.12 173 GLY B N 1
ATOM 2921 C CA . GLY B 1 173 ? -0.688 11.461 17.078 1 97.12 173 GLY B CA 1
ATOM 2922 C C . GLY B 1 173 ? -1.184 10.336 17.969 1 97.12 173 GLY B C 1
ATOM 2923 O O . GLY B 1 173 ? -1.491 9.242 17.469 1 97.12 173 GLY B O 1
ATOM 2924 N N . TYR B 1 174 ? -1.137 10.602 19.234 1 96.25 174 TYR B N 1
ATOM 2925 C CA . TYR B 1 174 ? -1.703 9.633 20.172 1 96.25 174 TYR B CA 1
ATOM 2926 C C . TYR B 1 174 ? -3.227 9.641 20.094 1 96.25 174 TYR B C 1
ATOM 2928 O O . TYR B 1 174 ? -3.855 10.695 20.141 1 96.25 174 TYR B O 1
ATOM 2936 N N . PRO B 1 175 ? -3.828 8.445 19.938 1 95.06 175 PRO B N 1
ATOM 2937 C CA . PRO B 1 175 ? -5.277 8.383 19.719 1 95.06 175 PRO B CA 1
ATOM 2938 C C . PRO B 1 175 ? -6.07 8.711 20.984 1 95.06 175 PRO B C 1
ATOM 2940 O O . PRO B 1 175 ? -5.676 8.328 22.094 1 95.06 175 PRO B O 1
ATOM 2943 N N . LYS B 1 176 ? -7.121 9.422 20.828 1 93.12 176 LYS B N 1
ATOM 2944 C CA . LYS B 1 176 ? -8.07 9.672 21.906 1 93.12 176 LYS B CA 1
ATOM 2945 C C . LYS B 1 176 ? -9.117 8.57 21.984 1 93.12 176 LYS B C 1
ATOM 2947 O O . LYS B 1 176 ? -9.5 8.141 23.078 1 93.12 176 LYS B O 1
ATOM 2952 N N . ILE B 1 177 ? -9.594 8.117 20.812 1 87.31 177 ILE B N 1
ATOM 2953 C CA . ILE B 1 177 ? -10.594 7.055 20.688 1 87.31 177 ILE B CA 1
ATOM 2954 C C . ILE B 1 177 ? -10.234 6.16 19.5 1 87.31 177 ILE B C 1
ATOM 2956 O O . ILE B 1 177 ? -9.836 6.648 18.438 1 87.31 177 ILE B O 1
ATOM 2960 N N .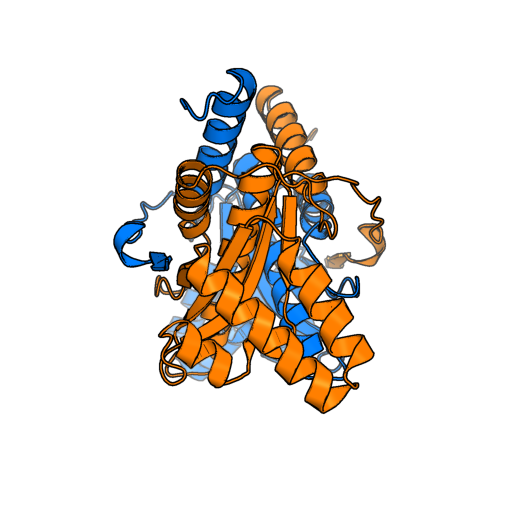 THR B 1 178 ? -10.367 4.848 19.766 1 83.19 178 THR B N 1
ATOM 2961 C CA . THR B 1 178 ? -10.125 3.898 18.672 1 83.19 178 THR B CA 1
ATOM 2962 C C . THR B 1 178 ? -11.438 3.277 18.203 1 83.19 178 THR B C 1
ATOM 2964 O O . THR B 1 178 ? -12.133 2.615 18.969 1 83.19 178 THR B O 1
ATOM 2967 N N . PRO B 1 179 ? -11.633 3.52 16.953 1 84.25 179 PRO B N 1
ATOM 2968 C CA . PRO B 1 179 ? -12.891 2.977 16.453 1 84.25 179 PRO B CA 1
ATOM 2969 C C . PRO B 1 179 ? -12.836 1.467 16.219 1 84.25 179 PRO B C 1
ATOM 2971 O O . PRO B 1 179 ? -11.75 0.894 16.125 1 84.25 179 PRO B O 1
ATOM 2974 N N . GLN B 1 180 ? -14.062 0.92 16.203 1 84.56 180 GLN B N 1
ATOM 2975 C CA . GLN B 1 180 ? -14.195 -0.46 15.75 1 84.56 180 GLN B CA 1
ATOM 2976 C C . GLN B 1 180 ? -14.453 -0.521 14.25 1 84.56 180 GLN B C 1
ATOM 2978 O O . GLN B 1 180 ? -15.125 0.351 13.695 1 84.56 180 GLN B O 1
ATOM 2983 N N . GLN B 1 181 ? -13.781 -1.493 13.648 1 83.88 181 GLN B N 1
ATOM 2984 C CA . GLN B 1 181 ? -14.008 -1.667 12.219 1 83.88 181 GLN B CA 1
ATOM 2985 C C . GLN B 1 181 ? -14.391 -3.107 11.891 1 83.88 181 GLN B C 1
ATOM 2987 O O . GLN B 1 181 ? -13.977 -4.039 12.586 1 83.88 181 GLN B O 1
ATOM 2992 N N . LYS B 1 182 ? -15.297 -3.139 10.914 1 86.44 182 LYS B N 1
ATOM 2993 C CA . LYS B 1 182 ? -15.672 -4.441 10.375 1 86.44 182 LYS B CA 1
ATOM 2994 C C . LYS B 1 182 ? -15.242 -4.574 8.914 1 86.44 182 LYS B C 1
ATOM 2996 O O . LYS B 1 182 ? -15.195 -3.582 8.188 1 86.44 182 LYS B O 1
ATOM 3001 N N . ARG B 1 183 ? -14.891 -5.773 8.562 1 93 183 ARG B N 1
ATOM 3002 C CA . ARG B 1 183 ? -14.555 -6.117 7.18 1 93 183 ARG B CA 1
ATOM 3003 C C . ARG B 1 183 ? -15.375 -7.316 6.707 1 93 183 ARG B C 1
ATOM 3005 O O . ARG B 1 183 ? -15.719 -8.188 7.504 1 93 183 ARG B O 1
ATOM 3012 N N . ARG B 1 184 ? -15.641 -7.316 5.387 1 93.88 184 ARG B N 1
ATOM 3013 C CA . ARG B 1 184 ? -16.266 -8.5 4.801 1 93.88 184 ARG B CA 1
ATOM 3014 C C . ARG B 1 184 ? -15.414 -9.742 5.016 1 93.88 184 ARG B C 1
ATOM 3016 O O . ARG B 1 184 ? -14.18 -9.664 4.98 1 93.88 184 ARG B O 1
ATOM 3023 N N . PRO B 1 185 ? -16.125 -10.852 5.242 1 95.19 185 PRO B N 1
ATOM 3024 C CA . PRO B 1 185 ? -15.336 -12.078 5.398 1 95.19 185 PRO B CA 1
ATOM 3025 C C . PRO B 1 185 ? -14.586 -12.461 4.125 1 95.19 185 PRO B C 1
ATOM 3027 O O . PRO B 1 185 ? -14.992 -12.094 3.023 1 95.19 185 PRO B O 1
ATOM 3030 N N . VAL B 1 186 ? -13.547 -13.219 4.285 1 96.06 186 VAL B N 1
ATOM 3031 C CA . VAL B 1 186 ? -12.664 -13.617 3.193 1 96.06 186 VAL B CA 1
ATOM 3032 C C . VAL B 1 186 ? -13.461 -14.359 2.125 1 96.06 186 VAL B C 1
ATOM 3034 O O . VAL B 1 186 ? -13.18 -14.234 0.931 1 96.06 186 VAL B O 1
ATOM 3037 N N . SER B 1 187 ? -14.5 -15.055 2.471 1 96 187 SER B N 1
ATOM 3038 C CA . SER B 1 187 ? -15.305 -15.828 1.533 1 96 187 SER B CA 1
ATOM 3039 C C . SER B 1 187 ? -16 -14.922 0.524 1 96 187 SER B C 1
ATOM 3041 O O . SER B 1 187 ? -16.359 -15.367 -0.572 1 96 187 SER B O 1
ATOM 3043 N N . GLU B 1 188 ? -16.141 -13.672 0.871 1 97.25 188 GLU B N 1
ATOM 3044 C CA . GLU B 1 188 ? -16.844 -12.742 -0.009 1 97.25 188 GLU B CA 1
ATOM 3045 C C . GLU B 1 188 ? -15.875 -11.992 -0.908 1 97.25 188 GLU B C 1
ATOM 3047 O O . GLU B 1 188 ? -16.281 -11.344 -1.871 1 97.25 188 GLU B O 1
ATOM 3052 N N . ILE B 1 189 ? -14.578 -12.148 -0.573 1 98.06 189 ILE B N 1
ATOM 3053 C CA . ILE B 1 189 ? -13.633 -11.305 -1.302 1 98.06 189 ILE B CA 1
ATOM 3054 C C . ILE B 1 189 ? -12.547 -12.18 -1.931 1 98.06 189 ILE B C 1
ATOM 3056 O O . ILE B 1 189 ? -11.508 -11.664 -2.367 1 98.06 189 ILE B O 1
ATOM 3060 N N . SER B 1 190 ? -12.727 -13.445 -1.917 1 98.38 190 SER B N 1
ATOM 3061 C CA . SER B 1 190 ? -11.75 -14.352 -2.518 1 98.38 190 SER B CA 1
ATOM 3062 C C . SER B 1 190 ? -12.438 -15.445 -3.324 1 98.38 190 SER B C 1
ATOM 3064 O O . SER B 1 190 ? -13.547 -15.875 -2.984 1 98.38 190 SER B O 1
ATOM 3066 N N . THR B 1 191 ? -11.836 -15.781 -4.406 1 98.38 191 THR B N 1
ATOM 3067 C CA . THR B 1 191 ? -12.289 -16.875 -5.27 1 98.38 191 THR B CA 1
ATOM 3068 C C . THR B 1 191 ? -11.156 -17.844 -5.547 1 98.38 191 THR B C 1
ATOM 3070 O O . THR B 1 191 ? -10.047 -17.438 -5.91 1 98.38 191 THR B O 1
ATOM 3073 N N . GLU B 1 192 ? -11.406 -19.109 -5.34 1 97.5 192 GLU B N 1
ATOM 3074 C CA . GLU B 1 192 ? -10.453 -20.156 -5.723 1 97.5 192 GLU B CA 1
ATOM 3075 C C . GLU B 1 192 ? -10.773 -20.703 -7.105 1 97.5 192 GLU B C 1
ATOM 3077 O O . GLU B 1 192 ? -11.898 -21.125 -7.367 1 97.5 192 GLU B O 1
ATOM 3082 N N . LEU B 1 193 ? -9.781 -20.672 -7.918 1 97.62 193 LEU B N 1
ATOM 3083 C CA . LEU B 1 193 ? -9.914 -21.234 -9.258 1 97.62 193 LEU B CA 1
ATOM 3084 C C . LEU B 1 193 ? -9.125 -22.531 -9.383 1 97.62 193 LEU B C 1
ATOM 3086 O O . LEU B 1 193 ? -8.109 -22.719 -8.711 1 97.62 193 LEU B O 1
ATOM 3090 N N . PRO B 1 194 ? -9.625 -23.438 -10.203 1 95.25 194 PRO B N 1
ATOM 3091 C CA . PRO B 1 194 ? -8.945 -24.734 -10.297 1 95.25 194 PRO B CA 1
ATOM 3092 C C . PRO B 1 19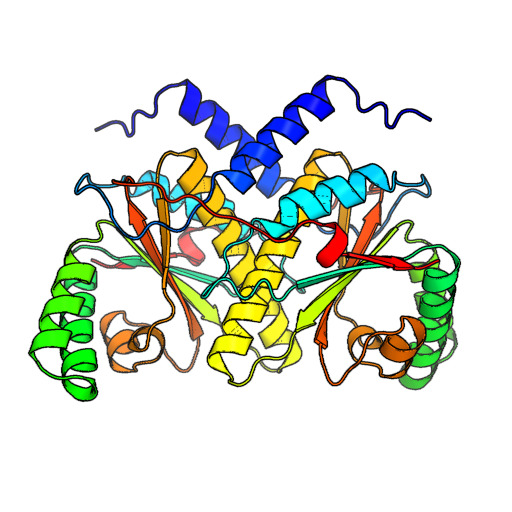4 ? -7.574 -24.625 -10.961 1 95.25 194 PRO B C 1
ATOM 3094 O O . PRO B 1 194 ? -7.305 -23.672 -11.688 1 95.25 194 PRO B O 1
#

pLDDT: mean 94.41, std 10.09, range [24.08, 98.94]

Solvent-accessible surface area (backbone atoms only — not comparable to full-atom values): 20644 Å² total; per-residue (Å²): 128,78,85,69,57,58,70,69,45,53,53,54,47,50,52,51,44,50,51,50,60,64,41,52,73,38,91,43,48,35,77,55,82,73,61,66,65,59,52,51,52,26,51,59,47,10,70,44,34,68,50,79,90,64,68,72,43,48,37,37,38,41,48,27,70,59,42,45,50,54,50,26,53,46,45,20,51,56,36,24,75,73,68,31,61,68,54,4,51,49,52,18,53,58,51,63,49,50,62,32,49,34,38,33,29,34,48,68,53,98,44,70,67,58,32,52,48,41,49,39,22,42,29,22,18,50,43,43,25,48,45,47,37,34,63,72,60,31,31,34,26,83,42,79,56,72,65,63,75,34,68,67,50,29,60,70,69,72,46,54,74,90,51,33,47,63,73,32,42,33,36,30,27,37,61,67,55,82,74,87,82,86,74,82,57,56,79,80,35,44,44,80,42,73,129,77,85,71,58,58,70,69,45,51,54,52,46,50,50,51,43,49,52,50,60,64,41,54,74,37,90,43,50,34,78,57,81,74,61,66,66,60,51,51,52,25,51,59,47,9,69,46,36,68,50,80,91,64,67,71,43,46,35,36,37,41,47,28,70,59,42,46,49,54,51,27,52,46,44,22,52,57,36,24,76,73,68,31,61,68,54,4,50,50,53,19,53,58,50,64,52,50,61,31,46,34,38,34,31,33,48,69,53,96,44,70,68,57,33,51,47,42,48,39,21,42,29,22,18,50,44,44,25,48,45,47,37,35,61,71,61,30,31,34,27,84,42,79,56,73,62,63,73,34,69,65,49,28,60,70,70,71,47,56,75,90,50,34,48,63,73,32,42,33,34,33,26,36,60,68,55,82,76,86,82,87,73,82,56,59,79,81,36,44,45,81,42,71

Organism: NCBI:txid1548547

Secondary structure (DSSP, 8-state):
------HHHHHHHHHHHHHHHH--B-S-B-S----HHHHHHHHHHHTTS--GGG---EEEEEE-HHHHHHHHHHHHHHHHHHH-HHHHHHHHHHHHT-SEEEEEEEE--SSHHHHHHHHHHHHHHHHHHHHHHHHTT-EEEEE--GGGG-HHHHHHHT--TTTEEEEEEEEEE-BS---------HHHHEEEE-/------HHHHHHHHHHHHHHHH--B-S-B-S----HHHHHHHHHHHTTS--GGG---EEEEEE-HHHHHHHHHHHHHHHHHHH-HHHHHHHHHHHHT-SEEEEEEEE--SSHHHHHHHHHHHHHHHHHHHHHHHHTT-EEEEE--GGGG-HHHHHHHT--TTTEEEEEEEEEE-BS---------HHHHEEEE-

Sequence (388 aa):
MKDNYPDGTQKSLRLLAERIRARRTINLFLKQPVSRKLIRDAIEVARWAPNHHVTEPWHFYLLGPDAIQKCVELTRTIVTEKKGADKGNFKAEAAAARPGWLVVTCRYSADELTQQEDYASCCCAIQNLMLYLSEAGLASKWATGAINRDLRFFAALGIDPDKEFVVGLIFYGYPKITPQQKRRPVSEISTELPMKDNYPDGTQKSLRLLAERIRARRTINLFLKQPVSRKLIRDAIEVARWAPNHHVTEPWHFYLLGPDAIQKCVELTRTIVTEKKGADKGNFKAEAAAARPGWLVVTCRYSADELTQQEDYASCCCAIQNLMLYLSEAGLASKWATGAINRDLRFFAALGIDPDKEFVVGLIFYGYPKITPQQKRRPVSEISTELP

InterPro domains:
  IPR000415 Nitroreductase-like [G3DSA:3.40.109.10] (13-192)
  IPR000415 Nitroreductase-like [SSF55469] (18-192)
  IPR026021 Putative NAD(P)H nitroreductase YdjA-like [cd02135] (17-174)
  IPR029479 Nitroreductase [PF00881] (20-174)
  IPR052530 NAD(P)H nitroreductase [PTHR43821] (15-191)

Foldseek 3Di:
DPPCDPPVVVVVVVVVVVLLVLADAFQAFDQDADDPVLLVVLLVQLQPFDAVVSPSFKDKDWDDDQLLLLLLVVQLVVCCVPPNNVVSVVVSVSSVNFRTKMWMKGWDDPDDVNRVRRLVRSVSSVSSSSSSCVVVQKHKHWDDDPLQVDVSNCVSRVHDPVTIGTSTIMGMHHHPDDDDDDDDDPVVVDDDDD/DPPCDPPVVVVVVVVVVVLLQLADAFQAFDQDADDPVLLVVLLVQLQPFDAVVSPSFKDKDWDDDQLLLLLLVVQLVVCCVPPNNVVSVVSSVSSVNFRTKMWMKGWDDPDDVNRVRRLVRSVSSVSSSSSSCVVVQKHKHWDDDPLQVDVSNCVSRVHDPVTIGTSTIMGMHHHPDGDDDDDDDPVVVDDDDD